Protein AF-0000000072265893 (afdb_homodimer)

Radius of gyration: 28.91 Å; Cα contacts (8 Å, |Δi|>4): 1311; chains: 2; bounding box: 73×95×65 Å

Nearest PDB structures (foldseek):
  3ctp-assembly1_B  TM=9.044E-01  e=1.534E-20  Alkaliphilus metalliredigens QYMF
  3egc-assembly3_E  TM=9.083E-01  e=1.518E-19  Burkholderia thailandensis E264
  3jvd-assembly1_A  TM=9.342E-01  e=2.243E-18  Corynebacterium glutamicum
  3jvd-assembly1_B  TM=9.015E-01  e=8.467E-19  Corynebacterium glutamicum
  4rk0-assembly1_B  TM=9.050E-01  e=8.378E-18  Enterococcus faecalis V583

Structure (mmCIF, N/CA/C/O backbone):
data_AF-0000000072265893-model_v1
#
loop_
_entity.id
_entity.type
_entity.pdbx_description
1 polymer 'Transcriptional regulator, LacI family'
#
loop_
_atom_site.group_PDB
_atom_site.id
_atom_site.type_symbol
_atom_site.label_atom_id
_atom_site.label_alt_id
_atom_site.label_comp_id
_atom_site.label_asym_id
_atom_site.label_entity_id
_atom_site.label_seq_id
_atom_site.pdbx_PDB_ins_code
_atom_site.Cartn_x
_atom_site.Cartn_y
_atom_site.Cartn_z
_atom_site.occupancy
_atom_site.B_iso_or_equiv
_atom_site.auth_seq_id
_atom_site.auth_comp_id
_atom_site.auth_asym_id
_atom_site.auth_atom_id
_atom_site.pdbx_PDB_model_num
ATOM 1 N N . MET A 1 1 ? -30.844 34.5 -8.203 1 44.72 1 MET A N 1
ATOM 2 C CA . MET A 1 1 ? -29.719 35.438 -8.062 1 44.72 1 MET A CA 1
ATOM 3 C C . MET A 1 1 ? -28.844 35.062 -6.879 1 44.72 1 MET A C 1
ATOM 5 O O . MET A 1 1 ? -29.344 34.812 -5.777 1 44.72 1 MET A O 1
ATOM 9 N N . THR A 1 2 ? -27.719 34.531 -7.102 1 56.56 2 THR A N 1
ATOM 10 C CA . THR A 1 2 ? -26.844 34.062 -6.031 1 56.56 2 THR A CA 1
ATOM 11 C C . THR A 1 2 ? -26.469 35.219 -5.105 1 56.56 2 THR A C 1
ATOM 13 O O . THR A 1 2 ? -26.078 36.281 -5.57 1 56.56 2 THR A O 1
ATOM 16 N N . VAL A 1 3 ? -26.891 35.156 -3.873 1 71.75 3 VAL A N 1
ATOM 17 C CA . VAL A 1 3 ? -26.641 36.188 -2.885 1 71.75 3 VAL A CA 1
ATOM 18 C C . VAL A 1 3 ? -25.141 36.344 -2.654 1 71.75 3 VAL A C 1
ATOM 20 O O . VAL A 1 3 ? -24.438 35.375 -2.426 1 71.75 3 VAL A O 1
ATOM 23 N N . SER A 1 4 ? -24.625 37.5 -3.029 1 74.94 4 SER A N 1
ATOM 24 C CA . SER A 1 4 ? -23.219 37.812 -2.877 1 74.94 4 SER A CA 1
ATOM 25 C C . SER A 1 4 ? -22.938 38.531 -1.547 1 74.94 4 SER A C 1
ATOM 27 O O . SER A 1 4 ? -23.875 38.906 -0.845 1 74.94 4 SER A O 1
ATOM 29 N N . ILE A 1 5 ? -21.641 38.594 -1.278 1 79.44 5 ILE A N 1
ATOM 30 C CA . ILE A 1 5 ? -21.234 39.25 -0.058 1 79.44 5 ILE A CA 1
ATOM 31 C C . ILE A 1 5 ? -21.703 40.719 -0.094 1 79.44 5 ILE A C 1
ATOM 33 O O . ILE A 1 5 ? -22 41.312 0.949 1 79.44 5 ILE A O 1
ATOM 37 N N . LYS A 1 6 ? -21.828 41.281 -1.252 1 83.56 6 LYS A N 1
ATOM 38 C CA . LYS A 1 6 ? -22.297 42.656 -1.401 1 83.56 6 LYS A CA 1
ATOM 39 C C . LYS A 1 6 ? -23.781 42.781 -1.025 1 83.56 6 LYS A C 1
ATOM 41 O O . LYS A 1 6 ? -24.188 43.781 -0.44 1 83.56 6 LYS A O 1
ATOM 46 N N . ASP A 1 7 ? -24.469 41.688 -1.31 1 83.69 7 ASP A N 1
ATOM 47 C CA . ASP A 1 7 ? -25.875 41.688 -0.956 1 83.69 7 ASP A CA 1
ATOM 48 C C . ASP A 1 7 ? -26.062 41.625 0.559 1 83.69 7 ASP A C 1
ATOM 50 O O . ASP A 1 7 ? -26.953 42.312 1.107 1 83.69 7 ASP A O 1
ATOM 54 N N . VAL A 1 8 ? -25.156 40.844 1.166 1 84.31 8 VAL A N 1
ATOM 55 C CA . VAL A 1 8 ? -25.188 40.719 2.621 1 84.31 8 VAL A CA 1
ATOM 56 C C . VAL A 1 8 ? -24.812 42.062 3.242 1 84.31 8 VAL A C 1
ATOM 58 O O . VAL A 1 8 ? -25.438 42.5 4.211 1 84.31 8 VAL A O 1
ATOM 61 N N . ALA A 1 9 ? -23.891 42.688 2.684 1 87.62 9 ALA A N 1
ATOM 62 C CA . ALA A 1 9 ? -23.453 44 3.148 1 87.62 9 ALA A CA 1
ATOM 63 C C . ALA A 1 9 ? -24.578 45.031 3.068 1 87.62 9 ALA A C 1
ATOM 65 O O . ALA A 1 9 ? -24.797 45.781 4.008 1 87.62 9 ALA A O 1
ATOM 66 N N . ARG A 1 10 ? -25.25 45 2.021 1 87.44 10 ARG A N 1
ATOM 67 C CA . ARG A 1 10 ? -26.375 45.906 1.816 1 87.44 10 ARG A CA 1
ATOM 68 C C . ARG A 1 10 ? -27.484 45.625 2.83 1 87.44 10 ARG A C 1
ATOM 70 O O . ARG A 1 10 ? -28.047 46.562 3.404 1 87.44 10 ARG A O 1
ATOM 77 N N . ALA A 1 11 ? -27.672 44.375 3.021 1 86.69 11 ALA A N 1
ATOM 78 C CA . ALA A 1 11 ? -28.734 44 3.945 1 86.69 11 ALA A CA 1
ATOM 79 C C . ALA A 1 11 ? -28.375 44.344 5.383 1 86.69 11 ALA A C 1
ATOM 81 O O . ALA A 1 11 ? -29.234 44.688 6.191 1 86.69 11 ALA A O 1
ATOM 82 N N . ALA A 1 12 ? -27.109 44.219 5.719 1 85.12 12 ALA A N 1
ATOM 83 C CA . ALA A 1 12 ? -26.609 44.438 7.07 1 85.12 12 ALA A CA 1
ATOM 84 C C . ALA A 1 12 ? -26.312 45.938 7.285 1 85.12 12 ALA A C 1
ATOM 86 O O . ALA A 1 12 ? -26.125 46.375 8.422 1 85.12 12 ALA A O 1
ATOM 87 N N . GLY A 1 13 ? -26.328 46.688 6.168 1 88.44 13 GLY A N 1
ATOM 88 C CA . GLY A 1 13 ? -26.031 48.125 6.234 1 88.44 13 GLY A CA 1
ATOM 89 C C . GLY A 1 13 ? -24.562 48.406 6.531 1 88.44 13 GLY A C 1
ATOM 90 O O . GLY A 1 13 ? -24.25 49.375 7.227 1 88.44 13 GLY A O 1
ATOM 91 N N . VAL A 1 14 ? -23.75 47.469 6.207 1 85.56 14 VAL A N 1
ATOM 92 C CA . VAL A 1 14 ? -22.312 47.625 6.438 1 85.56 14 VAL A CA 1
ATOM 93 C C . VAL A 1 14 ? -21.562 47.469 5.125 1 85.56 14 VAL A C 1
ATOM 95 O O . VAL A 1 14 ? -22.141 47.094 4.105 1 85.56 14 VAL A O 1
ATOM 98 N N . ALA A 1 15 ? -20.297 47.781 5.086 1 82.06 15 ALA A N 1
ATOM 99 C CA . ALA A 1 15 ? -19.453 47.594 3.91 1 82.06 15 ALA A CA 1
ATOM 100 C C . ALA A 1 15 ? -19.172 46.125 3.67 1 82.06 15 ALA A C 1
ATOM 102 O O . ALA A 1 15 ? -19.141 45.312 4.613 1 82.06 15 ALA A O 1
ATOM 103 N N . PRO A 1 16 ? -18.906 45.656 2.418 1 82.44 16 PRO A N 1
ATOM 104 C CA . PRO A 1 16 ? -18.578 44.25 2.137 1 82.44 16 PRO A CA 1
ATOM 105 C C . PRO A 1 16 ? -17.359 43.75 2.91 1 82.44 16 PRO A C 1
ATOM 107 O O . PRO A 1 16 ? -17.328 42.594 3.346 1 82.44 16 PRO A O 1
ATOM 110 N N . SER A 1 17 ? -16.453 44.688 3.205 1 81.31 17 SER A N 1
ATOM 111 C CA . SER A 1 17 ? -15.266 44.312 3.977 1 81.31 17 SER A CA 1
ATOM 112 C C . SER A 1 17 ? -15.625 44 5.426 1 81.31 17 SER A C 1
ATOM 114 O O . SER A 1 17 ? -15.008 43.156 6.051 1 81.31 17 SER A O 1
ATOM 116 N N . THR A 1 18 ? -16.562 44.688 5.906 1 80.81 18 THR A N 1
ATOM 117 C CA . THR A 1 18 ? -17.031 44.438 7.27 1 80.81 18 THR A CA 1
ATOM 118 C C . THR A 1 18 ? -17.75 43.094 7.387 1 80.81 18 THR A C 1
ATOM 120 O O . THR A 1 18 ? -17.594 42.406 8.383 1 80.81 18 THR A O 1
ATOM 123 N N . VAL A 1 19 ? -18.453 42.688 6.301 1 79.62 19 VAL A N 1
ATOM 124 C CA . VAL A 1 19 ? -19.109 41.375 6.266 1 79.62 19 VAL A CA 1
ATOM 125 C C . VAL A 1 19 ? -18.062 40.281 6.266 1 79.62 19 VAL A C 1
ATOM 127 O O . VAL A 1 19 ? -18.188 39.312 7.008 1 79.62 19 VAL A O 1
ATOM 130 N N . SER A 1 20 ? -17.094 40.531 5.512 1 74.94 20 SER A N 1
ATOM 131 C CA . SER A 1 20 ? -16.016 39.531 5.426 1 74.94 20 SER A CA 1
ATOM 132 C C . SER A 1 20 ? -15.32 39.375 6.773 1 74.94 20 SER A C 1
ATOM 134 O O . SER A 1 20 ? -15.07 38.219 7.199 1 74.94 20 SER A O 1
ATOM 136 N N . ARG A 1 21 ? -15.172 40.469 7.426 1 75.56 21 ARG A N 1
ATOM 137 C CA . ARG A 1 21 ? -14.531 40.406 8.734 1 75.56 21 ARG A CA 1
ATOM 138 C C . ARG A 1 21 ? -15.445 39.75 9.766 1 75.56 21 ARG A C 1
ATOM 140 O O . ARG A 1 21 ? -14.984 38.969 10.602 1 75.56 21 ARG A O 1
ATOM 147 N N . ALA A 1 22 ? -16.656 40.031 9.617 1 76.94 22 ALA A N 1
ATOM 148 C CA . ALA A 1 22 ? -17.641 39.5 10.57 1 76.94 22 ALA A CA 1
ATOM 149 C C . ALA A 1 22 ? -17.844 38 10.398 1 76.94 22 ALA A C 1
ATOM 151 O O . ALA A 1 22 ? -18.031 37.281 11.375 1 76.94 22 ALA A O 1
ATOM 152 N N . LEU A 1 23 ? -17.797 37.688 9.086 1 73.44 23 LEU A N 1
ATOM 153 C CA . LEU A 1 23 ? -18.031 36.25 8.789 1 73.44 23 LEU A CA 1
ATOM 154 C C . LEU A 1 23 ? -16.75 35.469 8.992 1 73.44 23 LEU A C 1
ATOM 156 O O . LEU A 1 23 ? -16.797 34.25 9.234 1 73.44 23 LEU A O 1
ATOM 160 N N . GLY A 1 24 ? -15.773 36.312 8.891 1 62.34 24 GLY A N 1
ATOM 161 C CA . GLY A 1 24 ? -14.484 35.781 9.312 1 62.34 24 GLY A CA 1
ATOM 162 C C . GLY A 1 24 ? -14.148 36.094 10.758 1 62.34 24 GLY A C 1
ATOM 163 O O . GLY A 1 24 ? -14.992 36.594 11.5 1 62.34 24 GLY A O 1
ATOM 164 N N . LYS A 1 25 ? -12.984 35.625 11.352 1 58.47 25 LYS A N 1
ATOM 165 C CA . LYS A 1 25 ? -12.57 35.906 12.727 1 58.47 25 LYS A CA 1
ATOM 166 C C . LYS A 1 25 ? -11.898 37.281 12.828 1 58.47 25 LYS A C 1
ATOM 168 O O . LYS A 1 25 ? -11.031 37.469 13.688 1 58.47 25 LYS A O 1
ATOM 173 N N . GLY A 1 26 ? -12.398 38.188 11.938 1 62.06 26 GLY A N 1
ATOM 174 C CA . GLY A 1 26 ? -11.797 39.5 12.039 1 62.06 26 GLY A CA 1
ATOM 175 C C . GLY A 1 26 ? -12.438 40.375 13.109 1 62.06 26 GLY A C 1
ATOM 176 O O . GLY A 1 26 ? -13.492 40.031 13.656 1 62.06 26 GLY A O 1
ATOM 177 N N . PRO A 1 27 ? -11.781 41.344 13.586 1 74.19 27 PRO A N 1
ATOM 178 C CA . PRO A 1 27 ? -12.305 42.219 14.633 1 74.19 27 PRO A CA 1
ATOM 179 C C . PRO A 1 27 ? -13.516 43.031 14.172 1 74.19 27 PRO A C 1
ATOM 181 O O . PRO A 1 27 ? -13.406 43.812 13.219 1 74.19 27 PRO A O 1
ATOM 184 N N . VAL A 1 28 ? -14.75 42.719 14.719 1 78.56 28 VAL A N 1
ATOM 185 C CA . VAL A 1 28 ? -15.961 43.531 14.562 1 78.56 28 VAL A CA 1
ATOM 186 C C . VAL A 1 28 ? -16.719 43.594 15.891 1 78.56 28 VAL A C 1
ATOM 188 O O . VAL A 1 28 ? -16.531 42.719 16.75 1 78.56 28 VAL A O 1
ATOM 191 N N . SER A 1 29 ? -17.406 44.719 16.172 1 79.56 29 SER A N 1
ATOM 192 C CA . SER A 1 29 ? -18.203 44.812 17.406 1 79.56 29 SER A CA 1
ATOM 193 C C . SER A 1 29 ? -19.266 43.719 17.453 1 79.56 29 SER A C 1
ATOM 195 O O . SER A 1 29 ? -19.672 43.188 16.422 1 79.56 29 SER A O 1
ATOM 197 N N . ALA A 1 30 ? -19.641 43.344 18.609 1 81.81 30 ALA A N 1
ATOM 198 C CA . ALA A 1 30 ? -20.672 42.344 18.812 1 81.81 30 ALA A CA 1
ATOM 199 C C . ALA A 1 30 ? -21.953 42.719 18.078 1 81.81 30 ALA A C 1
ATOM 201 O O . ALA A 1 30 ? -22.656 41.875 17.531 1 81.81 30 ALA A O 1
ATOM 202 N N . GLU A 1 31 ? -22.234 44 18.062 1 81.31 31 GLU A N 1
ATOM 203 C CA . GLU A 1 31 ? -23.438 44.5 17.422 1 81.31 31 GLU A CA 1
ATOM 204 C C . GLU A 1 31 ? -23.391 44.281 15.914 1 81.31 31 GLU A C 1
ATOM 206 O O . GLU A 1 31 ? -24.359 43.844 15.312 1 81.31 31 GLU A O 1
ATOM 211 N N . VAL A 1 32 ? -22.266 44.531 15.336 1 83.31 32 VAL A N 1
ATOM 212 C CA . VAL A 1 32 ? -22.094 44.406 13.898 1 83.31 32 VAL A CA 1
ATOM 213 C C . VAL A 1 32 ? -22.094 42.938 13.516 1 83.31 32 VAL A C 1
ATOM 215 O O . VAL A 1 32 ? -22.672 42.531 12.492 1 83.31 32 VAL A O 1
ATOM 218 N N . ARG A 1 33 ? -21.5 42.094 14.297 1 83.25 33 ARG A N 1
ATOM 219 C CA . ARG A 1 33 ? -21.5 40.656 14.055 1 83.25 33 ARG A CA 1
ATOM 220 C C . ARG A 1 33 ? -22.906 40.094 14.047 1 83.25 33 ARG A C 1
ATOM 222 O O . ARG A 1 33 ? -23.266 39.281 13.172 1 83.25 33 ARG A O 1
ATOM 229 N N . ALA A 1 34 ? -23.609 40.531 15.023 1 84 34 ALA A N 1
ATOM 230 C CA . ALA A 1 34 ? -25.016 40.125 15.109 1 84 34 ALA A CA 1
ATOM 231 C C . ALA A 1 34 ? -25.797 40.594 13.898 1 84 34 ALA A C 1
ATOM 233 O O . ALA A 1 34 ? -26.641 39.875 13.359 1 84 34 ALA A O 1
ATOM 234 N N . GLN A 1 35 ? -25.609 41.812 13.461 1 85.5 35 GLN A N 1
ATOM 235 C CA . GLN A 1 35 ? -26.281 42.375 12.305 1 85.5 35 GLN A CA 1
ATOM 236 C C . GLN A 1 35 ? -25.938 41.625 11.031 1 85.5 35 GLN A C 1
ATOM 238 O O . GLN A 1 35 ? -26.812 41.344 10.203 1 85.5 35 GLN A O 1
ATOM 243 N N . VAL A 1 36 ? -24.625 41.25 10.945 1 83.62 36 VAL A N 1
ATOM 244 C CA . VAL A 1 36 ? -24.156 40.5 9.773 1 83.62 36 VAL A CA 1
ATOM 245 C C . VAL A 1 36 ? -24.75 39.094 9.781 1 83.62 36 VAL A C 1
ATOM 247 O O . VAL A 1 36 ? -25.203 38.594 8.75 1 83.62 36 VAL A O 1
ATOM 250 N N . GLU A 1 37 ? -24.719 38.5 10.914 1 81.69 37 GLU A N 1
ATOM 251 C CA . GLU A 1 37 ? -25.297 37.156 11.031 1 81.69 37 GLU A CA 1
ATOM 252 C C . GLU A 1 37 ? -26.781 37.156 10.711 1 81.69 37 GLU A C 1
ATOM 254 O O . GLU A 1 37 ? -27.281 36.25 10.055 1 81.69 37 GLU A O 1
ATOM 259 N N . ALA A 1 38 ? -27.484 38.156 11.188 1 81.38 38 ALA A N 1
ATOM 260 C CA . ALA A 1 38 ? -28.906 38.312 10.875 1 81.38 38 ALA A CA 1
ATOM 261 C C . ALA A 1 38 ? -29.125 38.5 9.383 1 81.38 38 ALA A C 1
ATOM 263 O O . ALA A 1 38 ? -30.062 37.969 8.805 1 81.38 38 ALA A O 1
ATOM 264 N N . ALA A 1 39 ? -28.297 39.281 8.703 1 84.12 39 ALA A N 1
ATOM 265 C CA . ALA A 1 39 ? -28.375 39.531 7.262 1 84.12 39 ALA A CA 1
ATOM 266 C C . ALA A 1 39 ? -28.078 38.281 6.465 1 84.12 39 ALA A C 1
ATOM 268 O O . ALA A 1 39 ? -28.719 38 5.441 1 84.12 39 ALA A O 1
ATOM 269 N N . VAL A 1 40 ? -27.078 37.469 6.977 1 78.75 40 VAL A N 1
ATOM 270 C CA . VAL A 1 40 ? -26.75 36.188 6.348 1 78.75 40 VAL A CA 1
ATOM 271 C C . VAL A 1 40 ? -27.953 35.25 6.379 1 78.75 40 VAL A C 1
ATOM 273 O O . VAL A 1 40 ? -28.297 34.625 5.371 1 78.75 40 VAL A O 1
ATOM 276 N N . ARG A 1 41 ? -28.531 35.219 7.465 1 78.12 41 ARG A N 1
ATOM 277 C CA . ARG A 1 41 ? -29.719 34.375 7.617 1 78.12 41 ARG A CA 1
ATOM 278 C C . ARG A 1 41 ? -30.859 34.875 6.734 1 78.12 41 ARG A C 1
ATOM 280 O O . ARG A 1 41 ? -31.562 34.094 6.109 1 78.12 41 ARG A O 1
ATOM 287 N N . ALA A 1 42 ? -31.078 36.188 6.668 1 80.19 42 ALA A N 1
ATOM 288 C CA . ALA A 1 42 ? -32.188 36.812 5.934 1 80.19 42 ALA A CA 1
ATOM 289 C C . ALA A 1 42 ? -31.969 36.688 4.426 1 80.19 42 ALA A C 1
ATOM 291 O O . ALA A 1 42 ? -32.938 36.531 3.674 1 80.19 42 ALA A O 1
ATOM 292 N N . THR A 1 43 ? -30.688 36.75 3.977 1 78.69 43 THR A N 1
ATOM 293 C CA . THR A 1 43 ? -30.406 36.75 2.545 1 78.69 43 THR A CA 1
ATOM 294 C C . THR A 1 43 ? -30.156 35.312 2.062 1 78.69 43 THR A C 1
ATOM 296 O O . THR A 1 43 ? -30.219 35.031 0.862 1 78.69 43 THR A O 1
ATOM 299 N N . GLY A 1 44 ? -29.906 34.469 3.018 1 69.38 44 GLY A N 1
ATOM 300 C CA . GLY A 1 44 ? -29.547 33.094 2.689 1 69.38 44 GLY A CA 1
ATOM 301 C C . GLY A 1 44 ? -28.141 32.969 2.152 1 69.38 44 GLY A C 1
ATOM 302 O O . GLY A 1 44 ? -27.828 32 1.436 1 69.38 44 GLY A O 1
ATOM 303 N N . TYR A 1 45 ? -27.484 34 2.436 1 64.25 45 TYR A N 1
ATOM 304 C CA . TYR A 1 45 ? -26.109 34 1.973 1 64.25 45 TYR A CA 1
ATOM 305 C C . TYR A 1 45 ? -25.312 32.875 2.607 1 64.25 45 TYR A C 1
ATOM 307 O O . TYR A 1 45 ? -25.375 32.656 3.822 1 64.25 45 TYR A O 1
ATOM 315 N N . GLN A 1 46 ? -24.922 32.031 1.865 1 58.53 46 GLN A N 1
ATOM 316 C CA . GLN A 1 46 ? -23.969 31.031 2.32 1 58.53 46 GLN A CA 1
ATOM 317 C C . GLN A 1 46 ? -22.531 31.438 1.965 1 58.53 46 GLN A C 1
ATOM 319 O O . GLN A 1 46 ? -22.219 31.656 0.794 1 58.53 46 GLN A O 1
ATOM 324 N N . PRO A 1 47 ? -21.906 31.953 3 1 49.47 47 PRO A N 1
ATOM 325 C CA . PRO A 1 47 ? -20.531 32.25 2.643 1 49.47 47 PRO A CA 1
ATOM 326 C C . PRO A 1 47 ? -19.875 31.172 1.787 1 49.47 47 PRO A C 1
ATOM 328 O O . PRO A 1 47 ? -20.078 29.969 2.049 1 49.47 47 PRO A O 1
ATOM 331 N N . ASN A 1 48 ? -19.938 31.406 0.526 1 42.69 48 ASN A N 1
ATOM 332 C CA . ASN A 1 48 ? -19.25 30.406 -0.303 1 42.69 48 ASN A CA 1
ATOM 333 C C . ASN A 1 48 ? -17.875 30.062 0.259 1 42.69 48 ASN A C 1
ATOM 335 O O . ASN A 1 48 ? -17 30.906 0.329 1 42.69 48 ASN A O 1
ATOM 339 N N . LEU A 1 49 ? -17.875 29.234 1.117 1 41.41 49 LEU A N 1
ATOM 340 C CA . LEU A 1 49 ? -16.578 28.75 1.558 1 41.41 49 LEU A CA 1
ATOM 341 C C . LEU A 1 49 ? -15.586 28.703 0.395 1 41.41 49 LEU A C 1
ATOM 343 O O . LEU A 1 49 ? -14.383 28.891 0.592 1 41.41 49 LEU A O 1
ATOM 347 N N . SER A 1 50 ? -16.109 28.469 -0.776 1 40.59 50 SER A N 1
ATOM 348 C CA . SER A 1 50 ? -15.258 28.531 -1.954 1 40.59 50 SER A CA 1
ATOM 349 C C . SER A 1 50 ? -14.719 29.938 -2.178 1 40.59 50 SER A C 1
ATOM 351 O O . SER A 1 50 ? -13.555 30.109 -2.555 1 40.59 50 SER A O 1
ATOM 353 N N . ALA A 1 51 ? -15.539 30.969 -2.045 1 41.22 51 ALA A N 1
ATOM 354 C CA . ALA A 1 51 ? -15.156 32.375 -2.246 1 41.22 51 ALA A CA 1
ATOM 355 C C . ALA A 1 51 ? -14.188 32.812 -1.159 1 41.22 51 ALA A C 1
ATOM 357 O O . ALA A 1 51 ? -13.258 33.594 -1.433 1 41.22 51 ALA A O 1
ATOM 358 N N . ARG A 1 52 ? -14.492 32.531 0.068 1 41.28 52 ARG A N 1
ATOM 359 C CA . ARG A 1 52 ? -13.492 32.875 1.08 1 41.28 52 ARG A CA 1
ATOM 360 C C . ARG A 1 52 ? -12.195 32.094 0.843 1 41.28 52 ARG A C 1
ATOM 362 O O . ARG A 1 52 ? -11.109 32.625 1.039 1 41.28 52 ARG A O 1
ATOM 369 N N . ARG A 1 53 ? -12.344 30.828 0.513 1 40.53 53 ARG A N 1
ATOM 370 C CA . ARG A 1 53 ? -11.18 30.031 0.156 1 40.53 53 ARG A CA 1
ATOM 371 C C . ARG A 1 53 ? -10.539 30.531 -1.131 1 40.53 53 ARG A C 1
ATOM 373 O O . ARG A 1 53 ? -9.312 30.484 -1.284 1 40.53 53 ARG A O 1
ATOM 380 N N . LEU A 1 54 ? -11.328 30.969 -2.082 1 39.16 54 LEU A N 1
ATOM 381 C CA . LEU A 1 54 ? -10.812 31.625 -3.279 1 39.16 54 LEU A CA 1
ATOM 382 C C . LEU A 1 54 ? -10.109 32.938 -2.926 1 39.16 54 LEU A C 1
ATOM 384 O O . LEU A 1 54 ? -9.125 33.281 -3.566 1 39.16 54 LEU A O 1
ATOM 388 N N . ARG A 1 55 ? -10.664 33.656 -2.096 1 39.66 55 ARG A N 1
ATOM 389 C CA . ARG A 1 55 ? -9.938 34.875 -1.766 1 39.66 55 ARG A CA 1
ATOM 390 C C . ARG A 1 55 ? -8.727 34.594 -0.894 1 39.66 55 ARG A C 1
ATOM 392 O O . ARG A 1 55 ? -7.801 35.375 -0.809 1 39.66 55 ARG A O 1
ATOM 399 N N . SER A 1 56 ? -8.906 33.719 0.204 1 44.06 56 SER A N 1
ATOM 400 C CA . SER A 1 56 ? -7.68 33.438 0.938 1 44.06 56 SER A CA 1
ATOM 401 C C . SER A 1 56 ? -6.754 32.531 0.136 1 44.06 56 SER A C 1
ATOM 403 O O . SER A 1 56 ? -7.215 31.656 -0.586 1 44.06 56 SER A O 1
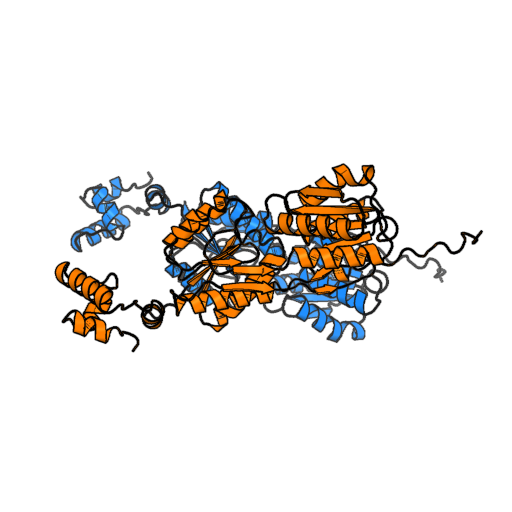ATOM 405 N N . GLN A 1 57 ? -5.766 32.969 -0.5 1 50.62 57 GLN A N 1
ATOM 406 C CA . GLN A 1 57 ? -4.641 32.469 -1.282 1 50.62 57 GLN A CA 1
ATOM 407 C C . GLN A 1 57 ? -4.223 31.078 -0.812 1 50.62 57 GLN A C 1
ATOM 409 O O . GLN A 1 57 ? -3.221 30.531 -1.283 1 50.62 57 GLN A O 1
ATOM 414 N N . VAL A 1 58 ? -4.848 30.578 0.246 1 55.81 58 VAL A N 1
ATOM 415 C CA . VAL A 1 58 ? -4.262 29.297 0.677 1 55.81 58 VAL A CA 1
ATOM 416 C C . VAL A 1 58 ? -5.086 28.141 0.127 1 55.81 58 VAL A C 1
ATOM 418 O O . VAL A 1 58 ? -6.309 28.109 0.273 1 55.81 58 VAL A O 1
ATOM 421 N N . PRO A 1 59 ? -4.566 27.25 -0.656 1 63.12 59 PRO A N 1
ATOM 422 C CA . PRO A 1 59 ? -5.285 26.094 -1.182 1 63.12 59 PRO A CA 1
ATOM 423 C C . PRO A 1 59 ? -6.055 25.344 -0.101 1 63.12 59 PRO A C 1
ATOM 425 O O . PRO A 1 59 ? -5.562 25.188 1.021 1 63.12 59 PRO A O 1
ATOM 428 N N . ALA A 1 60 ? -7.336 25.062 -0.344 1 81.5 60 ALA A N 1
ATOM 429 C CA . ALA A 1 60 ? -8.203 24.312 0.559 1 81.5 60 ALA A CA 1
ATOM 430 C C . ALA A 1 60 ? -7.688 22.891 0.756 1 81.5 60 ALA A C 1
ATOM 432 O O . ALA A 1 60 ? -6.98 22.344 -0.102 1 81.5 60 ALA A O 1
ATOM 433 N N . THR A 1 61 ? -7.848 22.344 1.974 1 88.25 61 THR A N 1
ATOM 434 C CA . THR A 1 61 ? -7.402 21 2.326 1 88.25 61 THR A CA 1
ATOM 435 C C . THR A 1 61 ? -8.594 20.078 2.52 1 88.25 61 THR A C 1
ATOM 437 O O . THR A 1 61 ? -9.586 20.453 3.158 1 88.25 61 THR A O 1
ATOM 440 N N . VAL A 1 62 ? -8.5 18.984 1.84 1 93.12 62 VAL A N 1
ATOM 441 C CA . VAL A 1 62 ? -9.5 17.938 2.014 1 93.12 62 VAL A CA 1
ATOM 442 C C . VAL A 1 62 ? -8.93 16.828 2.9 1 93.12 62 VAL A C 1
ATOM 444 O O . VAL A 1 62 ? -7.758 16.469 2.787 1 93.12 62 VAL A O 1
ATOM 447 N N . GLY A 1 63 ? -9.789 16.328 3.842 1 94.38 63 GLY A N 1
ATOM 448 C CA . GLY A 1 63 ? -9.406 15.188 4.648 1 94.38 63 GLY A CA 1
ATOM 449 C C . GLY A 1 63 ? -9.766 13.859 4.004 1 94.38 63 GLY A C 1
ATOM 450 O O . GLY A 1 63 ? -10.828 13.727 3.393 1 94.38 63 GLY A O 1
ATOM 451 N N . LEU A 1 64 ? -8.852 12.977 4.062 1 96.38 64 LEU A N 1
ATOM 452 C CA . LEU A 1 64 ? -9.047 11.602 3.625 1 96.38 64 LEU A CA 1
ATOM 453 C C . LEU A 1 64 ? -8.727 10.617 4.75 1 96.38 64 LEU A C 1
ATOM 455 O O . LEU A 1 64 ? -7.578 10.516 5.184 1 96.38 64 LEU A O 1
ATOM 459 N N . VAL A 1 65 ? -9.766 9.891 5.246 1 95.56 65 VAL A N 1
ATOM 460 C CA . VAL A 1 65 ? -9.586 8.914 6.316 1 95.56 65 VAL A CA 1
ATOM 461 C C . VAL A 1 65 ? -9.891 7.516 5.797 1 95.56 65 VAL A C 1
ATOM 463 O O . VAL A 1 65 ? -11.031 7.215 5.434 1 95.56 65 VAL A O 1
ATOM 466 N N . LEU A 1 66 ? -8.867 6.73 5.805 1 94.19 66 LEU A N 1
ATOM 467 C CA . LEU A 1 66 ? -8.984 5.402 5.211 1 94.19 66 LEU A CA 1
ATOM 468 C C . LEU A 1 66 ? -8.836 4.316 6.273 1 94.19 66 LEU A C 1
ATOM 470 O O . LEU A 1 66 ? -8.273 4.562 7.344 1 94.19 66 LEU A O 1
ATOM 474 N N . ALA A 1 67 ? -9.266 3.168 5.902 1 89.12 67 ALA A N 1
ATOM 475 C CA . ALA A 1 67 ? -9.375 2.051 6.84 1 89.12 67 ALA A CA 1
ATOM 476 C C . ALA A 1 67 ? -8.023 1.373 7.039 1 89.12 67 ALA A C 1
ATOM 478 O O . ALA A 1 67 ? -7.645 1.049 8.172 1 89.12 67 ALA A O 1
ATOM 479 N N . ASP A 1 68 ? -7.301 1.062 5.938 1 90.06 68 ASP A N 1
ATOM 480 C CA . ASP A 1 68 ? -6.023 0.363 6.035 1 90.06 68 ASP A CA 1
ATOM 481 C C . ASP A 1 68 ? -5.195 0.547 4.766 1 90.06 68 ASP A C 1
ATOM 483 O O . ASP A 1 68 ? -5.391 -0.173 3.781 1 90.06 68 ASP A O 1
ATOM 487 N N . ILE A 1 69 ? -4.141 1.304 4.883 1 91.12 69 ILE A N 1
ATOM 488 C CA . ILE A 1 69 ? -3.387 1.632 3.676 1 91.12 69 ILE A CA 1
ATOM 489 C C . ILE A 1 69 ? -2.416 0.5 3.35 1 91.12 69 ILE A C 1
ATOM 491 O O . ILE A 1 69 ? -1.735 0.534 2.32 1 91.12 69 ILE A O 1
ATOM 495 N N . ARG A 1 70 ? -2.336 -0.558 4.188 1 91.25 70 ARG A N 1
ATOM 496 C CA . ARG A 1 70 ? -1.567 -1.746 3.832 1 91.25 70 ARG A CA 1
ATOM 497 C C . ARG A 1 70 ? -2.334 -2.621 2.846 1 91.25 70 ARG A C 1
ATOM 499 O O . ARG A 1 70 ? -1.765 -3.533 2.244 1 91.25 70 ARG A O 1
ATOM 506 N N . ASN A 1 71 ? -3.566 -2.393 2.787 1 92.88 71 ASN A N 1
ATOM 507 C CA . ASN A 1 71 ? -4.387 -2.949 1.716 1 92.88 71 ASN A CA 1
ATOM 508 C C . ASN A 1 71 ? -4.289 -2.111 0.444 1 92.88 71 ASN A C 1
ATOM 510 O O . ASN A 1 71 ? -4.75 -0.97 0.412 1 92.88 71 ASN A O 1
ATOM 514 N N . PRO A 1 72 ? -3.803 -2.725 -0.649 1 95.06 72 PRO A N 1
ATOM 515 C CA . PRO A 1 72 ? -3.578 -1.954 -1.875 1 95.06 72 PRO A CA 1
ATOM 516 C C . PRO A 1 72 ? -4.859 -1.337 -2.428 1 95.06 72 PRO A C 1
ATOM 518 O O . PRO A 1 72 ? -4.809 -0.332 -3.141 1 95.06 72 PRO A O 1
ATOM 521 N N . PHE A 1 73 ? -5.961 -1.867 -2.072 1 94.81 73 PHE A N 1
ATOM 522 C CA . PHE A 1 73 ? -7.223 -1.265 -2.486 1 94.81 73 PHE A CA 1
ATOM 523 C C . PHE A 1 73 ? -7.297 0.192 -2.043 1 94.81 73 PHE A C 1
ATOM 525 O O . PHE A 1 73 ? -7.637 1.07 -2.838 1 94.81 73 PHE A O 1
ATOM 532 N N . PHE A 1 74 ? -6.875 0.466 -0.851 1 95.56 74 PHE A N 1
ATOM 533 C CA . PHE A 1 74 ? -7.031 1.801 -0.284 1 95.56 74 PHE A CA 1
ATOM 534 C C . PHE A 1 74 ? -5.949 2.74 -0.808 1 95.56 74 PHE A C 1
ATOM 536 O O . PHE A 1 74 ? -6.184 3.941 -0.955 1 95.56 74 PHE A O 1
ATOM 543 N N . THR A 1 75 ? -4.785 2.242 -1.101 1 95.25 75 THR A N 1
ATOM 544 C CA . THR A 1 75 ? -3.758 3.119 -1.649 1 95.25 75 THR A CA 1
ATOM 545 C C . THR A 1 75 ? -4.098 3.518 -3.084 1 95.25 75 THR A C 1
ATOM 547 O O . THR A 1 75 ? -3.793 4.633 -3.512 1 95.25 75 THR A O 1
ATOM 550 N N . ARG A 1 76 ? -4.707 2.586 -3.811 1 95.19 76 ARG A N 1
ATOM 551 C CA . ARG A 1 76 ? -5.188 2.932 -5.145 1 95.19 76 ARG A CA 1
ATOM 552 C C . ARG A 1 76 ? -6.332 3.934 -5.07 1 95.19 76 ARG A C 1
ATOM 554 O O . ARG A 1 76 ? -6.402 4.863 -5.875 1 95.19 76 ARG A O 1
ATOM 561 N N . LEU A 1 77 ? -7.219 3.705 -4.133 1 96.5 77 LEU A N 1
ATOM 562 C CA . LEU A 1 77 ? -8.305 4.648 -3.883 1 96.5 77 LEU A CA 1
ATOM 563 C C . LEU A 1 77 ? -7.754 6.027 -3.529 1 96.5 77 LEU A C 1
ATOM 565 O O . LEU A 1 77 ? -8.203 7.039 -4.078 1 96.5 77 LEU A O 1
ATOM 569 N N . SER A 1 78 ? -6.797 6.055 -2.639 1 96.06 78 SER A N 1
ATOM 570 C CA . SER A 1 78 ? -6.156 7.301 -2.227 1 96.06 78 SER A CA 1
ATOM 571 C C . SER A 1 78 ? -5.531 8.016 -3.414 1 96.06 78 SER A C 1
ATOM 573 O O . SER A 1 78 ? -5.609 9.242 -3.516 1 96.06 78 SER A O 1
ATOM 575 N N . PHE A 1 79 ? -4.957 7.238 -4.246 1 93.69 79 PHE A N 1
ATOM 576 C CA . PHE A 1 79 ? -4.355 7.82 -5.441 1 93.69 79 PHE A CA 1
ATOM 577 C C . PHE A 1 79 ? -5.406 8.539 -6.277 1 93.69 79 PHE A C 1
ATOM 579 O O . PHE A 1 79 ? -5.164 9.648 -6.766 1 93.69 79 PHE A O 1
ATOM 586 N N . GLY A 1 80 ? -6.496 7.93 -6.469 1 95.94 80 GLY A N 1
ATOM 587 C CA . GLY A 1 80 ? -7.586 8.555 -7.199 1 95.94 80 GLY A CA 1
ATOM 588 C C . GLY A 1 80 ? -8.023 9.883 -6.602 1 95.94 80 GLY A C 1
ATOM 589 O O . GLY A 1 80 ? -8.242 10.852 -7.324 1 95.94 80 GLY A O 1
ATOM 590 N N . VAL A 1 81 ? -8.094 9.922 -5.262 1 96.94 81 VAL A N 1
ATOM 591 C CA . VAL A 1 81 ? -8.477 11.141 -4.559 1 96.94 81 VAL A CA 1
ATOM 592 C C . VAL A 1 81 ? -7.402 12.203 -4.746 1 96.94 81 VAL A C 1
ATOM 594 O O . VAL A 1 81 ? -7.703 13.344 -5.109 1 96.94 81 VAL A O 1
ATOM 597 N N . GLU A 1 82 ? -6.18 11.836 -4.488 1 93.94 82 GLU A N 1
ATOM 598 C CA . GLU A 1 82 ? -5.055 12.766 -4.477 1 93.94 82 GLU A CA 1
ATOM 599 C C . GLU A 1 82 ? -4.809 13.344 -5.867 1 93.94 82 GLU A C 1
ATOM 601 O O . GLU A 1 82 ? -4.559 14.547 -6.016 1 93.94 82 GLU A O 1
ATOM 606 N N . ASP A 1 83 ? -4.875 12.438 -6.824 1 92.25 83 ASP A N 1
ATOM 607 C CA . ASP A 1 83 ? -4.672 12.891 -8.195 1 92.25 83 ASP A CA 1
ATOM 608 C C . ASP A 1 83 ? -5.73 13.914 -8.602 1 92.25 83 ASP A C 1
ATOM 610 O O . ASP A 1 83 ? -5.406 14.961 -9.164 1 92.25 83 ASP A O 1
ATOM 614 N N . ALA A 1 84 ? -6.949 13.641 -8.312 1 93.94 84 ALA A N 1
ATOM 615 C CA . ALA A 1 84 ? -8.047 14.555 -8.602 1 93.94 84 ALA A CA 1
ATOM 616 C C . ALA A 1 84 ? -7.918 15.844 -7.797 1 93.94 84 ALA A C 1
ATOM 618 O O . ALA A 1 84 ? -8.156 16.938 -8.32 1 93.94 84 ALA A O 1
ATOM 619 N N . ALA A 1 85 ? -7.543 15.734 -6.547 1 93.75 85 ALA A N 1
ATOM 620 C CA . ALA A 1 85 ? -7.379 16.891 -5.676 1 93.75 85 ALA A CA 1
ATOM 621 C C . ALA A 1 85 ? -6.27 17.812 -6.188 1 93.75 85 ALA A C 1
ATOM 623 O O . ALA A 1 85 ? -6.438 19.031 -6.234 1 93.75 85 ALA A O 1
ATOM 624 N N . TYR A 1 86 ? -5.219 17.219 -6.543 1 89.25 86 TYR A N 1
ATOM 625 C CA . TYR A 1 86 ? -4.086 17.984 -7.051 1 89.25 86 TYR A CA 1
ATOM 626 C C . TYR A 1 86 ? -4.477 18.75 -8.305 1 89.25 86 TYR A C 1
ATOM 628 O O . TYR A 1 86 ? -4.133 19.938 -8.445 1 89.25 86 TYR A O 1
ATOM 636 N N . ARG A 1 87 ? -5.172 18.125 -9.172 1 89.19 87 ARG A N 1
ATOM 637 C CA . ARG A 1 87 ? -5.621 18.766 -10.406 1 89.19 87 ARG A CA 1
ATOM 638 C C . ARG A 1 87 ? -6.57 19.922 -10.102 1 89.19 87 ARG A C 1
ATOM 640 O O . ARG A 1 87 ? -6.641 20.891 -10.859 1 89.19 87 ARG A O 1
ATOM 647 N N . ALA A 1 88 ? -7.23 19.875 -9.016 1 89.56 88 ALA A N 1
ATOM 648 C CA . ALA A 1 88 ? -8.18 20.906 -8.602 1 89.56 88 ALA A CA 1
ATOM 649 C C . ALA A 1 88 ? -7.5 21.953 -7.727 1 89.56 88 ALA A C 1
ATOM 651 O O . ALA A 1 88 ? -8.156 22.875 -7.223 1 89.56 88 ALA A O 1
ATOM 652 N N . GLY A 1 89 ? -6.164 21.75 -7.512 1 87.31 89 GLY A N 1
ATOM 653 C CA . GLY A 1 89 ? -5.418 22.703 -6.707 1 87.31 89 GLY A CA 1
ATOM 654 C C . GLY A 1 89 ? -5.66 22.531 -5.215 1 87.31 89 GLY A C 1
ATOM 655 O O . GLY A 1 89 ? -5.504 23.484 -4.449 1 87.31 89 GLY A O 1
ATOM 656 N N . LEU A 1 90 ? -6.148 21.375 -4.797 1 90.25 90 LEU A N 1
ATOM 657 C CA . LEU A 1 90 ? -6.434 21.094 -3.398 1 90.25 90 LEU A CA 1
ATOM 658 C C . LEU A 1 90 ? -5.32 20.266 -2.771 1 90.25 90 LEU A C 1
ATOM 660 O O . LEU A 1 90 ? -4.559 19.594 -3.482 1 90.25 90 LEU A O 1
ATOM 664 N N . ARG A 1 91 ? -5.289 20.328 -1.456 1 87.75 91 ARG A N 1
ATOM 665 C CA . ARG A 1 91 ? -4.398 19.484 -0.674 1 87.75 91 ARG A CA 1
ATOM 666 C C . ARG A 1 91 ? -5.168 18.359 0.012 1 87.75 91 ARG A C 1
ATOM 668 O O . ARG A 1 91 ? -6.375 18.484 0.236 1 87.75 91 ARG A O 1
ATOM 675 N N . VAL A 1 92 ? -4.391 17.312 0.266 1 91.56 92 VAL A N 1
ATOM 676 C CA . VAL A 1 92 ? -5.055 16.188 0.914 1 91.56 92 VAL A CA 1
ATOM 677 C C . VAL A 1 92 ? -4.309 15.812 2.191 1 91.56 92 VAL A C 1
ATOM 679 O O . VAL A 1 92 ? -3.09 15.625 2.172 1 91.56 92 VAL A O 1
ATOM 682 N N . PHE A 1 93 ? -5.07 15.758 3.283 1 90.06 93 PHE A N 1
ATOM 683 C CA . PHE A 1 93 ? -4.602 15.172 4.535 1 90.06 93 PHE A CA 1
ATOM 684 C C . PHE A 1 93 ? -5.113 13.742 4.695 1 90.06 93 PHE A C 1
ATOM 686 O O . PHE A 1 93 ? -6.32 13.523 4.812 1 90.06 93 PHE A O 1
ATOM 693 N N . LEU A 1 94 ? -4.137 12.914 4.688 1 92.94 94 LEU A N 1
ATOM 694 C CA . LEU A 1 94 ? -4.527 11.508 4.762 1 92.94 94 LEU A CA 1
ATOM 695 C C . LEU A 1 94 ? -4.285 10.953 6.156 1 92.94 94 LEU A C 1
ATOM 697 O O . LEU A 1 94 ? -3.238 11.203 6.762 1 92.94 94 LEU A O 1
ATOM 701 N N . CYS A 1 95 ? -5.297 10.234 6.656 1 92.62 95 CYS A N 1
ATOM 702 C CA . CYS A 1 95 ? -5.168 9.492 7.91 1 92.62 95 CYS A CA 1
ATOM 703 C C . CYS A 1 95 ? -5.551 8.031 7.723 1 92.62 95 CYS A C 1
ATOM 705 O O . CYS A 1 95 ? -6.461 7.719 6.953 1 92.62 95 CYS A O 1
ATOM 707 N N . ASN A 1 96 ? -4.82 7.242 8.375 1 93.31 96 ASN A N 1
ATOM 708 C CA . ASN A 1 96 ? -5.07 5.805 8.359 1 93.31 96 ASN A CA 1
ATOM 709 C C . ASN A 1 96 ? -5.547 5.309 9.719 1 93.31 96 ASN A C 1
ATOM 711 O O . ASN A 1 96 ? -4.875 5.516 10.734 1 93.31 96 ASN A O 1
ATOM 715 N N . THR A 1 97 ? -6.68 4.582 9.734 1 90.88 97 THR A N 1
ATOM 716 C CA . THR A 1 97 ? -7.27 4.203 11.016 1 90.88 97 THR A CA 1
ATOM 717 C C . THR A 1 97 ? -6.832 2.797 11.414 1 90.88 97 THR A C 1
ATOM 719 O O . THR A 1 97 ? -7.008 2.389 12.562 1 90.88 97 THR A O 1
ATOM 722 N N . ASP A 1 98 ? -6.328 2.035 10.406 1 87.62 98 ASP A N 1
ATOM 723 C CA . ASP A 1 98 ? -5.977 0.636 10.641 1 87.62 98 ASP A CA 1
ATOM 724 C C . ASP A 1 98 ? -7.172 -0.148 11.18 1 87.62 98 ASP A C 1
ATOM 726 O O . ASP A 1 98 ? -7.02 -0.984 12.07 1 87.62 98 ASP A O 1
ATOM 730 N N . GLU A 1 99 ? -8.336 0.149 10.734 1 87.69 99 GLU A N 1
ATOM 731 C CA . GLU A 1 99 ? -9.602 -0.5 11.07 1 87.69 99 GLU A CA 1
ATOM 732 C C . GLU A 1 99 ? -9.922 -0.345 12.555 1 87.69 99 GLU A C 1
ATOM 734 O O . GLU A 1 99 ? -10.703 -1.119 13.109 1 87.69 99 GLU A O 1
ATOM 739 N N . ASP A 1 100 ? -9.367 0.593 13.18 1 89.44 100 ASP A N 1
ATOM 740 C CA . ASP A 1 100 ? -9.547 0.815 14.609 1 89.44 100 ASP A CA 1
ATOM 741 C C . ASP A 1 100 ? -10.516 1.962 14.875 1 89.44 100 ASP A C 1
ATOM 743 O O . ASP A 1 100 ? -10.219 3.119 14.57 1 89.44 100 ASP A O 1
ATOM 747 N N . PRO A 1 101 ? -11.609 1.643 15.57 1 89.69 101 PRO A N 1
ATOM 748 C CA . PRO A 1 101 ? -12.602 2.686 15.828 1 89.69 101 PRO A CA 1
ATOM 749 C C . PRO A 1 101 ? -12.062 3.822 16.688 1 89.69 101 PRO A C 1
ATOM 751 O O . PRO A 1 101 ? -12.484 4.973 16.531 1 89.69 101 PRO A O 1
ATOM 754 N N . ALA A 1 102 ? -11.203 3.498 17.594 1 89.69 102 ALA A N 1
ATOM 755 C CA . ALA A 1 102 ? -10.625 4.531 18.453 1 89.69 102 ALA A CA 1
ATOM 756 C C . ALA A 1 102 ? -9.75 5.488 17.641 1 89.69 102 ALA A C 1
ATOM 758 O O . ALA A 1 102 ? -9.789 6.703 17.844 1 89.69 102 ALA A O 1
ATOM 759 N N . ARG A 1 103 ? -9.016 4.953 16.75 1 89.12 103 ARG A N 1
ATOM 760 C CA . ARG A 1 103 ? -8.203 5.785 15.867 1 89.12 103 ARG A CA 1
ATOM 761 C C . ARG A 1 103 ? -9.086 6.633 14.953 1 89.12 103 ARG A C 1
ATOM 763 O O . ARG A 1 103 ? -8.781 7.801 14.695 1 89.12 103 ARG A O 1
ATOM 770 N N . GLU A 1 104 ? -10.133 5.988 14.492 1 91.88 104 GLU A N 1
ATOM 771 C CA . GLU A 1 104 ? -11.07 6.719 13.648 1 91.88 104 GLU A CA 1
ATOM 772 C C . GLU A 1 104 ? -11.633 7.941 14.375 1 91.88 104 GLU A C 1
ATOM 774 O O . GLU A 1 104 ? -11.648 9.047 13.82 1 91.88 104 GLU A O 1
ATOM 779 N N . ALA A 1 105 ? -12.078 7.723 15.547 1 89.75 105 ALA A N 1
ATOM 780 C CA . ALA A 1 105 ? -12.633 8.812 16.344 1 89.75 105 ALA A CA 1
ATOM 781 C C . ALA A 1 105 ? -11.609 9.93 16.547 1 89.75 105 ALA A C 1
ATOM 783 O O . ALA A 1 105 ? -11.938 11.109 16.438 1 89.75 105 ALA A O 1
ATOM 784 N N . MET A 1 106 ? -10.445 9.516 16.828 1 87.12 106 MET A N 1
ATOM 785 C CA . MET A 1 106 ? -9.352 10.469 17.016 1 87.12 106 MET A CA 1
ATOM 786 C C . MET A 1 106 ? -9.109 11.281 15.758 1 87.12 106 MET A C 1
ATOM 788 O O . MET A 1 106 ? -8.961 12.508 15.82 1 87.12 106 MET A O 1
ATOM 792 N N . HIS A 1 107 ? -9.086 10.641 14.672 1 88.94 107 HIS A N 1
ATOM 793 C CA . HIS A 1 107 ? -8.812 11.32 13.414 1 88.94 107 HIS A CA 1
ATOM 794 C C . HIS A 1 107 ? -9.961 12.242 13.023 1 88.94 107 HIS A C 1
ATOM 796 O O . HIS A 1 107 ? -9.734 13.32 12.469 1 88.94 107 HIS A O 1
ATOM 802 N N . LEU A 1 108 ? -11.141 11.797 13.258 1 89.5 108 LEU A N 1
ATOM 803 C CA . LEU A 1 108 ? -12.297 12.641 12.953 1 89.5 108 LEU A CA 1
ATOM 804 C C . LEU A 1 108 ? -12.273 13.914 13.789 1 89.5 108 LEU A C 1
ATOM 806 O O . LEU A 1 108 ? -12.57 15 13.281 1 89.5 108 LEU A O 1
ATOM 810 N N . GLU A 1 109 ? -11.93 13.773 14.969 1 84.44 109 GLU A N 1
ATOM 811 C CA . GLU A 1 109 ? -11.781 14.938 15.836 1 84.44 109 GLU A CA 1
ATOM 812 C C . GLU A 1 109 ? -10.688 15.867 15.328 1 84.44 109 GLU A C 1
ATOM 814 O O . GLU A 1 109 ? -10.844 17.094 15.344 1 84.44 109 GLU A O 1
ATOM 819 N N . MET A 1 110 ? -9.656 15.273 14.953 1 82.25 110 MET A N 1
ATOM 820 C CA . MET A 1 110 ? -8.539 16.047 14.422 1 82.25 110 MET A CA 1
ATOM 821 C C . MET A 1 110 ? -8.953 16.812 13.172 1 82.25 110 MET A C 1
ATOM 823 O O . MET A 1 110 ? -8.594 17.984 13.016 1 82.25 110 MET A O 1
ATOM 827 N N . MET A 1 111 ? -9.641 16.156 12.32 1 83.69 111 MET A N 1
ATOM 828 C CA . MET A 1 111 ? -10.086 16.781 11.078 1 83.69 111 MET A CA 1
ATOM 829 C C . MET A 1 111 ? -11.016 17.953 11.375 1 83.69 111 MET A C 1
ATOM 831 O O . MET A 1 111 ? -10.969 18.984 10.68 1 83.69 111 MET A O 1
ATOM 835 N N . ALA A 1 112 ? -11.773 17.781 12.352 1 80.19 112 ALA A N 1
ATOM 836 C CA . ALA A 1 112 ? -12.688 18.844 12.758 1 80.19 112 ALA A CA 1
ATOM 837 C C . ALA A 1 112 ? -11.922 20.047 13.273 1 80.19 112 ALA A C 1
ATOM 839 O O . ALA A 1 112 ? -12.297 21.188 13 1 80.19 112 ALA A O 1
ATOM 840 N N . GLY A 1 113 ? -10.859 19.797 13.977 1 73.88 113 GLY A N 1
ATOM 841 C CA . GLY A 1 113 ? -10.047 20.859 14.547 1 73.88 113 GLY A CA 1
ATOM 842 C C . GLY A 1 113 ? -9.195 21.562 13.516 1 73.88 113 GLY A C 1
ATOM 843 O O . GLY A 1 113 ? -8.922 22.766 13.648 1 73.88 113 GLY A O 1
ATOM 844 N N . GLU A 1 114 ? -8.727 20.859 12.531 1 70.94 114 GLU A N 1
ATOM 845 C CA . GLU A 1 114 ? -7.832 21.406 11.523 1 70.94 114 GLU A CA 1
ATOM 846 C C . GLU A 1 114 ? -8.609 22.125 10.43 1 70.94 114 GLU A C 1
ATOM 848 O O . GLU A 1 114 ? -8.016 22.75 9.547 1 70.94 114 GLU A O 1
ATOM 853 N N . ARG A 1 115 ? -9.828 22.125 10.516 1 70.06 115 ARG A N 1
ATOM 854 C CA . ARG A 1 115 ? -10.766 22.828 9.648 1 70.06 115 ARG A CA 1
ATOM 855 C C . ARG A 1 115 ? -10.562 22.438 8.188 1 70.06 115 ARG A C 1
ATOM 857 O O . ARG A 1 115 ? -10.398 23.281 7.32 1 70.06 115 ARG A O 1
ATOM 864 N N . VAL A 1 116 ? -10.5 21.172 7.898 1 83.81 116 VAL A N 1
ATOM 865 C CA . VAL A 1 116 ? -10.5 20.734 6.508 1 83.81 116 VAL A CA 1
ATOM 866 C C . VAL A 1 116 ? -11.82 21.109 5.844 1 83.81 116 VAL A C 1
ATOM 868 O O . VAL A 1 116 ? -12.844 21.25 6.516 1 83.81 116 VAL A O 1
ATOM 871 N N . SER A 1 117 ? -11.758 21.359 4.551 1 87.81 117 SER A N 1
ATOM 872 C CA . SER A 1 117 ? -12.93 21.828 3.818 1 87.81 117 SER A CA 1
ATOM 873 C C . SER A 1 117 ? -13.977 20.719 3.682 1 87.81 117 SER A C 1
ATOM 875 O O . SER A 1 117 ? -15.164 21 3.529 1 87.81 117 SER A O 1
ATOM 877 N N . GLY A 1 118 ? -13.594 19.594 3.668 1 93.81 118 GLY A N 1
ATOM 878 C CA . GLY A 1 118 ? -14.438 18.422 3.537 1 93.81 118 GLY A CA 1
ATOM 879 C C . GLY A 1 118 ? -13.695 17.125 3.805 1 93.81 118 GLY A C 1
ATOM 880 O O . GLY A 1 118 ? -12.469 17.109 3.9 1 93.81 118 GLY A O 1
ATOM 881 N N . LEU A 1 119 ? -14.539 16.047 3.945 1 95.31 119 LEU A N 1
ATOM 882 C CA . LEU A 1 119 ? -13.953 14.789 4.379 1 95.31 119 LEU A CA 1
ATOM 883 C C . LEU A 1 119 ? -14.43 13.633 3.498 1 95.31 119 LEU A C 1
ATOM 885 O O . LEU A 1 119 ? -15.617 13.547 3.176 1 95.31 119 LEU A O 1
ATOM 889 N N . ILE A 1 120 ? -13.492 12.914 3.023 1 96.88 120 ILE A N 1
ATOM 890 C CA . ILE A 1 120 ? -13.781 11.609 2.453 1 96.88 120 ILE A CA 1
ATOM 891 C C . ILE A 1 120 ? -13.414 10.516 3.457 1 96.88 120 ILE A C 1
ATOM 893 O O . ILE A 1 120 ? -12.281 10.461 3.945 1 96.88 120 ILE A O 1
ATOM 897 N N . LEU A 1 121 ? -14.391 9.57 3.717 1 96 121 LEU A N 1
ATOM 898 C CA . LEU A 1 121 ? -14.219 8.664 4.844 1 96 121 LEU A CA 1
ATOM 899 C C . LEU A 1 121 ? -14.602 7.238 4.453 1 96 121 LEU A C 1
ATOM 901 O O . LEU A 1 121 ? -15.672 7.012 3.885 1 96 121 LEU A O 1
ATOM 905 N N . ALA A 1 122 ? -13.68 6.336 4.637 1 94 122 ALA A N 1
ATOM 906 C CA . ALA A 1 122 ? -14 4.91 4.688 1 94 122 ALA A CA 1
ATOM 907 C C . ALA A 1 122 ? -14.18 4.441 6.129 1 94 122 ALA A C 1
ATOM 909 O O . ALA A 1 122 ? -13.211 4.047 6.785 1 94 122 ALA A O 1
ATOM 910 N N . PRO A 1 123 ? -15.359 4.359 6.57 1 91.06 123 PRO A N 1
ATOM 911 C CA . PRO A 1 123 ? -15.594 4.227 8.008 1 91.06 123 PRO A CA 1
ATOM 912 C C . PRO A 1 123 ? -15.398 2.795 8.508 1 91.06 123 PRO A C 1
ATOM 914 O O . PRO A 1 123 ? -15.531 1.844 7.73 1 91.06 123 PRO A O 1
ATOM 917 N N . THR A 1 124 ? -15.062 2.723 9.742 1 87.12 124 THR A N 1
ATOM 918 C CA . THR A 1 124 ? -15.125 1.44 10.438 1 87.12 124 THR A CA 1
ATOM 919 C C . THR A 1 124 ? -16.578 1.034 10.695 1 87.12 124 THR A C 1
ATOM 921 O O . THR A 1 124 ? -17.484 1.854 10.562 1 87.12 124 THR A O 1
ATOM 924 N N . ARG A 1 125 ? -16.734 -0.169 11.039 1 83 125 ARG A N 1
ATOM 925 C CA . ARG A 1 125 ? -18.078 -0.694 11.25 1 83 125 ARG A CA 1
ATOM 926 C C . ARG A 1 125 ? -18.719 -0.063 12.477 1 83 125 ARG A C 1
ATOM 928 O O . ARG A 1 125 ? -19.953 0.028 12.555 1 83 125 ARG A O 1
ATOM 935 N N . GLU A 1 126 ? -17.969 0.486 13.336 1 81.62 126 GLU A N 1
ATOM 936 C CA . GLU A 1 126 ? -18.484 0.986 14.602 1 81.62 126 GLU A CA 1
ATOM 937 C C . GLU A 1 126 ? -18.875 2.459 14.5 1 81.62 126 GLU A C 1
ATOM 939 O O . GLU A 1 126 ? -19.422 3.027 15.445 1 81.62 126 GLU A O 1
ATOM 944 N N . LEU A 1 127 ? -18.594 2.953 13.32 1 85.5 127 LEU A N 1
ATOM 945 C CA . LEU A 1 127 ? -18.938 4.367 13.18 1 85.5 127 LEU A CA 1
ATOM 946 C C . LEU A 1 127 ? -20.438 4.59 13.305 1 85.5 127 LEU A C 1
ATOM 948 O O . LEU A 1 127 ? -21.234 3.9 12.664 1 85.5 127 LEU A O 1
ATOM 952 N N . ARG A 1 128 ? -20.766 5.516 14.18 1 80.56 128 ARG A N 1
ATOM 953 C CA . ARG A 1 128 ? -22.156 5.91 14.352 1 80.56 128 ARG A CA 1
ATOM 954 C C . ARG A 1 128 ? -22.469 7.18 13.562 1 80.56 128 ARG A C 1
ATOM 956 O O . ARG A 1 128 ? -21.672 8.117 13.547 1 80.56 128 ARG A O 1
ATOM 963 N N . PRO A 1 129 ? -23.578 7.176 12.945 1 82.69 129 PRO A N 1
ATOM 964 C CA . PRO A 1 129 ? -23.969 8.336 12.141 1 82.69 129 PRO A CA 1
ATOM 965 C C . PRO A 1 129 ? -23.891 9.648 12.922 1 82.69 129 PRO A C 1
ATOM 967 O O . PRO A 1 129 ? -23.641 10.703 12.336 1 82.69 129 PRO A O 1
ATOM 970 N N . GLU A 1 130 ? -24.094 9.578 14.172 1 81.81 130 GLU A N 1
ATOM 971 C CA . GLU A 1 130 ? -24.078 10.773 15.008 1 81.81 130 GLU A CA 1
ATOM 972 C C . GLU A 1 130 ? -22.703 11.438 14.992 1 81.81 130 GLU A C 1
ATOM 974 O O . GLU A 1 130 ? -22.609 12.664 15.094 1 81.81 130 GLU A O 1
ATOM 979 N N . ALA A 1 131 ? -21.719 10.625 14.898 1 84.19 131 ALA A N 1
ATOM 980 C CA . ALA A 1 131 ? -20.359 11.164 14.859 1 84.19 131 ALA A CA 1
ATOM 981 C C . ALA A 1 131 ? -20.156 12.023 13.617 1 84.19 131 ALA A C 1
ATOM 983 O O . ALA A 1 131 ? -19.422 13.023 13.664 1 84.19 131 ALA A O 1
ATOM 984 N N . LEU A 1 132 ? -20.828 11.656 12.562 1 86.19 132 LEU A N 1
ATOM 985 C CA . LEU A 1 132 ? -20.688 12.383 11.312 1 86.19 132 LEU A CA 1
ATOM 986 C C . LEU A 1 132 ? -21.453 13.703 11.367 1 86.19 132 LEU A C 1
ATOM 988 O O . LEU A 1 132 ? -21.016 14.703 10.789 1 86.19 132 LEU A O 1
ATOM 992 N N . ARG A 1 133 ? -22.531 13.711 12.055 1 80.94 133 ARG A N 1
ATOM 993 C CA . ARG A 1 133 ? -23.375 14.898 12.172 1 80.94 133 ARG A CA 1
ATOM 994 C C . ARG A 1 133 ? -22.672 15.992 12.961 1 80.94 133 ARG A C 1
ATOM 996 O O . ARG A 1 133 ? -22.922 17.188 12.75 1 80.94 133 ARG A O 1
ATOM 1003 N N . ARG A 1 134 ? -21.781 15.539 13.719 1 80.06 134 ARG A N 1
ATOM 1004 C CA . ARG A 1 134 ? -21.078 16.5 14.57 1 80.06 134 ARG A CA 1
ATOM 1005 C C . ARG A 1 134 ? -19.984 17.219 13.781 1 80.06 134 ARG A C 1
ATOM 1007 O O . ARG A 1 134 ? -19.5 18.266 14.211 1 80.06 134 ARG A O 1
ATOM 1014 N N . LEU A 1 135 ? -19.75 16.594 12.656 1 83.81 135 LEU A N 1
ATOM 1015 C CA . LEU A 1 135 ? -18.719 17.219 11.844 1 83.81 135 LEU A CA 1
ATOM 1016 C C . LEU A 1 135 ? -19.266 18.422 11.094 1 83.81 135 LEU A C 1
ATOM 1018 O O . LEU A 1 135 ? -20.359 18.375 10.555 1 83.81 135 LEU A O 1
ATOM 1022 N N . GLN A 1 136 ? -18.922 19.594 11.266 1 80.56 136 GLN A N 1
ATOM 1023 C CA . GLN A 1 136 ? -19.375 20.812 10.617 1 80.56 136 GLN A CA 1
ATOM 1024 C C . GLN A 1 136 ? -18.75 20.969 9.242 1 80.56 136 GLN A C 1
ATOM 1026 O O . GLN A 1 136 ? -18.25 22.047 8.891 1 80.56 136 GLN A O 1
ATOM 1031 N N . MET A 1 137 ? -18.656 19.859 8.547 1 87 137 MET A N 1
ATOM 1032 C CA . MET A 1 137 ? -18.125 19.844 7.184 1 87 137 MET A CA 1
ATOM 1033 C C . MET A 1 137 ? -18.781 18.734 6.363 1 87 137 MET A C 1
ATOM 1035 O O . MET A 1 137 ? -19.266 17.75 6.918 1 87 137 MET A O 1
ATOM 1039 N N . PRO A 1 138 ? -18.812 18.922 5.035 1 92.62 138 PRO A N 1
ATOM 1040 C CA . PRO A 1 138 ? -19.344 17.844 4.199 1 92.62 138 PRO A CA 1
ATOM 1041 C C . PRO A 1 138 ? -18.516 16.562 4.281 1 92.62 138 PRO A C 1
ATOM 1043 O O . PRO A 1 138 ? -17.281 16.641 4.348 1 92.62 138 PRO A O 1
ATOM 1046 N N . VAL A 1 139 ? -19.234 15.453 4.336 1 94.25 139 VAL A N 1
ATOM 1047 C CA . VAL A 1 139 ? -18.594 14.141 4.375 1 94.25 139 VAL A CA 1
ATOM 1048 C C . VAL A 1 139 ? -19.094 13.281 3.219 1 94.25 139 VAL A C 1
ATOM 1050 O O . VAL A 1 139 ? -20.297 13.25 2.941 1 94.25 139 VAL A O 1
ATOM 1053 N N . VAL A 1 140 ? -18.219 12.719 2.506 1 96.38 140 VAL A N 1
ATOM 1054 C CA . VAL A 1 140 ? -18.531 11.703 1.514 1 96.38 140 VAL A CA 1
ATOM 1055 C C . VAL A 1 140 ? -17.984 10.352 1.963 1 96.38 140 VAL A C 1
ATOM 1057 O O . VAL A 1 140 ? -16.797 10.227 2.264 1 96.38 140 VAL A O 1
ATOM 1060 N N . LEU A 1 141 ? -18.875 9.375 2.061 1 94.94 141 LEU A N 1
ATOM 1061 C CA . LEU A 1 141 ? -18.453 8.031 2.422 1 94.94 141 LEU A CA 1
ATOM 1062 C C . LEU A 1 141 ? -17.969 7.258 1.194 1 94.94 141 LEU A C 1
ATOM 1064 O O . LEU A 1 141 ? -18.547 7.391 0.113 1 94.94 141 LEU A O 1
ATOM 1068 N N . VAL A 1 142 ? -16.922 6.473 1.421 1 93.56 142 VAL A N 1
ATOM 1069 C CA . VAL A 1 142 ? -16.406 5.68 0.312 1 93.56 142 VAL A CA 1
ATOM 1070 C C . VAL A 1 142 ? -16.234 4.227 0.752 1 93.56 142 VAL A C 1
ATOM 1072 O O . VAL A 1 142 ? -15.898 3.957 1.907 1 93.56 142 VAL A O 1
ATOM 1075 N N . ASP A 1 143 ? -16.516 3.25 -0.174 1 84.75 143 ASP A N 1
ATOM 1076 C CA . ASP A 1 143 ? -16.375 1.81 0.016 1 84.75 143 ASP A CA 1
ATOM 1077 C C . ASP A 1 143 ? -17.469 1.267 0.941 1 84.75 143 ASP A C 1
ATOM 1079 O O . ASP A 1 143 ? -18.109 0.257 0.632 1 84.75 143 ASP A O 1
ATOM 1083 N N . ARG A 1 144 ? -17.75 2.043 2.008 1 80.56 144 ARG A N 1
ATOM 1084 C CA . ARG A 1 144 ? -18.656 1.616 3.07 1 80.56 144 ARG A CA 1
ATOM 1085 C C . ARG A 1 144 ? -19.734 2.672 3.338 1 80.56 144 ARG A C 1
ATOM 1087 O O . ARG A 1 144 ? -19.422 3.865 3.398 1 80.56 144 ARG A O 1
ATOM 1094 N N . ASP A 1 145 ? -20.906 2.188 3.418 1 76.19 145 ASP A N 1
ATOM 1095 C CA . ASP A 1 145 ? -22.016 3.107 3.631 1 76.19 145 ASP A CA 1
ATOM 1096 C C . ASP A 1 145 ? -22.969 2.582 4.703 1 76.19 145 ASP A C 1
ATOM 1098 O O . ASP A 1 145 ? -23.922 1.859 4.398 1 76.19 145 ASP A O 1
ATOM 1102 N N . PRO A 1 146 ? -22.594 2.959 5.918 1 74.62 146 PRO A N 1
ATOM 1103 C CA . PRO A 1 146 ? -23.547 2.547 6.941 1 74.62 146 PRO A CA 1
ATOM 1104 C C . PRO A 1 146 ? -24.953 3.107 6.695 1 74.62 146 PRO A C 1
ATOM 1106 O O . PRO A 1 146 ? -25.094 4.227 6.199 1 74.62 146 PRO A O 1
ATOM 1109 N N . GLU A 1 147 ? -25.859 2.359 6.938 1 73.56 147 GLU A N 1
ATOM 1110 C CA . GLU A 1 147 ? -27.25 2.768 6.766 1 73.56 147 GLU A CA 1
ATOM 1111 C C . GLU A 1 147 ? -27.562 4.012 7.594 1 73.56 147 GLU A C 1
ATOM 1113 O O . GLU A 1 147 ? -27.172 4.109 8.758 1 73.56 147 GLU A O 1
ATOM 1118 N N . GLY A 1 148 ? -28.141 5.008 6.934 1 73 148 GLY A N 1
ATOM 1119 C CA . GLY A 1 148 ? -28.641 6.16 7.664 1 73 148 GLY A CA 1
ATOM 1120 C C . GLY A 1 148 ? -27.594 7.242 7.867 1 73 148 GLY A C 1
ATOM 1121 O O . GLY A 1 148 ? -27.828 8.211 8.594 1 73 148 GLY A O 1
ATOM 1122 N N . ALA A 1 149 ? -26.453 7.148 7.309 1 77.12 149 ALA A N 1
ATOM 1123 C CA . ALA A 1 149 ? -25.406 8.133 7.547 1 77.12 149 ALA A CA 1
ATOM 1124 C C . ALA A 1 149 ? -25.812 9.508 7.023 1 77.12 149 ALA A C 1
ATOM 1126 O O . ALA A 1 149 ? -25.359 10.531 7.539 1 77.12 149 ALA A O 1
ATOM 1127 N N . GLY A 1 150 ? -26.641 9.586 6.059 1 82.62 150 GLY A N 1
ATOM 1128 C CA . GLY A 1 150 ? -27.109 10.859 5.523 1 82.62 150 GLY A CA 1
ATOM 1129 C C . GLY A 1 150 ? -26.047 11.602 4.738 1 82.62 150 GLY A C 1
ATOM 1130 O O . GLY A 1 150 ? -26.031 12.828 4.699 1 82.62 150 GLY A O 1
ATOM 1131 N N . CYS A 1 151 ? -25.062 10.906 4.23 1 91.88 151 CYS A N 1
ATOM 1132 C CA . CYS A 1 151 ? -23.969 11.477 3.457 1 91.88 151 CYS A CA 1
ATOM 1133 C C . CYS A 1 151 ? -23.969 10.938 2.033 1 91.88 151 CYS A C 1
ATOM 1135 O O . CYS A 1 151 ? -24.594 9.914 1.752 1 91.88 151 CYS A O 1
ATOM 1137 N N . ASP A 1 152 ? -23.375 11.742 1.097 1 94.69 152 ASP A N 1
ATOM 1138 C CA . ASP A 1 152 ? -23.031 11.156 -0.198 1 94.69 152 ASP A CA 1
ATOM 1139 C C . ASP A 1 152 ? -22.125 9.938 -0.03 1 94.69 152 ASP A C 1
ATOM 1141 O O . ASP A 1 152 ? -21.422 9.82 0.97 1 94.69 152 ASP A O 1
ATOM 1145 N N . ALA A 1 153 ? -22.266 9.047 -0.979 1 95.56 153 ALA A N 1
ATOM 1146 C CA . ALA A 1 153 ? -21.469 7.832 -0.838 1 95.56 153 ALA A CA 1
ATOM 1147 C C . ALA A 1 153 ? -21.094 7.258 -2.203 1 95.56 153 ALA A C 1
ATOM 1149 O O . ALA A 1 153 ? -21.844 7.406 -3.17 1 95.56 153 ALA A O 1
ATOM 1150 N N . VAL A 1 154 ? -19.891 6.75 -2.297 1 96.5 154 VAL A N 1
ATOM 1151 C CA . VAL A 1 154 ? -19.422 5.934 -3.412 1 96.5 154 VAL A CA 1
ATOM 1152 C C . VAL A 1 154 ? -19.156 4.512 -2.93 1 96.5 154 VAL A C 1
ATOM 1154 O O . VAL A 1 154 ? -18.297 4.293 -2.07 1 96.5 154 VAL A O 1
ATOM 1157 N N . THR A 1 155 ? -19.891 3.539 -3.398 1 94.5 155 THR A N 1
ATOM 1158 C CA . THR A 1 155 ? -19.75 2.154 -2.961 1 94.5 155 THR A CA 1
ATOM 1159 C C . THR A 1 155 ? -19.688 1.214 -4.16 1 94.5 155 THR A C 1
ATOM 1161 O O . THR A 1 155 ? -19.703 1.661 -5.309 1 94.5 155 THR A O 1
ATOM 1164 N N . LEU A 1 156 ? -19.484 -0.041 -3.875 1 95.25 156 LEU A N 1
ATOM 1165 C CA . LEU A 1 156 ? -19.484 -1.095 -4.883 1 95.25 156 LEU A CA 1
ATOM 1166 C C . LEU A 1 156 ? -20.703 -1.99 -4.73 1 95.25 156 LEU A C 1
ATOM 1168 O O . LEU A 1 156 ? -21.266 -2.094 -3.639 1 95.25 156 LEU A O 1
ATOM 1172 N N . ASP A 1 157 ? -21.125 -2.52 -5.836 1 95.56 157 ASP A N 1
ATOM 1173 C CA . ASP A 1 157 ? -22.141 -3.568 -5.77 1 95.56 157 ASP A CA 1
ATOM 1174 C C . ASP A 1 157 ? -21.547 -4.883 -5.277 1 95.56 157 ASP A C 1
ATOM 1176 O O . ASP A 1 157 ? -21.297 -5.797 -6.07 1 95.56 157 ASP A O 1
ATOM 1180 N N . ASN A 1 158 ? -21.438 -4.988 -3.988 1 95.5 158 ASN A N 1
ATOM 1181 C CA . ASN A 1 158 ? -20.766 -6.129 -3.369 1 95.5 158 ASN A CA 1
ATOM 1182 C C . ASN A 1 158 ? -21.562 -7.418 -3.568 1 95.5 158 ASN A C 1
ATOM 1184 O O . ASN A 1 158 ? -20.984 -8.477 -3.83 1 95.5 158 ASN A O 1
ATOM 1188 N N . GLU A 1 159 ? -22.812 -7.332 -3.465 1 95.12 159 GLU A N 1
ATOM 1189 C CA . GLU A 1 159 ? -23.656 -8.523 -3.645 1 95.12 159 GLU A CA 1
ATOM 1190 C C . GLU A 1 159 ? -23.594 -9.016 -5.086 1 95.12 159 GLU A C 1
ATOM 1192 O O . GLU A 1 159 ? -23.453 -10.219 -5.328 1 95.12 159 GLU A O 1
ATOM 1197 N N . GLY A 1 160 ? -23.703 -8.047 -5.969 1 96.25 160 GLY A N 1
ATOM 1198 C CA . GLY A 1 160 ? -23.562 -8.414 -7.371 1 96.25 160 GLY A CA 1
ATOM 1199 C C . GLY A 1 160 ? -22.203 -8.992 -7.711 1 96.25 160 GLY A C 1
ATOM 1200 O O . GLY A 1 160 ? -22.109 -9.914 -8.523 1 96.25 160 GLY A O 1
ATOM 1201 N N . ALA A 1 161 ? -21.266 -8.461 -7.121 1 96.94 161 ALA A N 1
ATOM 1202 C CA . ALA A 1 161 ? -19.906 -8.953 -7.32 1 96.94 161 ALA A CA 1
ATOM 1203 C C . ALA A 1 161 ? -19.766 -10.406 -6.887 1 96.94 161 ALA A C 1
ATOM 1205 O O . ALA A 1 161 ? -19.203 -11.227 -7.605 1 96.94 161 ALA A O 1
ATOM 1206 N N . MET A 1 162 ? -20.312 -10.711 -5.738 1 97.94 162 MET A N 1
ATOM 1207 C CA . MET A 1 162 ? -20.25 -12.078 -5.23 1 97.94 162 MET A CA 1
ATOM 1208 C C . MET A 1 162 ? -21.062 -13.023 -6.105 1 97.94 162 MET A C 1
ATOM 1210 O O . MET A 1 162 ? -20.656 -14.156 -6.344 1 97.94 162 MET A O 1
ATOM 1214 N N . ARG A 1 163 ? -22.188 -12.508 -6.555 1 98.12 163 ARG A N 1
ATOM 1215 C CA . ARG A 1 163 ? -22.984 -13.312 -7.473 1 98.12 163 ARG A CA 1
ATOM 1216 C C . ARG A 1 163 ? -22.188 -13.703 -8.703 1 98.12 163 ARG A C 1
ATOM 1218 O O . ARG A 1 163 ? -22.172 -14.875 -9.102 1 98.12 163 ARG A O 1
ATOM 1225 N N . THR A 1 164 ? -21.516 -12.773 -9.219 1 98.25 164 THR A N 1
ATOM 1226 C CA . THR A 1 164 ? -20.703 -12.992 -10.414 1 98.25 164 THR A CA 1
ATOM 1227 C C . THR A 1 164 ? -19.625 -14.023 -10.148 1 98.25 164 THR A C 1
ATOM 1229 O O . THR A 1 164 ? -19.422 -14.945 -10.938 1 98.25 164 THR A O 1
ATOM 1232 N N . LEU A 1 165 ? -18.953 -13.914 -9.016 1 98.06 165 LEU A N 1
ATOM 1233 C CA . LEU A 1 165 ? -17.859 -14.812 -8.664 1 98.06 165 LEU A CA 1
ATOM 1234 C C . LEU A 1 165 ? -18.375 -16.234 -8.414 1 98.06 165 LEU A C 1
ATOM 1236 O O . LEU A 1 165 ? -17.781 -17.203 -8.898 1 98.06 165 LEU A O 1
ATOM 1240 N N . VAL A 1 166 ? -19.406 -16.328 -7.691 1 98.56 166 VAL A N 1
ATOM 1241 C CA . VAL A 1 166 ? -19.984 -17.625 -7.363 1 98.56 166 VAL A CA 1
ATOM 1242 C C . VAL A 1 166 ? -20.469 -18.312 -8.633 1 98.56 166 VAL A C 1
ATOM 1244 O O . VAL A 1 166 ? -20.188 -19.5 -8.859 1 98.56 166 VAL A O 1
ATOM 1247 N N . ASP A 1 167 ? -21.188 -17.562 -9.484 1 98.56 167 ASP A N 1
ATOM 1248 C CA . ASP A 1 167 ? -21.672 -18.109 -10.75 1 98.56 167 ASP A CA 1
ATOM 1249 C C . ASP A 1 167 ? -20.516 -18.672 -11.578 1 98.56 167 ASP A C 1
ATOM 1251 O O . ASP A 1 167 ? -20.625 -19.75 -12.156 1 98.56 167 ASP A O 1
ATOM 1255 N N . HIS A 1 168 ? -19.469 -17.953 -11.602 1 98.44 168 HIS A N 1
ATOM 1256 C CA . HIS A 1 168 ? -18.281 -18.359 -12.352 1 98.44 168 HIS A CA 1
ATOM 1257 C C . HIS A 1 168 ? -17.703 -19.656 -11.805 1 98.44 168 HIS A C 1
ATOM 1259 O O . HIS A 1 168 ? -17.391 -20.578 -12.562 1 98.44 168 HIS A O 1
ATOM 1265 N N . VAL A 1 169 ? -17.562 -19.719 -10.492 1 98.12 169 VAL A N 1
ATOM 1266 C CA . VAL A 1 169 ? -16.953 -20.875 -9.844 1 98.12 169 VAL A CA 1
ATOM 1267 C C . VAL A 1 169 ? -17.859 -22.094 -10 1 98.12 169 VAL A C 1
ATOM 1269 O O . VAL A 1 169 ? -17.375 -23.203 -10.273 1 98.12 169 VAL A O 1
ATOM 1272 N N . VAL A 1 170 ? -19.125 -21.938 -9.914 1 97.62 170 VAL A N 1
ATOM 1273 C CA . VAL A 1 170 ? -20.094 -23.016 -10.094 1 97.62 170 VAL A CA 1
ATOM 1274 C C . VAL A 1 170 ? -20.031 -23.531 -11.531 1 97.62 170 VAL A C 1
ATOM 1276 O O . VAL A 1 170 ? -20.062 -24.734 -11.781 1 97.62 170 VAL A O 1
ATOM 1279 N N . ALA A 1 171 ? -19.906 -22.594 -12.438 1 97 171 ALA A N 1
ATOM 1280 C CA . ALA A 1 171 ? -19.828 -22.938 -13.859 1 97 171 ALA A CA 1
ATOM 1281 C C . ALA A 1 171 ? -18.594 -23.781 -14.156 1 97 171 ALA A C 1
ATOM 1283 O O . ALA A 1 171 ? -18.562 -24.531 -15.133 1 97 171 ALA A O 1
ATOM 1284 N N . SER A 1 172 ? -17.594 -23.656 -13.305 1 95.69 172 SER A N 1
ATOM 1285 C CA . SER A 1 172 ? -16.359 -24.422 -13.477 1 95.69 172 SER A CA 1
ATOM 1286 C C . SER A 1 172 ? -16.516 -25.859 -12.969 1 95.69 172 SER A C 1
ATOM 1288 O O . SER A 1 172 ? -15.609 -26.672 -13.102 1 95.69 172 SER A O 1
ATOM 1290 N N . GLY A 1 173 ? -17.641 -26.141 -12.32 1 94.94 173 GLY A N 1
ATOM 1291 C CA . GLY A 1 173 ? -17.969 -27.5 -11.938 1 94.94 173 GLY A CA 1
ATOM 1292 C C . GLY A 1 173 ? -17.828 -27.75 -10.445 1 94.94 173 GLY A C 1
ATOM 1293 O O . GLY A 1 173 ? -18 -28.891 -9.984 1 94.94 173 GLY A O 1
ATOM 1294 N N . ARG A 1 174 ? -17.578 -26.719 -9.719 1 95.88 174 ARG A N 1
ATOM 1295 C CA . ARG A 1 174 ? -17.406 -26.891 -8.281 1 95.88 174 ARG A CA 1
ATOM 1296 C C . ARG A 1 174 ? -18.734 -26.703 -7.555 1 95.88 174 ARG A C 1
ATOM 1298 O O . ARG A 1 174 ? -19.531 -25.844 -7.914 1 95.88 174 ARG A O 1
ATOM 1305 N N . GLN A 1 175 ? -18.891 -27.516 -6.523 1 95.38 175 GLN A N 1
ATOM 1306 C CA . GLN A 1 175 ? -20.172 -27.484 -5.82 1 95.38 175 GLN A CA 1
ATOM 1307 C C . GLN A 1 175 ? -19.969 -27.172 -4.34 1 95.38 175 GLN A C 1
ATOM 1309 O O . GLN A 1 175 ? -20.844 -26.562 -3.707 1 95.38 175 GLN A O 1
ATOM 1314 N N . ARG A 1 176 ? -18.906 -27.656 -3.746 1 97.56 176 ARG A N 1
ATOM 1315 C CA . ARG A 1 176 ? -18.609 -27.344 -2.35 1 97.56 176 ARG A CA 1
ATOM 1316 C C . ARG A 1 176 ? -17.703 -26.141 -2.236 1 97.56 176 ARG A C 1
ATOM 1318 O O . ARG A 1 176 ? -16.469 -26.266 -2.234 1 97.56 176 ARG A O 1
ATOM 1325 N N . ILE A 1 177 ? -18.344 -25 -2.066 1 98.25 177 ILE A N 1
ATOM 1326 C CA . ILE A 1 177 ? -17.609 -23.734 -2.141 1 98.25 177 ILE A CA 1
ATOM 1327 C C . ILE A 1 177 ? -17.625 -23.047 -0.774 1 98.25 177 ILE A C 1
ATOM 1329 O O . ILE A 1 177 ? -18.688 -22.859 -0.175 1 98.25 177 ILE A O 1
ATOM 1333 N N . ALA A 1 178 ? -16.469 -22.766 -0.248 1 98.69 178 ALA A N 1
ATOM 1334 C CA . ALA A 1 178 ? -16.328 -22.016 0.997 1 98.69 178 ALA A CA 1
ATOM 1335 C C . ALA A 1 178 ? -15.984 -20.562 0.72 1 98.69 178 ALA A C 1
ATOM 1337 O O . ALA A 1 178 ? -15.461 -20.234 -0.347 1 98.69 178 ALA A O 1
ATOM 1338 N N . GLY A 1 179 ? -16.328 -19.75 1.653 1 98.62 179 GLY A N 1
ATOM 1339 C CA . GLY A 1 179 ? -16 -18.328 1.585 1 98.62 179 GLY A CA 1
ATOM 1340 C C . GLY A 1 179 ? -15.328 -17.812 2.842 1 98.62 179 GLY A C 1
ATOM 1341 O O . GLY A 1 179 ? -15.641 -18.25 3.949 1 98.62 179 GLY A O 1
ATOM 1342 N N . LEU A 1 180 ? -14.398 -16.969 2.691 1 98.56 180 LEU A N 1
ATOM 1343 C CA . LEU A 1 180 ? -13.758 -16.234 3.785 1 98.56 180 LEU A CA 1
ATOM 1344 C C . LEU A 1 180 ? -13.969 -14.734 3.639 1 98.56 180 LEU A C 1
ATOM 1346 O O . LEU A 1 180 ? -13.547 -14.141 2.643 1 98.56 180 LEU A O 1
ATOM 1350 N N . PHE A 1 181 ? -14.555 -14.125 4.629 1 97.69 181 PHE A N 1
ATOM 1351 C CA . PHE A 1 181 ? -15.008 -12.742 4.527 1 97.69 181 PHE A CA 1
ATOM 1352 C C . PHE A 1 181 ? -14.492 -11.922 5.707 1 97.69 181 PHE A C 1
ATOM 1354 O O . PHE A 1 181 ? -14.375 -12.438 6.82 1 97.69 181 PHE A O 1
ATOM 1361 N N . GLY A 1 182 ? -14.094 -10.664 5.395 1 93.75 182 GLY A N 1
ATOM 1362 C CA . GLY A 1 182 ? -13.648 -9.766 6.449 1 93.75 182 GLY A CA 1
ATOM 1363 C C . GLY A 1 182 ? -14.688 -9.57 7.543 1 93.75 182 GLY A C 1
ATOM 1364 O O . GLY A 1 182 ? -15.82 -9.188 7.266 1 93.75 182 GLY A O 1
ATOM 1365 N N . ALA A 1 183 ? -14.078 -9.719 8.711 1 88.5 183 ALA A N 1
ATOM 1366 C CA . ALA A 1 183 ? -14.953 -9.531 9.867 1 88.5 183 ALA A CA 1
ATOM 1367 C C . ALA A 1 183 ? -15.109 -8.047 10.195 1 88.5 183 ALA A C 1
ATOM 1369 O O . ALA A 1 183 ? -14.258 -7.234 9.836 1 88.5 183 ALA A O 1
ATOM 1370 N N . ASN A 1 184 ? -16.109 -7.508 10.695 1 75.12 184 ASN A N 1
ATOM 1371 C CA . ASN A 1 184 ? -16.344 -6.152 11.172 1 75.12 184 ASN A CA 1
ATOM 1372 C C . ASN A 1 184 ? -16.25 -5.133 10.039 1 75.12 184 ASN A C 1
ATOM 1374 O O . ASN A 1 184 ? -15.797 -4.004 10.25 1 75.12 184 ASN A O 1
ATOM 1378 N N . SER A 1 185 ? -16.344 -5.531 8.922 1 77.81 185 SER A N 1
ATOM 1379 C CA . SER A 1 185 ? -16.359 -4.637 7.766 1 77.81 185 SER A CA 1
ATOM 1380 C C . SER A 1 185 ? -17.719 -4.652 7.078 1 77.81 185 SER A C 1
ATOM 1382 O O . SER A 1 185 ? -18.344 -5.707 6.941 1 77.81 185 SER A O 1
ATOM 1384 N N . PHE A 1 186 ? -18.203 -3.537 6.754 1 82.94 186 PHE A N 1
ATOM 1385 C CA . PHE A 1 186 ? -19.438 -3.451 5.988 1 82.94 186 PHE A CA 1
ATOM 1386 C C . PHE A 1 186 ? -19.312 -4.207 4.668 1 82.94 186 PHE A C 1
ATOM 1388 O O . PHE A 1 186 ? -20.219 -4.953 4.289 1 82.94 186 PHE A O 1
ATOM 1395 N N . THR A 1 187 ? -18.203 -4.039 4.055 1 89.25 187 THR A N 1
ATOM 1396 C CA . THR A 1 187 ? -17.938 -4.68 2.771 1 89.25 187 THR A CA 1
ATOM 1397 C C . THR A 1 187 ? -17.906 -6.195 2.92 1 89.25 187 THR A C 1
ATOM 1399 O O . THR A 1 187 ? -18.516 -6.918 2.119 1 89.25 187 THR A O 1
ATOM 1402 N N . GLY A 1 188 ? -17.203 -6.676 3.947 1 91.25 188 GLY A N 1
ATOM 1403 C CA . GLY A 1 188 ? -17.156 -8.109 4.203 1 91.25 188 GLY A CA 1
ATOM 1404 C C . GLY A 1 188 ? -18.516 -8.727 4.426 1 91.25 188 GLY A C 1
ATOM 1405 O O . GLY A 1 188 ? -18.812 -9.812 3.92 1 91.25 188 GLY A O 1
ATOM 1406 N N . GLU A 1 189 ? -19.328 -8.047 5.117 1 90.62 189 GLU A N 1
ATOM 1407 C CA . GLU A 1 189 ? -20.688 -8.531 5.402 1 90.62 189 GLU A CA 1
ATOM 1408 C C . GLU A 1 189 ? -21.531 -8.57 4.137 1 90.62 189 GLU A C 1
ATOM 1410 O O . GLU A 1 189 ? -22.25 -9.539 3.898 1 90.62 189 GLU A O 1
ATOM 1415 N N . ALA A 1 190 ? -21.5 -7.512 3.414 1 92.62 190 ALA A N 1
ATOM 1416 C CA . ALA A 1 190 ? -22.266 -7.453 2.168 1 92.62 190 ALA A CA 1
ATOM 1417 C C . ALA A 1 190 ? -21.828 -8.562 1.208 1 92.62 190 ALA A C 1
ATOM 1419 O O . ALA A 1 190 ? -22.656 -9.188 0.558 1 92.62 190 ALA A O 1
ATOM 1420 N N . ARG A 1 191 ? -20.562 -8.773 1.126 1 96.56 191 ARG A N 1
ATOM 1421 C CA . ARG A 1 191 ? -20.047 -9.812 0.242 1 96.56 191 ARG A CA 1
ATOM 1422 C C . ARG A 1 191 ? -20.422 -11.203 0.742 1 96.56 191 ARG A C 1
ATOM 1424 O O . ARG A 1 191 ? -20.766 -12.078 -0.053 1 96.56 191 ARG A O 1
ATOM 1431 N N . ALA A 1 192 ? -20.406 -11.367 2.068 1 97.56 192 ALA A N 1
ATOM 1432 C CA . ALA A 1 192 ? -20.844 -12.641 2.635 1 97.56 192 ALA A CA 1
ATOM 1433 C C . ALA A 1 192 ? -22.312 -12.906 2.309 1 97.56 192 ALA A C 1
ATOM 1435 O O . ALA A 1 192 ? -22.672 -14.023 1.937 1 97.56 192 ALA A O 1
ATOM 1436 N N . ARG A 1 193 ? -23.125 -11.875 2.455 1 96.31 193 ARG A N 1
ATOM 1437 C CA . ARG A 1 193 ? -24.531 -12 2.127 1 96.31 193 ARG A CA 1
ATOM 1438 C C . ARG A 1 193 ? -24.734 -12.344 0.654 1 96.31 193 ARG A C 1
ATOM 1440 O O . ARG A 1 193 ? -25.547 -13.211 0.315 1 96.31 193 ARG A O 1
ATOM 1447 N N . GLY A 1 194 ? -24 -11.656 -0.168 1 97.81 194 GLY A N 1
ATOM 1448 C CA . GLY A 1 194 ? -24.062 -11.945 -1.592 1 97.81 194 GLY A CA 1
ATOM 1449 C C . GLY A 1 194 ? -23.625 -13.359 -1.932 1 97.81 194 GLY A C 1
ATOM 1450 O O . GLY A 1 194 ? -24.219 -14.008 -2.793 1 97.81 194 GLY A O 1
ATOM 1451 N N . PHE A 1 195 ? -22.656 -13.852 -1.225 1 98.62 195 PHE A N 1
ATOM 1452 C CA . PHE A 1 195 ? -22.125 -15.195 -1.396 1 98.62 195 PHE A CA 1
ATOM 1453 C C . PHE A 1 195 ? -23.188 -16.234 -1.044 1 98.62 195 PHE A C 1
ATOM 1455 O O . PHE A 1 195 ? -23.453 -17.156 -1.829 1 98.62 195 PHE A O 1
ATOM 1462 N N . VAL A 1 196 ? -23.766 -16.047 0.072 1 98.69 196 VAL A N 1
ATOM 1463 C CA . VAL A 1 196 ? -24.781 -16.969 0.554 1 98.69 196 VAL A CA 1
ATOM 1464 C C . VAL A 1 196 ? -25.969 -16.984 -0.408 1 98.69 196 VAL A C 1
ATOM 1466 O O . VAL A 1 196 ? -26.453 -18.047 -0.806 1 98.69 196 VAL A O 1
ATOM 1469 N N . ALA A 1 197 ? -26.406 -15.82 -0.794 1 98.5 197 ALA A N 1
ATOM 1470 C CA . ALA A 1 197 ? -27.562 -15.695 -1.685 1 98.5 197 ALA A CA 1
ATOM 1471 C C . ALA A 1 197 ? -27.281 -16.344 -3.039 1 98.5 197 ALA A C 1
ATOM 1473 O O . ALA A 1 197 ? -28.156 -17 -3.613 1 98.5 197 ALA A O 1
ATOM 1474 N N . ALA A 1 198 ? -26.109 -16.141 -3.547 1 98.56 198 ALA A N 1
ATOM 1475 C CA . ALA A 1 198 ? -25.734 -16.672 -4.848 1 98.56 198 ALA A CA 1
ATOM 1476 C C . ALA A 1 198 ? -25.703 -18.203 -4.816 1 98.56 198 ALA A C 1
ATOM 1478 O O . ALA A 1 198 ? -26.188 -18.859 -5.742 1 98.56 198 ALA A O 1
ATOM 1479 N N . LEU A 1 199 ? -25.141 -18.766 -3.787 1 98.62 199 LEU A N 1
ATOM 1480 C CA . LEU A 1 199 ? -25.078 -20.219 -3.666 1 98.62 199 LEU A CA 1
ATOM 1481 C C . LEU A 1 199 ? -26.484 -20.812 -3.529 1 98.62 199 LEU A C 1
ATOM 1483 O O . LEU A 1 199 ? -26.781 -21.859 -4.117 1 98.62 199 LEU A O 1
ATOM 1487 N N . ALA A 1 200 ? -27.297 -20.125 -2.762 1 98.38 200 ALA A N 1
ATOM 1488 C CA . ALA A 1 200 ? -28.672 -20.578 -2.596 1 98.38 200 ALA A CA 1
ATOM 1489 C C . ALA A 1 200 ? -29.391 -20.656 -3.941 1 98.38 200 ALA A C 1
ATOM 1491 O O . ALA A 1 200 ? -30.172 -21.578 -4.184 1 98.38 200 ALA A O 1
ATOM 1492 N N . ARG A 1 201 ? -29.156 -19.75 -4.789 1 97.88 201 ARG A N 1
ATOM 1493 C CA . ARG A 1 201 ? -29.75 -19.719 -6.117 1 97.88 201 ARG A CA 1
ATOM 1494 C C . ARG A 1 201 ? -29.359 -20.953 -6.926 1 97.88 201 ARG A C 1
ATOM 1496 O O . ARG A 1 201 ? -30.109 -21.406 -7.785 1 97.88 201 ARG A O 1
ATOM 1503 N N . HIS A 1 202 ? -28.219 -21.5 -6.652 1 98.06 202 HIS A N 1
ATOM 1504 C CA . HIS A 1 202 ? -27.734 -22.688 -7.34 1 98.06 202 HIS A CA 1
ATOM 1505 C C . HIS A 1 202 ? -28.109 -23.953 -6.582 1 98.06 202 HIS A C 1
ATOM 1507 O O . HIS A 1 202 ? -27.719 -25.062 -6.977 1 98.06 202 HIS A O 1
ATOM 1513 N N . GLY A 1 203 ? -28.766 -23.797 -5.461 1 98 203 GLY A N 1
ATOM 1514 C CA . GLY A 1 203 ? -29.141 -24.938 -4.645 1 98 203 GLY A CA 1
ATOM 1515 C C . GLY A 1 203 ? -27.984 -25.531 -3.861 1 98 203 GLY A C 1
ATOM 1516 O O . GLY A 1 203 ? -28 -26.719 -3.541 1 98 203 GLY A O 1
ATOM 1517 N N . LEU A 1 204 ? -27 -24.766 -3.609 1 98 204 LEU A N 1
ATOM 1518 C CA . LEU A 1 204 ? -25.812 -25.234 -2.904 1 98 204 LEU A CA 1
ATOM 1519 C C . LEU A 1 204 ? -25.766 -24.656 -1.494 1 98 204 LEU A C 1
ATOM 1521 O O . LEU A 1 204 ? -26.219 -23.531 -1.257 1 98 204 LEU A O 1
ATOM 1525 N N . ALA A 1 205 ? -25.172 -25.344 -0.56 1 96.94 205 ALA A N 1
ATOM 1526 C CA . ALA A 1 205 ? -24.969 -24.891 0.809 1 96.94 205 ALA A CA 1
ATOM 1527 C C . ALA A 1 205 ? -23.766 -23.938 0.894 1 96.94 205 ALA A C 1
ATOM 1529 O O . ALA A 1 205 ? -22.766 -24.156 0.217 1 96.94 205 ALA A O 1
ATOM 1530 N N . ALA A 1 206 ? -23.922 -23.016 1.774 1 96.44 206 ALA A N 1
ATOM 1531 C CA . ALA A 1 206 ? -22.844 -22.031 1.929 1 96.44 206 ALA A CA 1
ATOM 1532 C C . ALA A 1 206 ? -21.984 -22.359 3.152 1 96.44 206 ALA A C 1
ATOM 1534 O O . ALA A 1 206 ? -22.516 -22.578 4.246 1 96.44 206 ALA A O 1
ATOM 1535 N N . LEU A 1 207 ? -20.703 -22.422 2.986 1 97.56 207 LEU A N 1
ATOM 1536 C CA . LEU A 1 207 ? -19.719 -22.453 4.062 1 97.56 207 LEU A CA 1
ATOM 1537 C C . LEU A 1 207 ? -19.062 -21.094 4.254 1 97.56 207 LEU A C 1
ATOM 1539 O O . LEU A 1 207 ? -18.156 -20.734 3.504 1 97.56 207 LEU A O 1
ATOM 1543 N N . VAL A 1 208 ? -19.5 -20.406 5.301 1 98.12 208 VAL A N 1
ATOM 1544 C CA . VAL A 1 208 ? -19.078 -19.016 5.473 1 98.12 208 VAL A CA 1
ATOM 1545 C C . VAL A 1 208 ? -18.156 -18.906 6.688 1 98.12 208 VAL A C 1
ATOM 1547 O O . VAL A 1 208 ? -18.531 -19.312 7.793 1 98.12 208 VAL A O 1
ATOM 1550 N N . HIS A 1 209 ? -17.016 -18.359 6.473 1 98 209 HIS A N 1
ATOM 1551 C CA . HIS A 1 209 ? -16.062 -18.062 7.539 1 98 209 HIS A CA 1
ATOM 1552 C C . HIS A 1 209 ? -15.711 -16.578 7.566 1 98 209 HIS A C 1
ATOM 1554 O O . HIS A 1 209 ? -15.883 -15.883 6.566 1 98 209 HIS A O 1
ATOM 1560 N N . ARG A 1 210 ? -15.242 -16.156 8.727 1 97 210 ARG A N 1
ATOM 1561 C CA . ARG A 1 210 ? -14.914 -14.75 8.898 1 97 210 ARG A CA 1
ATOM 1562 C C . ARG A 1 210 ? -13.586 -14.586 9.641 1 97 210 ARG A C 1
ATOM 1564 O O . ARG A 1 210 ? -13.188 -15.461 10.414 1 97 210 ARG A O 1
ATOM 1571 N N . ALA A 1 211 ? -12.883 -13.539 9.328 1 96.5 211 ALA A N 1
ATOM 1572 C CA . ALA A 1 211 ? -11.648 -13.156 10.008 1 96.5 211 ALA A CA 1
ATOM 1573 C C . ALA A 1 211 ? -11.375 -11.664 9.836 1 96.5 211 ALA A C 1
ATOM 1575 O O . ALA A 1 211 ? -11.93 -11.016 8.945 1 96.5 211 ALA A O 1
ATOM 1576 N N . PRO A 1 212 ? -10.562 -11.039 10.773 1 93.62 212 PRO A N 1
ATOM 1577 C CA . PRO A 1 212 ? -10.094 -9.688 10.461 1 93.62 212 PRO A CA 1
ATOM 1578 C C . PRO A 1 212 ? -9.484 -9.586 9.062 1 93.62 212 PRO A C 1
ATOM 1580 O O . PRO A 1 212 ? -8.789 -10.5 8.617 1 93.62 212 PRO A O 1
ATOM 1583 N N . PRO A 1 213 ? -9.75 -8.547 8.336 1 92.75 213 PRO A N 1
ATOM 1584 C CA . PRO A 1 213 ? -9.477 -8.484 6.898 1 92.75 213 PRO A CA 1
ATOM 1585 C C . PRO A 1 213 ? -8 -8.227 6.59 1 92.75 213 PRO A C 1
ATOM 1587 O O . PRO A 1 213 ? -7.68 -7.328 5.805 1 92.75 213 PRO A O 1
ATOM 1590 N N . ASN A 1 214 ? -7.148 -8.969 7.133 1 93 214 ASN A N 1
ATOM 1591 C CA . ASN A 1 214 ? -5.719 -8.906 6.836 1 93 214 ASN A CA 1
ATOM 1592 C C . ASN A 1 214 ? -5.148 -10.297 6.559 1 93 214 ASN A C 1
ATOM 1594 O O . ASN A 1 214 ? -5.805 -11.305 6.82 1 93 214 ASN A O 1
ATOM 1598 N N . ALA A 1 215 ? -3.99 -10.32 6.039 1 95.06 215 ALA A N 1
ATOM 1599 C CA . ALA A 1 215 ? -3.414 -11.562 5.535 1 95.06 215 ALA A CA 1
ATOM 1600 C C . ALA A 1 215 ? -3.109 -12.523 6.676 1 95.06 215 ALA A C 1
ATOM 1602 O O . ALA A 1 215 ? -3.32 -13.734 6.547 1 95.06 215 ALA A O 1
ATOM 1603 N N . VAL A 1 216 ? -2.637 -11.992 7.793 1 94.94 216 VAL A N 1
ATOM 1604 C CA . VAL A 1 216 ? -2.252 -12.828 8.93 1 94.94 216 VAL A CA 1
ATOM 1605 C C . VAL A 1 216 ? -3.48 -13.547 9.477 1 94.94 216 VAL A C 1
ATOM 1607 O O . VAL A 1 216 ? -3.461 -14.766 9.672 1 94.94 216 VAL A O 1
ATOM 1610 N N . ALA A 1 217 ? -4.5 -12.836 9.664 1 96.12 217 ALA A N 1
ATOM 1611 C CA . ALA A 1 217 ? -5.742 -13.406 10.18 1 96.12 217 ALA A CA 1
ATOM 1612 C C . ALA A 1 217 ? -6.379 -14.344 9.156 1 96.12 217 ALA A C 1
ATOM 1614 O O . ALA A 1 217 ? -6.973 -15.359 9.523 1 96.12 217 ALA A O 1
ATOM 1615 N N . GLY A 1 218 ? -6.293 -14.008 7.906 1 97.56 218 GLY A N 1
ATOM 1616 C CA . GLY A 1 218 ? -6.801 -14.883 6.859 1 97.56 218 GLY A CA 1
ATOM 1617 C C . GLY A 1 218 ? -6.121 -16.234 6.832 1 97.56 218 GLY A C 1
ATOM 1618 O O . GLY A 1 218 ? -6.789 -17.266 6.734 1 97.56 218 GLY A O 1
ATOM 1619 N N . TYR A 1 219 ? -4.844 -16.203 6.945 1 98 219 TYR A N 1
ATOM 1620 C CA . TYR A 1 219 ? -4.082 -17.438 6.961 1 98 219 TYR A CA 1
ATOM 1621 C C . TYR A 1 219 ? -4.473 -18.297 8.156 1 98 219 TYR A C 1
ATOM 1623 O O . TYR A 1 219 ? -4.691 -19.516 8.008 1 98 219 TYR A O 1
ATOM 1631 N N . ALA A 1 220 ? -4.527 -17.641 9.297 1 98.06 220 ALA A N 1
ATOM 1632 C CA . ALA A 1 220 ? -4.891 -18.359 10.516 1 98.06 220 ALA A CA 1
ATOM 1633 C C . ALA A 1 220 ? -6.285 -18.969 10.398 1 98.06 220 ALA A C 1
ATOM 1635 O O . ALA A 1 220 ? -6.512 -20.094 10.844 1 98.06 220 ALA A O 1
ATOM 1636 N N . ALA A 1 221 ? -7.172 -18.25 9.867 1 97.81 221 ALA A N 1
ATOM 1637 C CA . ALA A 1 221 ? -8.539 -18.734 9.688 1 97.81 221 ALA A CA 1
ATOM 1638 C C . ALA A 1 221 ? -8.57 -19.969 8.781 1 97.81 221 ALA A C 1
ATOM 1640 O O . ALA A 1 221 ? -9.242 -20.953 9.094 1 97.81 221 ALA A O 1
ATOM 1641 N N . LEU A 1 222 ? -7.879 -19.938 7.684 1 98 222 LEU A N 1
ATOM 1642 C CA . LEU A 1 222 ? -7.832 -21.062 6.762 1 98 222 LEU A CA 1
ATOM 1643 C C . LEU A 1 222 ? -7.25 -22.297 7.441 1 98 222 LEU A C 1
ATOM 1645 O O . LEU A 1 222 ? -7.734 -23.406 7.234 1 98 222 LEU A O 1
ATOM 1649 N N . ALA A 1 223 ? -6.242 -22.078 8.211 1 97.38 223 ALA A N 1
ATOM 1650 C CA . ALA A 1 223 ? -5.59 -23.172 8.914 1 97.38 223 ALA A CA 1
ATOM 1651 C C . ALA A 1 223 ? -6.551 -23.844 9.891 1 97.38 223 ALA A C 1
ATOM 1653 O O . ALA A 1 223 ? -6.434 -25.047 10.172 1 97.38 223 ALA A O 1
ATOM 1654 N N . ASP A 1 224 ? -7.465 -23.094 10.359 1 96.81 224 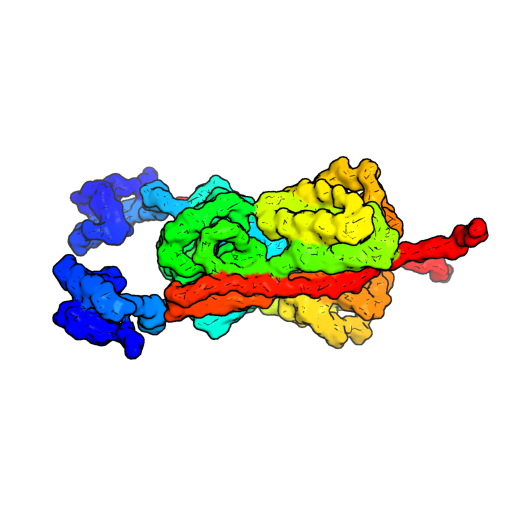ASP A N 1
ATOM 1655 C CA . ASP A 1 224 ? -8.391 -23.562 11.383 1 96.81 224 ASP A CA 1
ATOM 1656 C C . ASP A 1 224 ? -9.438 -24.5 10.797 1 96.81 224 ASP A C 1
ATOM 1658 O O . ASP A 1 224 ? -9.844 -25.484 11.438 1 96.81 224 ASP A O 1
ATOM 1662 N N . TRP A 1 225 ? -9.852 -24.234 9.539 1 95.19 225 TRP A N 1
ATOM 1663 C CA . TRP A 1 225 ? -11.07 -24.953 9.148 1 95.19 225 TRP A CA 1
ATOM 1664 C C . TRP A 1 225 ? -10.898 -25.609 7.785 1 95.19 225 TRP A C 1
ATOM 1666 O O . TRP A 1 225 ? -11.656 -26.516 7.43 1 95.19 225 TRP A O 1
ATOM 1676 N N . LEU A 1 226 ? -9.984 -25.297 6.961 1 95.19 226 LEU A N 1
ATOM 1677 C CA . LEU A 1 226 ? -9.977 -25.703 5.559 1 95.19 226 LEU A CA 1
ATOM 1678 C C . LEU A 1 226 ? -9.742 -27.203 5.418 1 95.19 226 LEU A C 1
ATOM 1680 O O . LEU A 1 226 ? -10.383 -27.859 4.598 1 95.19 226 LEU A O 1
ATOM 1684 N N . GLU A 1 227 ? -8.859 -27.703 6.23 1 90.81 227 GLU A N 1
ATOM 1685 C CA . GLU A 1 227 ? -8.516 -29.125 6.148 1 90.81 227 GLU A CA 1
ATOM 1686 C C . GLU A 1 227 ? -9.695 -29.984 6.57 1 90.81 227 GLU A C 1
ATOM 1688 O O . GLU A 1 227 ? -9.906 -31.078 6.016 1 90.81 227 GLU A O 1
ATOM 1693 N N . ALA A 1 228 ? -10.43 -29.516 7.504 1 92.81 228 ALA A N 1
ATOM 1694 C CA . ALA A 1 228 ? -11.578 -30.281 7.992 1 92.81 228 ALA A CA 1
ATOM 1695 C C . ALA A 1 228 ? -12.742 -30.203 7.008 1 92.81 228 ALA A C 1
ATOM 1697 O O . ALA A 1 228 ? -13.43 -31.203 6.773 1 92.81 228 ALA A O 1
ATOM 1698 N N . GLU A 1 229 ? -12.914 -29.125 6.363 1 94.25 229 GLU A N 1
ATOM 1699 C CA . GLU A 1 229 ? -14.086 -28.891 5.516 1 94.25 229 GLU A CA 1
ATOM 1700 C C . GLU A 1 229 ? -13.812 -29.328 4.078 1 94.25 229 GLU A C 1
ATOM 1702 O O . GLU A 1 229 ? -14.742 -29.703 3.357 1 94.25 229 GLU A O 1
ATOM 1707 N N . ARG A 1 230 ? -12.633 -29.219 3.613 1 93.62 230 ARG A N 1
ATOM 1708 C CA . ARG A 1 230 ? -12.125 -29.672 2.32 1 93.62 230 ARG A CA 1
ATOM 1709 C C . ARG A 1 230 ? -13.016 -29.188 1.184 1 93.62 230 ARG A C 1
ATOM 1711 O O . ARG A 1 230 ? -13.523 -29.984 0.396 1 93.62 230 ARG A O 1
ATOM 1718 N N . PRO A 1 231 ? -13.219 -27.906 1.078 1 97.56 231 PRO A N 1
ATOM 1719 C CA . PRO A 1 231 ? -13.977 -27.391 -0.063 1 97.56 231 PRO A CA 1
ATOM 1720 C C . PRO A 1 231 ? -13.266 -27.625 -1.395 1 97.56 231 PRO A C 1
ATOM 1722 O O . PRO A 1 231 ? -12.062 -27.891 -1.418 1 97.56 231 PRO A O 1
ATOM 1725 N N . GLU A 1 232 ? -14.039 -27.594 -2.422 1 97.31 232 GLU A N 1
ATOM 1726 C CA . GLU A 1 232 ? -13.492 -27.703 -3.771 1 97.31 232 GLU A CA 1
ATOM 1727 C C . GLU A 1 232 ? -13.008 -26.344 -4.27 1 97.31 232 GLU A C 1
ATOM 1729 O O . GLU A 1 232 ? -12.18 -26.266 -5.18 1 97.31 232 GLU A O 1
ATOM 1734 N N . ALA A 1 233 ? -13.633 -25.312 -3.713 1 98.31 233 ALA A N 1
ATOM 1735 C CA . ALA A 1 233 ? -13.281 -23.953 -4.105 1 98.31 233 ALA A CA 1
ATOM 1736 C C . ALA A 1 233 ? -13.367 -23 -2.916 1 98.31 233 ALA A C 1
ATOM 1738 O O . ALA A 1 233 ? -14.125 -23.25 -1.971 1 98.31 233 ALA A O 1
ATOM 1739 N N . LEU A 1 234 ? -12.57 -22 -2.977 1 98.75 234 LEU A N 1
ATOM 1740 C CA . LEU A 1 234 ? -12.523 -20.953 -1.973 1 98.75 234 LEU A CA 1
ATOM 1741 C C . LEU A 1 234 ? -12.719 -19.578 -2.615 1 98.75 234 LEU A C 1
ATOM 1743 O O . LEU A 1 234 ? -12.031 -19.234 -3.584 1 98.75 234 LEU A O 1
ATOM 1747 N N . ILE A 1 235 ? -13.664 -18.859 -2.15 1 98.75 235 ILE A N 1
ATOM 1748 C CA . ILE A 1 235 ? -13.875 -17.469 -2.543 1 98.75 235 ILE A CA 1
ATOM 1749 C C . ILE A 1 235 ? -13.555 -16.547 -1.371 1 98.75 235 ILE A C 1
ATOM 1751 O O . ILE A 1 235 ? -14.07 -16.734 -0.267 1 98.75 235 ILE A O 1
ATOM 1755 N N . VAL A 1 236 ? -12.672 -15.617 -1.621 1 98.62 236 VAL A N 1
ATOM 1756 C CA . VAL A 1 236 ? -12.258 -14.742 -0.53 1 98.62 236 VAL A CA 1
ATOM 1757 C C . VAL A 1 236 ? -12.648 -13.297 -0.847 1 98.62 236 VAL A C 1
ATOM 1759 O O . VAL A 1 236 ? -12.703 -12.906 -2.014 1 98.62 236 VAL A O 1
ATOM 1762 N N . SER A 1 237 ? -12.797 -12.453 0.159 1 97.25 237 SER A N 1
ATOM 1763 C CA . SER A 1 237 ? -13.508 -11.18 0.017 1 97.25 237 SER A CA 1
ATOM 1764 C C . SER A 1 237 ? -12.547 -10.047 -0.309 1 97.25 237 SER A C 1
ATOM 1766 O O . SER A 1 237 ? -12.977 -8.93 -0.606 1 97.25 237 SER A O 1
ATOM 1768 N N . ASN A 1 238 ? -11.242 -10.211 -0.205 1 96 238 ASN A N 1
ATOM 1769 C CA . ASN A 1 238 ? -10.305 -9.125 -0.49 1 96 238 ASN A CA 1
ATOM 1770 C C . ASN A 1 238 ? -8.93 -9.664 -0.885 1 96 238 ASN A C 1
ATOM 1772 O O . ASN A 1 238 ? -8.688 -10.875 -0.813 1 96 238 ASN A O 1
ATOM 1776 N N . GLY A 1 239 ? -8.133 -8.789 -1.281 1 96.94 239 GLY A N 1
ATOM 1777 C CA . GLY A 1 239 ? -6.844 -9.172 -1.825 1 96.94 239 GLY A CA 1
ATOM 1778 C C . GLY A 1 239 ? -5.902 -9.742 -0.779 1 96.94 239 GLY A C 1
ATOM 1779 O O . GLY A 1 239 ? -5.059 -10.586 -1.088 1 96.94 239 GLY A O 1
ATOM 1780 N N . LEU A 1 240 ? -5.973 -9.312 0.424 1 96.31 240 LEU A N 1
ATOM 1781 C CA . LEU A 1 240 ? -5.121 -9.82 1.492 1 96.31 240 LEU A CA 1
ATOM 1782 C C . LEU A 1 240 ? -5.473 -11.266 1.826 1 96.31 240 LEU A C 1
ATOM 1784 O O . LEU A 1 240 ? -4.582 -12.078 2.096 1 96.31 240 LEU A O 1
ATOM 1788 N N . PHE A 1 241 ? -6.73 -11.547 1.805 1 97.62 241 PHE A N 1
ATOM 1789 C CA . PHE A 1 241 ? -7.152 -12.93 1.975 1 97.62 241 PHE A CA 1
ATOM 1790 C C . PHE A 1 241 ? -6.711 -13.781 0.79 1 97.62 241 PHE A C 1
ATOM 1792 O O . PHE A 1 241 ? -6.395 -14.961 0.95 1 97.62 241 PHE A O 1
ATOM 1799 N N . LEU A 1 242 ? -6.754 -13.188 -0.405 1 97.75 242 LEU A N 1
ATOM 1800 C CA . LEU A 1 242 ? -6.262 -13.906 -1.572 1 97.75 242 LEU A CA 1
ATOM 1801 C C . LEU A 1 242 ? -4.801 -14.305 -1.392 1 97.75 242 LEU A C 1
ATOM 1803 O O . LEU A 1 242 ? -4.418 -15.445 -1.675 1 97.75 242 LEU A O 1
ATOM 1807 N N . GLU A 1 243 ? -4.043 -13.367 -0.954 1 97 243 GLU A N 1
ATOM 1808 C CA . GLU A 1 243 ? -2.639 -13.625 -0.651 1 97 243 GLU A CA 1
ATOM 1809 C C . GLU A 1 243 ? -2.494 -14.734 0.39 1 97 243 GLU A C 1
ATOM 1811 O O . GLU A 1 243 ? -1.67 -15.633 0.235 1 97 243 GLU A O 1
ATOM 1816 N N . ALA A 1 244 ? -3.27 -14.688 1.428 1 97.69 244 ALA A N 1
ATOM 1817 C CA . ALA A 1 244 ? -3.264 -15.703 2.48 1 97.69 244 ALA A CA 1
ATOM 1818 C C . ALA A 1 244 ? -3.621 -17.078 1.922 1 97.69 244 ALA A C 1
ATOM 1820 O O . ALA A 1 244 ? -3.008 -18.078 2.287 1 97.69 244 ALA A O 1
ATOM 1821 N N . ALA A 1 245 ? -4.578 -17.094 1.071 1 98.31 245 ALA A N 1
ATOM 1822 C CA . ALA A 1 245 ? -5.043 -18.359 0.488 1 98.31 245 ALA A CA 1
ATOM 1823 C C . ALA A 1 245 ? -3.951 -19.016 -0.349 1 98.31 245 ALA A C 1
ATOM 1825 O O . ALA A 1 245 ? -3.707 -20.219 -0.23 1 98.31 245 ALA A O 1
ATOM 1826 N N . VAL A 1 246 ? -3.33 -18.219 -1.19 1 97.75 246 VAL A N 1
ATOM 1827 C CA . VAL A 1 246 ? -2.275 -18.75 -2.047 1 97.75 246 VAL A CA 1
ATOM 1828 C C . VAL A 1 246 ? -1.103 -19.219 -1.188 1 97.75 246 VAL A C 1
ATOM 1830 O O . VAL A 1 246 ? -0.533 -20.281 -1.437 1 97.75 246 VAL A O 1
ATOM 1833 N N . ARG A 1 247 ? -0.781 -18.422 -0.196 1 97.12 247 ARG A N 1
ATOM 1834 C CA . ARG A 1 247 ? 0.293 -18.812 0.712 1 97.12 247 ARG A CA 1
ATOM 1835 C C . ARG A 1 247 ? -0.039 -20.109 1.43 1 97.12 247 ARG A C 1
ATOM 1837 O O . ARG A 1 247 ? 0.821 -20.984 1.577 1 97.12 247 ARG A O 1
ATOM 1844 N N . PHE A 1 248 ? -1.246 -20.172 1.898 1 97.75 248 PHE A N 1
ATOM 1845 C CA . PHE A 1 248 ? -1.709 -21.375 2.588 1 97.75 248 PHE A CA 1
ATOM 1846 C C . PHE A 1 248 ? -1.548 -22.609 1.704 1 97.75 248 PHE A C 1
ATOM 1848 O O . PHE A 1 248 ? -0.998 -23.625 2.137 1 97.75 248 PHE A O 1
ATOM 1855 N N . CYS A 1 249 ? -1.983 -22.531 0.432 1 97.06 249 CYS A N 1
ATOM 1856 C CA . CYS A 1 249 ? -1.861 -23.641 -0.513 1 97.06 249 CYS A CA 1
ATOM 1857 C C . CYS A 1 249 ? -0.398 -23.969 -0.775 1 97.06 249 CYS A C 1
ATOM 1859 O O . CYS A 1 249 ? -0.02 -25.141 -0.805 1 97.06 249 CYS A O 1
ATOM 1861 N N . HIS A 1 250 ? 0.329 -22.891 -0.923 1 95.38 250 HIS A N 1
ATOM 1862 C CA . HIS A 1 250 ? 1.761 -23.062 -1.151 1 95.38 250 HIS A CA 1
ATOM 1863 C C . HIS A 1 250 ? 2.418 -23.812 -0.006 1 95.38 250 HIS A C 1
ATOM 1865 O O . HIS A 1 250 ? 3.133 -24.797 -0.234 1 95.38 250 HIS A O 1
ATOM 1871 N N . ASP A 1 251 ? 2.131 -23.422 1.201 1 95.12 251 ASP A N 1
ATOM 1872 C CA . ASP A 1 251 ? 2.75 -23.984 2.395 1 95.12 251 ASP A CA 1
ATOM 1873 C C . ASP A 1 251 ? 2.322 -25.438 2.602 1 95.12 251 ASP A C 1
ATOM 1875 O O . ASP A 1 251 ? 3.084 -26.25 3.139 1 95.12 251 ASP A O 1
ATOM 1879 N N . ARG A 1 252 ? 1.179 -25.766 2.119 1 95.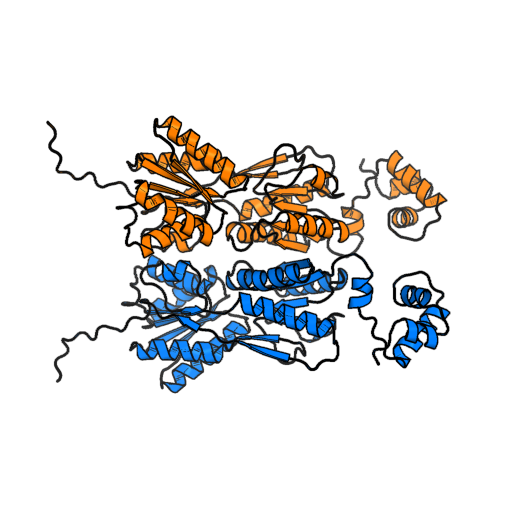56 252 ARG A N 1
ATOM 1880 C CA . ARG A 1 252 ? 0.622 -27.094 2.377 1 95.56 252 ARG A CA 1
ATOM 1881 C C . ARG A 1 252 ? 0.766 -28 1.156 1 95.56 252 ARG A C 1
ATOM 1883 O O . ARG A 1 252 ? 0.35 -29.156 1.183 1 95.56 252 ARG A O 1
ATOM 1890 N N . GLY A 1 253 ? 1.254 -27.453 0.089 1 94.44 253 GLY A N 1
ATOM 1891 C CA . GLY A 1 253 ? 1.45 -28.219 -1.133 1 94.44 253 GLY A CA 1
ATOM 1892 C C . GLY A 1 253 ? 0.158 -28.5 -1.881 1 94.44 253 GLY A C 1
ATOM 1893 O O . GLY A 1 253 ? 0.045 -29.5 -2.592 1 94.44 253 GLY A O 1
ATOM 1894 N N . LEU A 1 254 ? -0.85 -27.719 -1.628 1 95.81 254 LEU A N 1
ATOM 1895 C CA . LEU A 1 254 ? -2.102 -27.828 -2.367 1 95.81 254 LEU A CA 1
ATOM 1896 C C . LEU A 1 254 ? -1.981 -27.203 -3.748 1 95.81 254 LEU A C 1
ATOM 1898 O O . LEU A 1 254 ? -1.482 -26.078 -3.877 1 95.81 254 LEU A O 1
ATOM 1902 N N . VAL A 1 255 ? -2.453 -27.922 -4.738 1 96.06 255 VAL A N 1
ATOM 1903 C CA . VAL A 1 255 ? -2.35 -27.438 -6.109 1 96.06 255 VAL A CA 1
ATOM 1904 C C . VAL A 1 255 ? -3.629 -26.703 -6.496 1 96.06 255 VAL A C 1
ATOM 1906 O O . VAL A 1 255 ? -4.727 -27.25 -6.391 1 96.06 255 VAL A O 1
ATOM 1909 N N . ILE A 1 256 ? -3.5 -25.484 -6.883 1 97.25 256 ILE A N 1
ATOM 1910 C CA . ILE A 1 256 ? -4.598 -24.688 -7.418 1 97.25 256 ILE A CA 1
ATOM 1911 C C . ILE A 1 256 ? -4.668 -24.875 -8.938 1 97.25 256 ILE A C 1
ATOM 1913 O O . ILE A 1 256 ? -3.67 -24.688 -9.633 1 97.25 256 ILE A O 1
ATOM 1917 N N . PRO A 1 257 ? -5.719 -25.234 -9.477 1 97 257 PRO A N 1
ATOM 1918 C CA . PRO A 1 257 ? -7.055 -25.406 -8.898 1 97 257 PRO A CA 1
ATOM 1919 C C . PRO A 1 257 ? -7.383 -26.859 -8.609 1 97 257 PRO A C 1
ATOM 1921 O O . PRO A 1 257 ? -8.508 -27.172 -8.203 1 97 257 PRO A O 1
ATOM 1924 N N . ARG A 1 258 ? -6.5 -27.719 -8.852 1 95.5 258 ARG A N 1
ATOM 1925 C CA . ARG A 1 258 ? -6.773 -29.156 -8.781 1 95.5 258 ARG A CA 1
ATOM 1926 C C . ARG A 1 258 ? -7.305 -29.547 -7.406 1 95.5 258 ARG A C 1
ATOM 1928 O O . ARG A 1 258 ? -8.336 -30.203 -7.297 1 95.5 258 ARG A O 1
ATOM 1935 N N . ASP A 1 259 ? -6.602 -29.125 -6.375 1 96 259 ASP A N 1
ATOM 1936 C CA . ASP A 1 259 ? -6.992 -29.469 -5.016 1 96 259 ASP A CA 1
ATOM 1937 C C . ASP A 1 259 ? -7.973 -28.453 -4.441 1 96 259 ASP A C 1
ATOM 1939 O O . ASP A 1 259 ? -8.828 -28.797 -3.627 1 96 259 ASP A O 1
ATOM 1943 N N . LEU A 1 260 ? -7.785 -27.219 -4.828 1 97.56 260 LEU A N 1
ATOM 1944 C CA . LEU A 1 260 ? -8.609 -26.109 -4.352 1 97.56 260 LEU A CA 1
ATOM 1945 C C . LEU A 1 260 ? -8.633 -24.969 -5.367 1 97.56 260 LEU A C 1
ATOM 1947 O O . LEU A 1 260 ? -7.613 -24.312 -5.586 1 97.56 260 LEU A O 1
ATOM 1951 N N . ALA A 1 261 ? -9.766 -24.797 -5.98 1 98.44 261 ALA A N 1
ATOM 1952 C CA . ALA A 1 261 ? -9.906 -23.594 -6.809 1 98.44 261 ALA A CA 1
ATOM 1953 C C . ALA A 1 261 ? -10 -22.344 -5.949 1 98.44 261 ALA A C 1
ATOM 1955 O O . ALA A 1 261 ? -10.617 -22.359 -4.879 1 98.44 261 ALA A O 1
ATOM 1956 N N . VAL A 1 262 ? -9.367 -21.266 -6.391 1 98.62 262 VAL A N 1
ATOM 1957 C CA . VAL A 1 262 ? -9.32 -20.047 -5.594 1 98.62 262 VAL A CA 1
ATOM 1958 C C . VAL A 1 262 ? -9.758 -18.859 -6.441 1 98.62 262 VAL A C 1
ATOM 1960 O O . VAL A 1 262 ? -9.312 -18.703 -7.578 1 98.62 262 VAL A O 1
ATOM 1963 N N . ALA A 1 263 ? -10.641 -18.094 -5.934 1 98.75 263 ALA A N 1
ATOM 1964 C CA . ALA A 1 263 ? -11.086 -16.844 -6.523 1 98.75 263 ALA A CA 1
ATOM 1965 C C . ALA A 1 263 ? -11.32 -15.781 -5.449 1 98.75 263 ALA A C 1
ATOM 1967 O O . ALA A 1 263 ? -11.523 -16.109 -4.277 1 98.75 263 ALA A O 1
ATOM 1968 N N . GLY A 1 264 ? -11.227 -14.586 -5.859 1 98.38 264 GLY A N 1
ATOM 1969 C CA . GLY A 1 264 ? -11.453 -13.562 -4.848 1 98.38 264 GLY A CA 1
ATOM 1970 C C . GLY A 1 264 ? -11.555 -12.164 -5.426 1 98.38 264 GLY A C 1
ATOM 1971 O O . GLY A 1 264 ? -11.906 -11.992 -6.594 1 98.38 264 GLY A O 1
ATOM 1972 N N . VAL A 1 265 ? -11.391 -11.18 -4.531 1 97.62 265 VAL A N 1
ATOM 1973 C CA . VAL A 1 265 ? -11.562 -9.773 -4.895 1 97.62 265 VAL A CA 1
ATOM 1974 C C . VAL A 1 265 ? -10.211 -9.062 -4.852 1 97.62 265 VAL A C 1
ATOM 1976 O O . VAL A 1 265 ? -9.344 -9.406 -4.043 1 97.62 265 VAL A O 1
ATOM 1979 N N . ASP A 1 266 ? -10.07 -8.031 -5.793 1 97.38 266 ASP A N 1
ATOM 1980 C CA . ASP A 1 266 ? -8.891 -7.184 -5.953 1 97.38 266 ASP A CA 1
ATOM 1981 C C . ASP A 1 266 ? -7.898 -7.797 -6.934 1 97.38 266 ASP A C 1
ATOM 1983 O O . ASP A 1 266 ? -7.371 -8.883 -6.688 1 97.38 266 ASP A O 1
ATOM 1987 N N . ASP A 1 267 ? -7.641 -7.109 -7.902 1 97.44 267 ASP A N 1
ATOM 1988 C CA . ASP A 1 267 ? -6.711 -7.531 -8.945 1 97.44 267 ASP A CA 1
ATOM 1989 C C . ASP A 1 267 ? -5.348 -6.871 -8.766 1 97.44 267 ASP A C 1
ATOM 1991 O O . ASP A 1 267 ? -4.887 -6.137 -9.641 1 97.44 267 ASP A O 1
ATOM 1995 N N . ASP A 1 268 ? -4.691 -7.258 -7.691 1 95.25 268 ASP A N 1
ATOM 1996 C CA . ASP A 1 268 ? -3.318 -6.793 -7.516 1 95.25 268 ASP A CA 1
ATOM 1997 C C . ASP A 1 268 ? -2.398 -7.387 -8.578 1 95.25 268 ASP A C 1
ATOM 1999 O O . ASP A 1 268 ? -2.615 -8.516 -9.039 1 95.25 268 ASP A O 1
ATOM 2003 N N . PRO A 1 269 ? -1.294 -6.695 -8.883 1 92.5 269 PRO A N 1
ATOM 2004 C CA . PRO A 1 269 ? -0.45 -7.121 -10.008 1 92.5 269 PRO A CA 1
ATOM 2005 C C . PRO A 1 269 ? 0.062 -8.547 -9.844 1 92.5 269 PRO A C 1
ATOM 2007 O O . PRO A 1 269 ? 0.147 -9.289 -10.828 1 92.5 269 PRO A O 1
ATOM 2010 N N . TRP A 1 270 ? 0.294 -8.977 -8.656 1 94.06 270 TRP A N 1
ATOM 2011 C CA . TRP A 1 270 ? 0.875 -10.297 -8.422 1 94.06 270 TRP A CA 1
ATOM 2012 C C . TRP A 1 270 ? -0.127 -11.398 -8.742 1 94.06 270 TRP A C 1
ATOM 2014 O O . TRP A 1 270 ? 0.259 -12.539 -9 1 94.06 270 TRP A O 1
ATOM 2024 N N . THR A 1 271 ? -1.403 -11.125 -8.781 1 97.06 271 THR A N 1
ATOM 2025 C CA . THR A 1 271 ? -2.428 -12.141 -8.992 1 97.06 271 THR A CA 1
ATOM 2026 C C . THR A 1 271 ? -2.326 -12.727 -10.398 1 97.06 271 THR A C 1
ATOM 2028 O O . THR A 1 271 ? -2.781 -13.844 -10.641 1 97.06 271 THR A O 1
ATOM 2031 N N . GLY A 1 272 ? -1.725 -11.984 -11.281 1 95.31 272 GLY A N 1
ATOM 2032 C CA . GLY A 1 272 ? -1.592 -12.438 -12.648 1 95.31 272 GLY A CA 1
ATOM 2033 C C . GLY A 1 272 ? -0.27 -13.133 -12.922 1 95.31 272 GLY A C 1
ATOM 2034 O O . GLY A 1 272 ? -0.092 -13.75 -13.977 1 95.31 272 GLY A O 1
ATOM 2035 N N . ILE A 1 273 ? 0.611 -13.094 -11.961 1 92.81 273 ILE A N 1
ATOM 2036 C CA . ILE A 1 273 ? 1.941 -13.602 -12.273 1 92.81 273 ILE A CA 1
ATOM 2037 C C . ILE A 1 273 ? 2.244 -14.82 -11.398 1 92.81 273 ILE A C 1
ATOM 2039 O O . ILE A 1 273 ? 3.279 -15.469 -11.57 1 92.81 273 ILE A O 1
ATOM 2043 N N . VAL A 1 274 ? 1.383 -15.102 -10.516 1 93.56 274 VAL A N 1
ATOM 2044 C CA . VAL A 1 274 ? 1.473 -16.375 -9.812 1 93.56 274 VAL A CA 1
ATOM 2045 C C . VAL A 1 274 ? 0.991 -17.5 -10.727 1 93.56 274 VAL A C 1
ATOM 2047 O O . VAL A 1 274 ? 0.333 -17.25 -11.742 1 93.56 274 VAL A O 1
ATOM 2050 N N . ASN A 1 275 ? 1.44 -18.719 -10.383 1 90.31 275 ASN A N 1
ATOM 2051 C CA . ASN A 1 275 ? 1.039 -19.891 -11.172 1 90.31 275 ASN A CA 1
ATOM 2052 C C . ASN A 1 275 ? 0.24 -20.875 -10.328 1 90.31 275 ASN A C 1
ATOM 2054 O O . ASN A 1 275 ? 0.787 -21.516 -9.43 1 90.31 275 ASN A O 1
ATOM 2058 N N . PRO A 1 276 ? -1.049 -21.016 -10.703 1 94.25 276 PRO A N 1
ATOM 2059 C CA . PRO A 1 276 ? -1.789 -20.375 -11.789 1 94.25 276 PRO A CA 1
ATOM 2060 C C . PRO A 1 276 ? -2.184 -18.938 -11.461 1 94.25 276 PRO A C 1
ATOM 2062 O O . PRO A 1 276 ? -2.209 -18.547 -10.289 1 94.25 276 PRO A O 1
ATOM 2065 N N . GLY A 1 277 ? -2.398 -18.141 -12.562 1 96.69 277 GLY A N 1
ATOM 2066 C CA . GLY A 1 277 ? -3.053 -16.875 -12.32 1 96.69 277 GLY A CA 1
ATOM 2067 C C . GLY A 1 277 ? -4.371 -17 -11.586 1 96.69 277 GLY A C 1
ATOM 2068 O O . GLY A 1 277 ? -5.082 -18 -11.742 1 96.69 277 GLY A O 1
ATOM 2069 N N . LEU A 1 278 ? -4.746 -15.984 -10.844 1 98.31 278 LEU A N 1
ATOM 2070 C CA . LEU A 1 278 ? -5.906 -16.078 -9.969 1 98.31 278 LEU A CA 1
ATOM 2071 C C . LEU A 1 278 ? -7.113 -15.383 -10.586 1 98.31 278 LEU A C 1
ATOM 2073 O O . LEU A 1 278 ? -6.992 -14.273 -11.109 1 98.31 278 LEU A O 1
ATOM 2077 N N . THR A 1 279 ? -8.258 -16.047 -10.562 1 98.75 279 THR A N 1
ATOM 2078 C CA . THR A 1 279 ? -9.531 -15.422 -10.914 1 98.75 279 THR A CA 1
ATOM 2079 C C . THR A 1 279 ? -9.922 -14.375 -9.875 1 98.75 279 THR A C 1
ATOM 2081 O O . THR A 1 279 ? -9.992 -14.672 -8.68 1 98.75 279 THR A O 1
ATOM 2084 N N . VAL A 1 280 ? -10.141 -13.164 -10.367 1 98.75 280 VAL A N 1
ATOM 2085 C CA . VAL A 1 280 ? -10.398 -12.094 -9.414 1 98.75 280 VAL A CA 1
ATOM 2086 C C . VAL A 1 280 ? -11.516 -11.195 -9.938 1 98.75 280 VAL A C 1
ATOM 2088 O O . VAL A 1 280 ? -11.844 -11.227 -11.125 1 98.75 280 VAL A O 1
ATOM 2091 N N . LEU A 1 281 ? -12.148 -10.508 -9.008 1 98.5 281 LEU A N 1
ATOM 2092 C CA . LEU A 1 281 ? -12.93 -9.328 -9.336 1 98.5 281 LEU A CA 1
ATOM 2093 C C . LEU A 1 281 ? -12.078 -8.062 -9.219 1 98.5 281 LEU A C 1
ATOM 2095 O O . LEU A 1 281 ? -11.508 -7.785 -8.164 1 98.5 281 LEU A O 1
ATOM 2099 N N . ARG A 1 282 ? -11.945 -7.367 -10.297 1 98.12 282 ARG A N 1
ATOM 2100 C CA . ARG A 1 282 ? -11.211 -6.105 -10.305 1 98.12 282 ARG A CA 1
ATOM 2101 C C . ARG A 1 282 ? -12.117 -4.941 -9.914 1 98.12 282 ARG A C 1
ATOM 2103 O O . ARG A 1 282 ? -13.141 -4.699 -10.562 1 98.12 282 ARG A O 1
ATOM 2110 N N . GLN A 1 283 ? -11.75 -4.289 -8.852 1 97.06 283 GLN A N 1
ATOM 2111 C CA . GLN A 1 283 ? -12.516 -3.135 -8.375 1 97.06 283 GLN A CA 1
ATOM 2112 C C . GLN A 1 283 ? -11.961 -1.837 -8.961 1 97.06 283 GLN A C 1
ATOM 2114 O O . GLN A 1 283 ? -10.75 -1.684 -9.117 1 97.06 283 GLN A O 1
ATOM 2119 N N . PRO A 1 284 ? -12.781 -0.941 -9.289 1 97.25 284 PRO A N 1
ATOM 2120 C CA . PRO A 1 284 ? -12.336 0.359 -9.797 1 97.25 284 PRO A CA 1
ATOM 2121 C C . PRO A 1 284 ? -11.961 1.326 -8.672 1 97.25 284 PRO A C 1
ATOM 2123 O O . PRO A 1 284 ? -12.531 2.412 -8.57 1 97.25 284 PRO A O 1
ATOM 2126 N N . ALA A 1 285 ? -10.969 0.984 -7.906 1 96.62 285 ALA A N 1
ATOM 2127 C CA . ALA A 1 285 ? -10.602 1.704 -6.688 1 96.62 285 ALA A CA 1
ATOM 2128 C C . ALA A 1 285 ? -10.219 3.148 -7 1 96.62 285 ALA A C 1
ATOM 2130 O O . ALA A 1 285 ? -10.664 4.074 -6.32 1 96.62 285 ALA A O 1
ATOM 2131 N N . GLU A 1 286 ? -9.406 3.379 -8.039 1 96.5 286 GLU A N 1
ATOM 2132 C CA . GLU A 1 286 ? -8.992 4.727 -8.422 1 96.5 286 GLU A CA 1
ATOM 2133 C C . GLU A 1 286 ? -10.195 5.578 -8.828 1 96.5 286 GLU A C 1
ATOM 2135 O O . GLU A 1 286 ? -10.297 6.742 -8.438 1 96.5 286 GLU A O 1
ATOM 2140 N N . THR A 1 287 ? -11.062 4.941 -9.555 1 97.56 287 THR A N 1
ATOM 2141 C CA . THR A 1 287 ? -12.273 5.629 -9.984 1 97.56 287 THR A CA 1
ATOM 2142 C C . THR A 1 287 ? -13.141 5.992 -8.781 1 97.56 287 THR A C 1
ATOM 2144 O O . THR A 1 287 ? -13.727 7.074 -8.734 1 97.56 287 THR A O 1
ATOM 2147 N N . MET A 1 288 ? -13.242 5.098 -7.875 1 97.44 288 MET A N 1
ATOM 2148 C CA . MET A 1 288 ? -13.992 5.367 -6.656 1 97.44 288 MET A CA 1
ATOM 2149 C C . MET A 1 288 ? -13.461 6.609 -5.949 1 97.44 288 MET A C 1
ATOM 2151 O O . MET A 1 288 ? -14.242 7.449 -5.492 1 97.44 288 MET A O 1
ATOM 2155 N N . GLY A 1 289 ? -12.117 6.699 -5.84 1 97.69 289 GLY A N 1
ATOM 2156 C CA . GLY A 1 289 ? -11.508 7.863 -5.223 1 97.69 289 GLY A CA 1
ATOM 2157 C C . GLY A 1 289 ? -11.82 9.164 -5.945 1 97.69 289 GLY A C 1
ATOM 2158 O O . GLY A 1 289 ? -12.203 10.156 -5.316 1 97.69 289 GLY A O 1
ATOM 2159 N N . ARG A 1 290 ? -11.719 9.125 -7.254 1 97.62 290 ARG A N 1
ATOM 2160 C CA . ARG A 1 290 ? -11.992 10.305 -8.07 1 97.62 290 ARG A CA 1
ATOM 2161 C C . ARG A 1 290 ? -13.453 10.734 -7.926 1 97.62 290 ARG A C 1
ATOM 2163 O O . ARG A 1 290 ? -13.742 11.922 -7.797 1 97.62 290 ARG A O 1
ATOM 2170 N N . GLU A 1 291 ? -14.312 9.734 -7.93 1 97.69 291 GLU A N 1
ATOM 2171 C CA . GLU A 1 291 ? -15.742 10.023 -7.809 1 97.69 291 GLU A CA 1
ATOM 2172 C C . GLU A 1 291 ? -16.078 10.586 -6.43 1 97.69 291 GLU A C 1
ATOM 2174 O O . GLU A 1 291 ? -16.938 11.453 -6.305 1 97.69 291 GLU A O 1
ATOM 2179 N N . ALA A 1 292 ? -15.445 10.055 -5.41 1 97.62 292 ALA A N 1
ATOM 2180 C CA . ALA A 1 292 ? -15.672 10.555 -4.055 1 97.62 292 ALA A CA 1
ATOM 2181 C C . ALA A 1 292 ? -15.305 12.031 -3.943 1 97.62 292 ALA A C 1
ATOM 2183 O O . ALA A 1 292 ? -16.047 12.82 -3.357 1 97.62 292 ALA A O 1
ATOM 2184 N N . LEU A 1 293 ? -14.156 12.383 -4.523 1 97.19 293 LEU A N 1
ATOM 2185 C CA . LEU A 1 293 ? -13.742 13.781 -4.5 1 97.19 293 LEU A CA 1
ATOM 2186 C C . LEU A 1 293 ? -14.711 14.648 -5.305 1 97.19 293 LEU A C 1
ATOM 2188 O O . LEU A 1 293 ? -15.039 15.758 -4.895 1 97.19 293 LEU A O 1
ATOM 2192 N N . THR A 1 294 ? -15.133 14.125 -6.449 1 96.62 294 THR A N 1
ATOM 2193 C CA . THR A 1 294 ? -16.078 14.852 -7.293 1 96.62 294 THR A CA 1
ATOM 2194 C C . THR A 1 294 ? -17.359 15.164 -6.523 1 96.62 294 THR A C 1
ATOM 2196 O O . THR A 1 294 ? -17.859 16.297 -6.57 1 96.62 294 THR A O 1
ATOM 2199 N N . LEU A 1 295 ? -17.875 14.203 -5.82 1 96.75 295 LEU A N 1
ATOM 2200 C CA . LEU A 1 295 ? -19.062 14.398 -5.012 1 96.75 295 LEU A CA 1
ATOM 2201 C C . LEU A 1 295 ? -18.812 15.414 -3.902 1 96.75 295 LEU A C 1
ATOM 2203 O O . LEU A 1 295 ? -19.672 16.25 -3.613 1 96.75 295 LEU A O 1
ATOM 2207 N N . LEU A 1 296 ? -17.641 15.312 -3.281 1 96.38 296 LEU A N 1
ATOM 2208 C CA . LEU A 1 296 ? -17.297 16.219 -2.201 1 96.38 296 LEU A CA 1
ATOM 2209 C C . LEU A 1 296 ? -17.266 17.672 -2.701 1 96.38 296 LEU A C 1
ATOM 2211 O O . LEU A 1 296 ? -17.828 18.562 -2.07 1 96.38 296 LEU A O 1
ATOM 2215 N N . LEU A 1 297 ? -16.656 17.891 -3.83 1 94.38 297 LEU A N 1
ATOM 2216 C CA . LEU A 1 297 ? -16.531 19.219 -4.41 1 94.38 297 LEU A CA 1
ATOM 2217 C C . LEU A 1 297 ? -17.906 19.766 -4.793 1 94.38 297 LEU A C 1
ATOM 2219 O O . LEU A 1 297 ? -18.188 20.953 -4.59 1 94.38 297 LEU A O 1
ATOM 2223 N N . ALA A 1 298 ? -18.766 18.891 -5.344 1 94.5 298 ALA A N 1
ATOM 2224 C CA . ALA A 1 298 ? -20.125 19.297 -5.684 1 94.5 298 ALA A CA 1
ATOM 2225 C C . ALA A 1 298 ? -20.875 19.75 -4.441 1 94.5 298 ALA A C 1
ATOM 2227 O O . ALA A 1 298 ? -21.625 20.734 -4.488 1 94.5 298 ALA A O 1
ATOM 2228 N N . ARG A 1 299 ? -20.672 19.016 -3.385 1 93.44 299 ARG A N 1
ATOM 2229 C CA . ARG A 1 299 ? -21.344 19.344 -2.133 1 93.44 299 ARG A CA 1
ATOM 2230 C C . ARG A 1 299 ? -20.828 20.656 -1.564 1 93.44 299 ARG A C 1
ATOM 2232 O O . ARG A 1 299 ? -21.578 21.438 -0.978 1 93.44 299 ARG A O 1
ATOM 2239 N N . LEU A 1 300 ? -19.547 20.891 -1.67 1 89.5 300 LEU A N 1
ATOM 2240 C CA . LEU A 1 300 ? -18.953 22.141 -1.217 1 89.5 300 LEU A CA 1
ATOM 2241 C C . LEU A 1 300 ? -19.5 23.328 -2.002 1 89.5 300 LEU A C 1
ATOM 2243 O O . LEU A 1 300 ? -19.703 24.406 -1.444 1 89.5 300 LEU A O 1
ATOM 2247 N N . GLU A 1 301 ? -19.797 23.094 -3.223 1 89.69 301 GLU A N 1
ATOM 2248 C CA . GLU A 1 301 ? -20.344 24.125 -4.09 1 89.69 301 GLU A CA 1
ATOM 2249 C C . GLU A 1 301 ? -21.828 24.312 -3.838 1 89.69 301 GLU A C 1
ATOM 2251 O O . GLU A 1 301 ? -22.344 25.438 -3.869 1 89.69 301 GLU A O 1
ATOM 2256 N N . MET A 1 302 ? -22.484 23.203 -3.641 1 93.12 302 MET A N 1
ATOM 2257 C CA . MET A 1 302 ? -23.922 23.219 -3.391 1 93.12 302 MET A CA 1
ATOM 2258 C C . MET A 1 302 ? -24.266 22.406 -2.139 1 93.12 302 MET A C 1
ATOM 2260 O O . MET A 1 302 ? -24.75 21.281 -2.23 1 93.12 302 MET A O 1
ATOM 2264 N N . PRO A 1 303 ? -24.188 22.984 -0.993 1 88.31 303 PRO A N 1
ATOM 2265 C CA . PRO A 1 303 ? -24.328 22.266 0.278 1 88.31 303 PRO A CA 1
ATOM 2266 C C . PRO A 1 303 ? -25.688 21.609 0.446 1 88.31 303 PRO A C 1
ATOM 2268 O O . PRO A 1 303 ? -25.797 20.578 1.117 1 88.31 303 PRO A O 1
ATOM 2271 N N . ASP A 1 304 ? -26.703 22.156 -0.219 1 89.75 304 ASP A N 1
ATOM 2272 C CA . ASP A 1 304 ? -28.062 21.672 0.02 1 89.75 304 ASP A CA 1
ATOM 2273 C C . ASP A 1 304 ? -28.5 20.719 -1.08 1 89.75 304 ASP A C 1
ATOM 2275 O O . ASP A 1 304 ? -29.672 20.328 -1.141 1 89.75 304 ASP A O 1
ATOM 2279 N N . ARG A 1 305 ? -27.609 20.328 -1.889 1 91.62 305 ARG A N 1
ATOM 2280 C CA . ARG A 1 305 ? -27.969 19.391 -2.947 1 91.62 305 ARG A CA 1
ATOM 2281 C C . ARG A 1 305 ? -28.438 18.062 -2.367 1 91.62 305 ARG A C 1
ATOM 2283 O O . ARG A 1 305 ? -28.016 17.672 -1.279 1 91.62 305 ARG A O 1
ATOM 2290 N N . PRO A 1 306 ? -29.312 17.422 -3.037 1 92.75 306 PRO A N 1
ATOM 2291 C CA . PRO A 1 306 ? -29.75 16.109 -2.549 1 92.75 306 PRO A CA 1
ATOM 2292 C C . PRO A 1 306 ? -28.594 15.125 -2.414 1 92.75 306 PRO A C 1
ATOM 2294 O O . PRO A 1 306 ? -27.625 15.18 -3.193 1 92.75 306 PRO A O 1
ATOM 2297 N N . ARG A 1 307 ? -28.781 14.297 -1.522 1 91.56 307 ARG A N 1
ATOM 2298 C CA . ARG A 1 307 ? -27.781 13.258 -1.308 1 91.56 307 ARG A CA 1
ATOM 2299 C C . ARG A 1 307 ? -27.688 12.328 -2.518 1 91.56 307 ARG A C 1
ATOM 2301 O O . ARG A 1 307 ? -28.703 12 -3.137 1 91.56 307 ARG A O 1
ATOM 2308 N N . ARG A 1 308 ? -26.422 11.914 -2.787 1 93.38 308 ARG A N 1
ATOM 2309 C CA . ARG A 1 308 ? -26.156 11.023 -3.92 1 93.38 308 ARG A CA 1
ATOM 2310 C C . ARG A 1 308 ? -25.375 9.789 -3.484 1 93.38 308 ARG A C 1
ATOM 2312 O O . ARG A 1 308 ? -24.469 9.891 -2.666 1 93.38 308 ARG A O 1
ATOM 2319 N N . LYS A 1 309 ? -25.812 8.703 -3.93 1 93.94 309 LYS A N 1
ATOM 2320 C CA . LYS A 1 309 ? -25.094 7.449 -3.76 1 93.94 309 LYS A CA 1
ATOM 2321 C C . LYS A 1 309 ? -24.703 6.852 -5.109 1 93.94 309 LYS A C 1
ATOM 2323 O O . LYS A 1 309 ? -25.562 6.52 -5.918 1 93.94 309 LYS A O 1
ATOM 2328 N N . LEU A 1 310 ? -23.453 6.805 -5.398 1 95.12 310 LEU A N 1
ATOM 2329 C CA . LEU A 1 310 ? -22.938 6.168 -6.605 1 95.12 310 LEU A CA 1
ATOM 2330 C C . LEU A 1 310 ? -22.5 4.734 -6.316 1 95.12 310 LEU A C 1
ATOM 2332 O O . LEU A 1 310 ? -21.688 4.496 -5.422 1 95.12 310 LEU A O 1
ATOM 2336 N N . VAL A 1 311 ? -23.062 3.785 -6.953 1 95.44 311 VAL A N 1
ATOM 2337 C CA . VAL A 1 311 ? -22.703 2.379 -6.824 1 95.44 311 VAL A CA 1
ATOM 2338 C C . VAL A 1 311 ? -21.984 1.914 -8.086 1 95.44 311 VAL A C 1
ATOM 2340 O O . VAL A 1 311 ? -22.562 1.902 -9.172 1 95.44 311 VAL A O 1
ATOM 2343 N N . LEU A 1 312 ? -20.703 1.528 -7.984 1 96.25 312 LEU A N 1
ATOM 2344 C CA . LEU A 1 312 ? -19.922 1.075 -9.117 1 96.25 312 LEU A CA 1
ATOM 2345 C C . LEU A 1 312 ? -19.844 -0.448 -9.164 1 96.25 31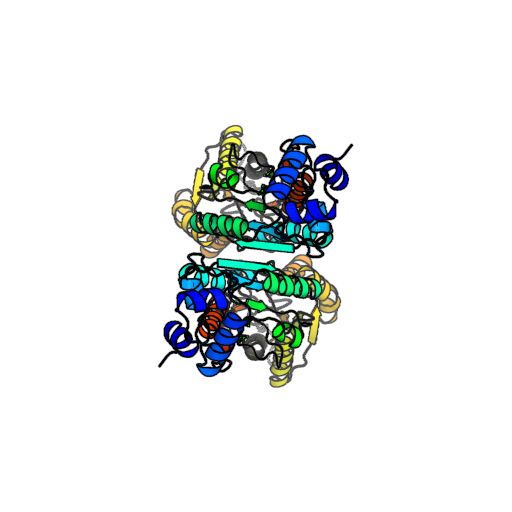2 LEU A C 1
ATOM 2347 O O . LEU A 1 312 ? -20.266 -1.119 -8.219 1 96.25 312 LEU A O 1
ATOM 2351 N N . GLU A 1 313 ? -19.391 -0.911 -10.305 1 95.88 313 GLU A N 1
ATOM 2352 C CA . GLU A 1 313 ? -19.328 -2.357 -10.508 1 95.88 313 GLU A CA 1
ATOM 2353 C C . GLU A 1 313 ? -17.891 -2.834 -10.641 1 95.88 313 GLU A C 1
ATOM 2355 O O . GLU A 1 313 ? -17.016 -2.078 -11.078 1 95.88 313 GLU A O 1
ATOM 2360 N N . SER A 1 314 ? -17.719 -4.051 -10.203 1 96.31 314 SER A N 1
ATOM 2361 C CA . SER A 1 314 ? -16.438 -4.719 -10.398 1 96.31 314 SER A CA 1
ATOM 2362 C C . SER A 1 314 ? -16.438 -5.547 -11.68 1 96.31 314 SER A C 1
ATOM 2364 O O . SER A 1 314 ? -17.5 -5.855 -12.219 1 96.31 314 SER A O 1
ATOM 2366 N N . GLU A 1 315 ? -15.266 -5.832 -12.117 1 97.88 315 GLU A N 1
ATOM 2367 C CA . GLU A 1 315 ? -15.094 -6.609 -13.344 1 97.88 315 GLU A CA 1
ATOM 2368 C C . GLU A 1 315 ? -14.484 -7.977 -13.047 1 97.88 315 GLU A C 1
ATOM 2370 O O . GLU A 1 315 ? -13.445 -8.062 -12.391 1 97.88 315 GLU A O 1
ATOM 2375 N N . LEU A 1 316 ? -15.117 -9.023 -13.57 1 98.56 316 LEU A N 1
ATOM 2376 C CA . LEU A 1 316 ? -14.562 -10.359 -13.414 1 98.56 316 LEU A CA 1
ATOM 2377 C C . LEU A 1 316 ? -13.383 -10.578 -14.359 1 98.56 316 LEU A C 1
ATOM 2379 O O . LEU A 1 316 ? -13.477 -10.289 -15.555 1 98.56 316 LEU A O 1
ATOM 2383 N N . VAL A 1 317 ? -12.266 -11.008 -13.875 1 98.56 317 VAL A N 1
ATOM 2384 C CA . VAL A 1 317 ? -11.078 -11.383 -14.633 1 98.56 317 VAL A CA 1
ATOM 2385 C C . VAL A 1 317 ? -10.773 -12.859 -14.414 1 98.56 317 VAL A C 1
ATOM 2387 O O . VAL A 1 317 ? -10.023 -13.211 -13.5 1 98.56 317 VAL A O 1
ATOM 2390 N N . PRO A 1 318 ? -11.297 -13.688 -15.211 1 98.25 318 PRO A N 1
ATOM 2391 C CA . PRO A 1 318 ? -11.055 -15.125 -15.055 1 98.25 318 PRO A CA 1
ATOM 2392 C C . PRO A 1 318 ? -9.617 -15.516 -15.398 1 98.25 318 PRO A C 1
ATOM 2394 O O . PRO A 1 318 ? -9.039 -14.984 -16.344 1 98.25 318 PRO A O 1
ATOM 2397 N N . ARG A 1 319 ? -9.039 -16.344 -14.602 1 97.81 319 ARG A N 1
ATOM 2398 C CA . ARG A 1 319 ? -7.734 -16.938 -14.867 1 97.81 319 ARG A CA 1
ATOM 2399 C C . ARG A 1 319 ? -7.734 -18.422 -14.523 1 97.81 319 ARG A C 1
ATOM 2401 O O . ARG A 1 319 ? -8.797 -19.016 -14.328 1 97.81 319 ARG A O 1
ATOM 2408 N N . ASP A 1 320 ? -6.613 -19.047 -14.406 1 97.25 320 ASP A N 1
ATOM 2409 C CA . ASP A 1 320 ? -6.512 -20.5 -14.406 1 97.25 320 ASP A CA 1
ATOM 2410 C C . ASP A 1 320 ? -6.754 -21.062 -13.008 1 97.25 320 ASP A C 1
ATOM 2412 O O . ASP A 1 320 ? -6.93 -22.266 -12.836 1 97.25 320 ASP A O 1
ATOM 2416 N N . SER A 1 321 ? -6.863 -20.188 -11.992 1 98.31 321 SER A N 1
ATOM 2417 C CA . SER A 1 321 ? -7.078 -20.656 -10.633 1 98.31 321 SER A CA 1
ATOM 2418 C C . SER A 1 321 ? -8.477 -21.25 -10.461 1 98.31 321 SER A C 1
ATOM 2420 O O . SER A 1 321 ? -8.766 -21.875 -9.445 1 98.31 321 SER A O 1
ATOM 2422 N N . THR A 1 322 ? -9.336 -21.031 -11.43 1 98 322 THR A N 1
ATOM 2423 C CA . THR A 1 322 ? -10.672 -21.609 -11.43 1 98 322 THR A CA 1
ATOM 2424 C C . THR A 1 322 ? -10.922 -22.391 -12.711 1 98 322 THR A C 1
ATOM 2426 O O . THR A 1 322 ? -12.055 -22.484 -13.18 1 98 322 THR A O 1
ATOM 2429 N N . ALA A 1 323 ? -9.898 -22.906 -13.352 1 95.12 323 ALA A N 1
ATOM 2430 C CA . ALA A 1 323 ? -10.047 -23.734 -14.547 1 95.12 323 ALA A CA 1
ATOM 2431 C C . ALA A 1 323 ? -10.953 -24.922 -14.289 1 95.12 323 ALA A C 1
ATOM 2433 O O . ALA A 1 323 ? -10.961 -25.484 -13.188 1 95.12 323 ALA A O 1
ATOM 2434 N N . PRO A 1 324 ? -11.656 -25.328 -15.336 1 91.31 324 PRO A N 1
ATOM 2435 C CA . PRO A 1 324 ? -12.602 -26.422 -15.164 1 91.31 324 PRO A CA 1
ATOM 2436 C C . PRO A 1 324 ? -11.922 -27.734 -14.781 1 91.31 324 PRO A C 1
ATOM 2438 O O . PRO A 1 324 ? -10.773 -27.969 -15.164 1 91.31 324 PRO A O 1
ATOM 2441 N N . ARG A 1 325 ? -12.555 -28.484 -13.961 1 80.75 325 ARG A N 1
ATOM 2442 C CA . ARG A 1 325 ? -12.07 -29.812 -13.594 1 80.75 325 ARG A CA 1
ATOM 2443 C C . ARG A 1 325 ? -12.07 -30.75 -14.797 1 80.75 325 ARG A C 1
ATOM 2445 O O . ARG A 1 325 ? -12.992 -30.703 -15.625 1 80.75 325 ARG A O 1
ATOM 2452 N N . LEU A 1 326 ? -10.938 -31.047 -15.461 1 61 326 LEU A N 1
ATOM 2453 C CA . LEU A 1 326 ? -10.945 -32 -16.547 1 61 326 LEU A CA 1
ATOM 2454 C C . LEU A 1 326 ? -11.734 -33.25 -16.156 1 61 326 LEU A C 1
ATOM 2456 O O . LEU A 1 326 ? -11.562 -33.781 -15.062 1 61 326 LEU A O 1
ATOM 2460 N N . LEU A 1 327 ? -12.969 -33.312 -16.5 1 49.75 327 LEU A N 1
ATOM 2461 C CA . LEU A 1 327 ? -13.711 -34.562 -16.359 1 49.75 327 LEU A CA 1
ATOM 2462 C C . LEU A 1 327 ? -12.82 -35.75 -16.656 1 49.75 327 LEU A C 1
ATOM 2464 O O . LEU A 1 327 ? -12.047 -35.75 -17.609 1 49.75 327 LEU A O 1
ATOM 2468 N N . SER A 1 328 ? -12.266 -36.344 -15.656 1 45.28 328 SER A N 1
ATOM 2469 C CA . SER A 1 328 ? -11.672 -37.656 -15.969 1 45.28 328 SER A CA 1
ATOM 2470 C C . SER A 1 328 ? -12.469 -38.375 -17.047 1 45.28 328 SER A C 1
ATOM 2472 O O . SER A 1 328 ? -13.688 -38.531 -16.922 1 45.28 328 SER A O 1
ATOM 2474 N N . ARG A 1 329 ? -12.203 -38.312 -18.297 1 42.19 329 ARG A N 1
ATOM 2475 C CA . ARG A 1 329 ? -12.781 -39.094 -19.375 1 42.19 329 ARG A CA 1
ATOM 2476 C C . ARG A 1 329 ? -13.172 -40.5 -18.906 1 42.19 329 ARG A C 1
ATOM 2478 O O . ARG A 1 329 ? -13.828 -41.25 -19.625 1 42.19 329 ARG A O 1
ATOM 2485 N N . ASP A 1 330 ? -12.438 -41.188 -18.047 1 39.5 330 ASP A N 1
ATOM 2486 C CA . ASP A 1 330 ? -12.617 -42.625 -18 1 39.5 330 ASP A CA 1
ATOM 2487 C C . ASP A 1 330 ? -13.922 -43 -17.312 1 39.5 330 ASP A C 1
ATOM 2489 O O . ASP A 1 330 ? -14.125 -44.156 -16.922 1 39.5 330 ASP A O 1
ATOM 2493 N N . GLU A 1 331 ? -14.68 -42.188 -16.688 1 39.97 331 GLU A N 1
ATOM 2494 C CA . GLU A 1 331 ? -15.781 -43 -16.141 1 39.97 331 GLU A CA 1
ATOM 2495 C C . GLU A 1 331 ? -16.734 -43.438 -17.25 1 39.97 331 GLU A C 1
ATOM 2497 O O . GLU A 1 331 ? -17.297 -42.594 -17.969 1 39.97 331 GLU A O 1
ATOM 2502 N N . PRO A 1 332 ? -16.609 -44.688 -17.781 1 40.16 332 PRO A N 1
ATOM 2503 C CA . PRO A 1 332 ? -17.516 -45.344 -18.703 1 40.16 332 PRO A CA 1
ATOM 2504 C C . PRO A 1 332 ? -18.984 -45.156 -18.328 1 40.16 332 PRO A C 1
ATOM 2506 O O . PRO A 1 332 ? -19.312 -44.938 -17.156 1 40.16 332 PRO A O 1
ATOM 2509 N N . ALA A 1 333 ? -19.703 -44.344 -19.188 1 41.69 333 ALA A N 1
ATOM 2510 C CA . ALA A 1 333 ? -21.156 -44.438 -19 1 41.69 333 ALA A CA 1
ATOM 2511 C C . ALA A 1 333 ? -21.547 -45.844 -18.484 1 41.69 333 ALA A C 1
ATOM 2513 O O . ALA A 1 333 ? -21.25 -46.844 -19.125 1 41.69 333 ALA A O 1
ATOM 2514 N N . ALA A 1 334 ? -21.906 -46 -17.234 1 35.41 334 ALA A N 1
ATOM 2515 C CA . ALA A 1 334 ? -22.75 -47.156 -16.984 1 35.41 334 ALA A CA 1
ATOM 2516 C C . ALA A 1 334 ? -24.047 -47.094 -17.781 1 35.41 334 ALA A C 1
ATOM 2518 O O . ALA A 1 334 ? -24.656 -46.031 -17.891 1 35.41 334 ALA A O 1
ATOM 2519 N N . MET B 1 1 ? 19.359 22.969 36.094 1 44.41 1 MET B N 1
ATOM 2520 C CA . MET B 1 1 ? 18 23.188 36.562 1 44.41 1 MET B CA 1
ATOM 2521 C C . MET B 1 1 ? 17.094 23.625 35.406 1 44.41 1 MET B C 1
ATOM 2523 O O . MET B 1 1 ? 17.453 24.516 34.656 1 44.41 1 MET B O 1
ATOM 2527 N N . THR B 1 2 ? 16.281 22.781 34.938 1 56.31 2 THR B N 1
ATOM 2528 C CA . THR B 1 2 ? 15.422 23.078 33.781 1 56.31 2 THR B CA 1
ATOM 2529 C C . THR B 1 2 ? 14.547 24.297 34.062 1 56.31 2 THR B C 1
ATOM 2531 O O . THR B 1 2 ? 13.914 24.375 35.125 1 56.31 2 THR B O 1
ATOM 2534 N N . VAL B 1 3 ? 14.75 25.359 33.344 1 71.75 3 VAL B N 1
ATOM 2535 C CA . VAL B 1 3 ? 14.016 26.609 33.531 1 71.75 3 VAL B CA 1
ATOM 2536 C C . VAL B 1 3 ? 12.531 26.375 33.281 1 71.75 3 VAL B C 1
ATOM 2538 O O . VAL B 1 3 ? 12.148 25.812 32.25 1 71.75 3 VAL B O 1
ATOM 2541 N N . SER B 1 4 ? 11.75 26.531 34.312 1 74.56 4 SER B N 1
ATOM 2542 C CA . SER B 1 4 ? 10.305 26.359 34.25 1 74.56 4 SER B CA 1
ATOM 2543 C C . SER B 1 4 ? 9.602 27.672 33.969 1 74.56 4 SER B C 1
ATOM 2545 O O . SER B 1 4 ? 10.227 28.734 34 1 74.56 4 SER B O 1
ATOM 2547 N N . ILE B 1 5 ? 8.328 27.484 33.625 1 79.44 5 ILE B N 1
ATOM 2548 C CA . ILE B 1 5 ? 7.512 28.656 33.375 1 79.44 5 ILE B CA 1
ATOM 2549 C C . ILE B 1 5 ? 7.492 29.562 34.594 1 79.44 5 ILE B C 1
ATOM 2551 O O . ILE B 1 5 ? 7.387 30.797 34.469 1 79.44 5 ILE B O 1
ATOM 2555 N N . LYS B 1 6 ? 7.625 29.016 35.75 1 83.38 6 LYS B N 1
ATOM 2556 C CA . LYS B 1 6 ? 7.648 29.797 37 1 83.38 6 LYS B CA 1
ATOM 2557 C C . LYS B 1 6 ? 8.914 30.625 37.094 1 83.38 6 LYS B C 1
ATOM 2559 O O . LYS B 1 6 ? 8.883 31.766 37.562 1 83.38 6 LYS B O 1
ATOM 2564 N N . ASP B 1 7 ? 9.938 30.062 36.531 1 83.38 7 ASP B N 1
ATOM 2565 C CA . ASP B 1 7 ? 11.203 30.797 36.531 1 83.38 7 ASP B CA 1
ATOM 2566 C C . ASP B 1 7 ? 11.125 32 35.594 1 83.38 7 ASP B C 1
ATOM 2568 O O . ASP B 1 7 ? 11.641 33.094 35.906 1 83.38 7 ASP B O 1
ATOM 2572 N N . VAL B 1 8 ? 10.438 31.75 34.469 1 84.19 8 VAL B N 1
ATOM 2573 C CA . VAL B 1 8 ? 10.242 32.812 33.531 1 84.19 8 VAL B CA 1
ATOM 2574 C C . VAL B 1 8 ? 9.352 33.906 34.125 1 84.19 8 VAL B C 1
ATOM 2576 O O . VAL B 1 8 ? 9.625 35.094 34 1 84.19 8 VAL B O 1
ATOM 2579 N N . ALA B 1 9 ? 8.406 33.5 34.812 1 87.56 9 ALA B N 1
ATOM 2580 C CA . ALA B 1 9 ? 7.492 34.406 35.469 1 87.56 9 ALA B CA 1
ATOM 2581 C C . ALA B 1 9 ? 8.227 35.281 36.5 1 87.56 9 ALA B C 1
ATOM 2583 O O . ALA B 1 9 ? 8.023 36.469 36.562 1 87.56 9 ALA B O 1
ATOM 2584 N N . ARG B 1 10 ? 9.039 34.656 37.219 1 87.44 10 ARG B N 1
ATOM 2585 C CA . ARG B 1 10 ? 9.828 35.344 38.219 1 87.44 10 ARG B CA 1
ATOM 2586 C C . ARG B 1 10 ? 10.773 36.375 37.562 1 87.44 10 ARG B C 1
ATOM 2588 O O . ARG B 1 10 ? 10.891 37.5 38.031 1 87.44 10 ARG B O 1
ATOM 2595 N N . ALA B 1 11 ? 11.312 35.875 36.5 1 86.56 11 ALA B N 1
ATOM 2596 C CA . ALA B 1 11 ? 12.266 36.75 35.812 1 86.56 11 ALA B CA 1
ATO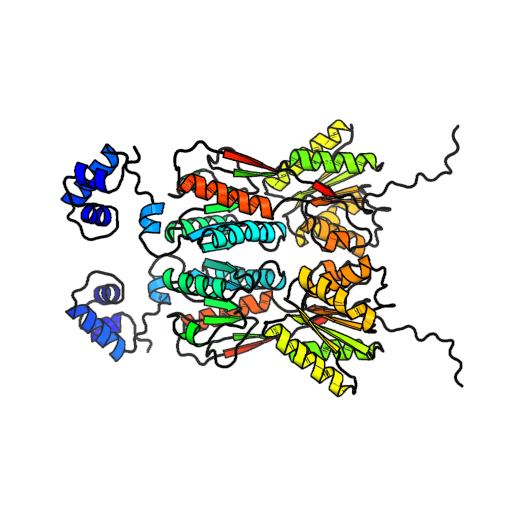M 2597 C C . ALA B 1 11 ? 11.562 37.938 35.156 1 86.56 11 ALA B C 1
ATOM 2599 O O . ALA B 1 11 ? 12.117 39.031 35.062 1 86.56 11 ALA B O 1
ATOM 2600 N N . ALA B 1 12 ? 10.383 37.719 34.656 1 84.75 12 ALA B N 1
ATOM 2601 C CA . ALA B 1 12 ? 9.609 38.719 33.969 1 84.75 12 ALA B CA 1
ATOM 2602 C C . ALA B 1 12 ? 8.812 39.594 34.938 1 84.75 12 ALA B C 1
ATOM 2604 O O . ALA B 1 12 ? 8.305 40.656 34.562 1 84.75 12 ALA B O 1
ATOM 2605 N N . GLY B 1 13 ? 8.781 39.156 36.188 1 88.56 13 GLY B N 1
ATOM 2606 C CA . GLY B 1 13 ? 8.039 39.875 37.219 1 88.56 13 GLY B CA 1
ATOM 2607 C C . GLY B 1 13 ? 6.531 39.781 37.031 1 88.56 13 GLY B C 1
ATOM 2608 O O . GLY B 1 13 ? 5.805 40.719 37.312 1 88.56 13 GLY B O 1
ATOM 2609 N N . VAL B 1 14 ? 6.121 38.75 36.375 1 85.5 14 VAL B N 1
ATOM 2610 C CA . VAL B 1 14 ? 4.695 38.531 36.125 1 85.5 14 VAL B CA 1
ATOM 2611 C C . VAL B 1 14 ? 4.27 37.156 36.688 1 85.5 14 VAL B C 1
ATOM 2613 O O . VAL B 1 14 ? 5.109 36.375 37.094 1 85.5 14 VAL B O 1
ATOM 2616 N N . ALA B 1 15 ? 2.99 36.906 36.781 1 81.81 15 ALA B N 1
ATOM 2617 C CA . ALA B 1 15 ? 2.471 35.625 37.219 1 81.81 15 ALA B CA 1
ATOM 2618 C C . ALA B 1 15 ? 2.734 34.531 36.156 1 81.81 15 ALA B C 1
ATOM 2620 O O . ALA B 1 15 ? 2.807 34.844 34.969 1 81.81 15 ALA B O 1
ATOM 2621 N N . PRO B 1 16 ? 2.863 33.25 36.5 1 82.5 16 PRO B N 1
ATOM 2622 C CA . PRO B 1 16 ? 3.059 32.156 35.531 1 82.5 16 PRO B CA 1
ATOM 2623 C C . PRO B 1 16 ? 1.943 32.094 34.5 1 82.5 16 PRO B C 1
ATOM 2625 O O . PRO B 1 16 ? 2.201 31.797 33.312 1 82.5 16 PRO B O 1
ATOM 2628 N N . SER B 1 17 ? 0.76 32.5 34.875 1 81.25 17 SER B N 1
ATOM 2629 C CA . SER B 1 17 ? -0.364 32.531 33.938 1 81.25 17 SER B CA 1
ATOM 2630 C C . SER B 1 17 ? -0.185 33.594 32.875 1 81.25 17 SER B C 1
ATOM 2632 O O . SER B 1 17 ? -0.594 33.438 31.734 1 81.25 17 SER B O 1
ATOM 2634 N N . THR B 1 18 ? 0.402 34.625 33.281 1 80.56 18 THR B N 1
ATOM 2635 C CA . THR B 1 18 ? 0.672 35.75 32.344 1 80.56 18 THR B CA 1
ATOM 2636 C C . THR B 1 18 ? 1.745 35.344 31.328 1 80.56 18 THR B C 1
ATOM 2638 O O . THR B 1 18 ? 1.658 35.688 30.156 1 80.56 18 THR B O 1
ATOM 2641 N N . VAL B 1 19 ? 2.723 34.5 31.766 1 79.5 19 VAL B N 1
ATOM 2642 C CA . VAL B 1 19 ? 3.758 34 30.875 1 79.5 19 VAL B CA 1
ATOM 2643 C C . VAL B 1 19 ? 3.135 33.062 29.844 1 79.5 19 VAL B C 1
ATOM 2645 O O . VAL B 1 19 ? 3.432 33.156 28.656 1 79.5 19 VAL B O 1
ATOM 2648 N N . SER B 1 20 ? 2.275 32.281 30.344 1 74.88 20 SER B N 1
ATOM 2649 C CA . SER B 1 20 ? 1.6 31.344 29.453 1 74.88 20 SER B CA 1
ATOM 2650 C C . SER B 1 20 ? 0.785 32.062 28.391 1 74.88 20 SER B C 1
ATOM 2652 O O . SER B 1 20 ? 0.835 31.719 27.203 1 74.88 20 SER B O 1
ATOM 2654 N N . ARG B 1 21 ? 0.189 33.125 28.828 1 75.56 21 ARG B N 1
ATOM 2655 C CA . ARG B 1 21 ? -0.617 33.906 27.891 1 75.56 21 ARG B CA 1
ATOM 2656 C C . ARG B 1 21 ? 0.266 34.625 26.906 1 75.56 21 ARG B C 1
ATOM 2658 O O . ARG B 1 21 ? -0.056 34.719 25.719 1 75.56 21 ARG B O 1
ATOM 2665 N N . ALA B 1 22 ? 1.332 35.062 27.391 1 76.81 22 ALA B N 1
ATOM 2666 C CA . ALA B 1 22 ? 2.244 35.844 26.578 1 76.81 22 ALA B CA 1
ATOM 2667 C C . ALA B 1 22 ? 2.939 34.969 25.531 1 76.81 22 ALA B C 1
ATOM 2669 O O . ALA B 1 22 ? 3.18 35.406 24.406 1 76.81 22 ALA B O 1
ATOM 2670 N N . LEU B 1 23 ? 3.246 33.75 26.062 1 73.19 23 LEU B N 1
ATOM 2671 C CA . LEU B 1 23 ? 3.957 32.844 25.172 1 73.19 23 LEU B CA 1
ATOM 2672 C C . LEU B 1 23 ? 2.99 32.156 24.219 1 73.19 23 LEU B C 1
ATOM 2674 O O . LEU B 1 23 ? 3.391 31.703 23.141 1 73.19 23 LEU B O 1
ATOM 2678 N N . GLY B 1 24 ? 1.828 32.219 24.75 1 63.12 24 GLY B N 1
ATOM 2679 C CA . GLY B 1 24 ? 0.743 31.828 23.859 1 63.12 24 GLY B CA 1
ATOM 2680 C C . GLY B 1 24 ? 0.085 33 23.172 1 63.12 24 GLY B C 1
ATOM 2681 O O . GLY B 1 24 ? 0.615 34.125 23.203 1 63.12 24 GLY B O 1
ATOM 2682 N N . LYS B 1 25 ? -0.977 32.875 22.344 1 58.66 25 LYS B N 1
ATOM 2683 C CA . LYS B 1 25 ? -1.681 33.938 21.656 1 58.66 25 LYS B CA 1
ATOM 2684 C C . LYS B 1 25 ? -2.762 34.531 22.562 1 58.66 25 LYS B C 1
ATOM 2686 O O . LYS B 1 25 ? -3.775 35.031 22.062 1 58.66 25 LYS B O 1
ATOM 2691 N N . GLY B 1 26 ? -2.434 34.5 23.891 1 62.16 26 GLY B N 1
ATOM 2692 C CA . GLY B 1 26 ? -3.432 35.094 24.766 1 62.16 26 GLY B CA 1
ATOM 2693 C C . GLY B 1 26 ? -3.297 36.594 24.891 1 62.16 26 GLY B C 1
ATOM 2694 O O . GLY B 1 26 ? -2.305 37.156 24.453 1 62.16 26 GLY B O 1
ATOM 2695 N N . PRO B 1 27 ? -4.301 37.25 25.266 1 74.12 27 PRO B N 1
ATOM 2696 C CA . PRO B 1 27 ? -4.273 38.719 25.391 1 74.12 27 PRO B CA 1
ATOM 2697 C C . PRO B 1 27 ? -3.332 39.188 26.5 1 74.12 27 PRO B C 1
ATOM 2699 O O . PRO B 1 27 ? -3.512 38.812 27.672 1 74.12 27 PRO B O 1
ATOM 2702 N N . VAL B 1 28 ? -2.186 39.844 26.141 1 78.56 28 VAL B N 1
ATOM 2703 C CA . VAL B 1 28 ? -1.29 40.531 27.047 1 78.56 28 VAL B CA 1
ATOM 2704 C C . VAL B 1 28 ? -0.839 41.844 26.406 1 78.56 28 VAL B C 1
ATOM 2706 O O . VAL B 1 28 ? -0.874 42 25.172 1 78.56 28 VAL B O 1
ATOM 2709 N N . SER B 1 29 ? -0.605 42.906 27.203 1 79.62 29 SER B N 1
ATOM 2710 C CA . SER B 1 29 ? -0.114 44.156 26.672 1 79.62 29 SER B CA 1
ATOM 2711 C C . SER B 1 29 ? 1.225 43.969 25.969 1 79.62 29 SER B C 1
ATOM 2713 O O . SER B 1 29 ? 1.951 43.031 26.234 1 79.62 29 SER B O 1
ATOM 2715 N N . ALA B 1 30 ? 1.475 44.781 25.047 1 81.88 30 ALA B N 1
ATOM 2716 C CA . ALA B 1 30 ? 2.732 44.75 24.297 1 81.88 30 ALA B CA 1
ATOM 2717 C C . ALA B 1 30 ? 3.928 44.812 25.25 1 81.88 30 ALA B C 1
ATOM 2719 O O . ALA B 1 30 ? 4.945 44.156 25.016 1 81.88 30 ALA B O 1
ATOM 2720 N N . GLU B 1 31 ? 3.777 45.562 26.281 1 81.31 31 GLU B N 1
ATOM 2721 C CA . GLU B 1 31 ? 4.848 45.75 27.266 1 81.31 31 GLU B CA 1
ATOM 2722 C C . GLU B 1 31 ? 5.129 44.438 28 1 81.31 31 GLU B C 1
ATOM 2724 O O . GLU B 1 31 ? 6.285 44.031 28.156 1 81.31 31 GLU B O 1
ATOM 2729 N N . VAL B 1 32 ? 4.094 43.75 28.359 1 83.19 32 VAL B N 1
ATOM 2730 C CA . VAL B 1 32 ? 4.223 42.5 29.094 1 83.19 32 VAL B CA 1
ATOM 2731 C C . VAL B 1 32 ? 4.777 41.406 28.172 1 83.19 32 VAL B C 1
ATOM 2733 O O . VAL B 1 32 ? 5.617 40.594 28.578 1 83.19 32 VAL B O 1
ATOM 2736 N N . ARG B 1 33 ? 4.348 41.375 26.953 1 83.06 33 ARG B N 1
ATOM 2737 C CA . ARG B 1 33 ? 4.852 40.438 25.969 1 83.06 33 ARG B CA 1
ATOM 2738 C C . ARG B 1 33 ? 6.355 40.594 25.766 1 83.06 33 ARG B C 1
ATOM 2740 O O . ARG B 1 33 ? 7.094 39.594 25.734 1 83.06 33 ARG B O 1
ATOM 2747 N N . ALA B 1 34 ? 6.691 41.812 25.641 1 83.88 34 ALA B N 1
ATOM 2748 C CA . ALA B 1 34 ? 8.109 42.125 25.484 1 83.88 34 ALA B CA 1
ATOM 2749 C C . ALA B 1 34 ? 8.906 41.688 26.719 1 83.88 34 ALA B C 1
ATOM 2751 O O . ALA B 1 34 ? 10.008 41.156 26.594 1 83.88 34 ALA B O 1
ATOM 2752 N N . GLN B 1 35 ? 8.406 41.938 27.875 1 85.44 35 GLN B N 1
ATOM 2753 C CA . GLN B 1 35 ? 9.039 41.562 29.141 1 85.44 35 GLN B CA 1
ATOM 2754 C C . GLN B 1 35 ? 9.188 40.062 29.25 1 85.44 35 GLN B C 1
ATOM 2756 O O . GLN B 1 35 ? 10.234 39.562 29.672 1 85.44 35 GLN B O 1
ATOM 2761 N N . VAL B 1 36 ? 8.102 39.344 28.797 1 83.56 36 VAL B N 1
ATOM 2762 C CA . VAL B 1 36 ? 8.117 37.906 28.859 1 83.56 36 VAL B CA 1
ATOM 2763 C C . VAL B 1 36 ? 9.109 37.344 27.844 1 83.56 36 VAL B C 1
ATOM 2765 O O . VAL B 1 36 ? 9.883 36.438 28.141 1 83.56 36 VAL B O 1
ATOM 2768 N N . GLU B 1 37 ? 9.078 37.906 26.703 1 81.56 37 GLU B N 1
ATOM 2769 C CA . GLU B 1 37 ? 10.016 37.469 25.672 1 81.56 37 GLU B CA 1
ATOM 2770 C C . GLU B 1 37 ? 11.461 37.719 26.109 1 81.56 37 GLU B C 1
ATOM 2772 O O . GLU B 1 37 ? 12.336 36.875 25.875 1 81.56 37 GLU B O 1
ATOM 2777 N N . ALA B 1 38 ? 11.719 38.844 26.703 1 81.31 38 ALA B N 1
ATOM 2778 C CA . ALA B 1 38 ? 13.039 39.156 27.234 1 81.31 38 ALA B CA 1
ATOM 2779 C C . ALA B 1 38 ? 13.438 38.188 28.328 1 81.31 38 ALA B C 1
ATOM 2781 O O . ALA B 1 38 ? 14.586 37.719 28.391 1 81.31 38 ALA B O 1
ATOM 2782 N N . ALA B 1 39 ? 12.539 37.781 29.203 1 84 39 ALA B N 1
ATOM 2783 C CA . ALA B 1 39 ? 12.781 36.844 30.281 1 84 39 ALA B CA 1
ATOM 2784 C C . ALA B 1 39 ? 13.055 35.438 29.734 1 84 39 ALA B C 1
ATOM 2786 O O . ALA B 1 39 ? 13.906 34.719 30.25 1 84 39 ALA B O 1
ATOM 2787 N N . VAL B 1 40 ? 12.289 35.094 28.641 1 78.62 40 VAL B N 1
ATOM 2788 C CA . VAL B 1 40 ? 12.492 33.781 27.984 1 78.62 40 VAL B CA 1
ATOM 2789 C C . VAL B 1 40 ? 13.914 33.719 27.422 1 78.62 40 VAL B C 1
ATOM 2791 O O . VAL B 1 40 ? 14.602 32.719 27.594 1 78.62 40 VAL B O 1
ATOM 2794 N N . ARG B 1 41 ? 14.258 34.719 26.828 1 78.19 41 ARG B N 1
ATOM 2795 C CA . ARG B 1 41 ? 15.609 34.781 26.281 1 78.19 41 ARG B CA 1
ATOM 2796 C C . ARG B 1 41 ? 16.656 34.75 27.391 1 78.19 41 ARG B C 1
ATOM 2798 O O . ARG B 1 41 ? 17.672 34.062 27.266 1 78.19 41 ARG B O 1
ATOM 2805 N N . ALA B 1 42 ? 16.438 35.469 28.469 1 80.31 42 ALA B N 1
ATOM 2806 C CA . ALA B 1 42 ? 17.391 35.594 29.578 1 80.31 42 ALA B CA 1
ATOM 2807 C C . ALA B 1 42 ? 17.516 34.281 30.359 1 80.31 42 ALA B C 1
ATOM 2809 O O . ALA B 1 42 ? 18.594 33.938 30.828 1 80.31 42 ALA B O 1
ATOM 2810 N N . THR B 1 43 ? 16.375 33.562 30.484 1 78.5 43 THR B N 1
ATOM 2811 C CA . THR B 1 43 ? 16.375 32.375 31.297 1 78.5 43 THR B CA 1
ATOM 2812 C C . THR B 1 43 ? 16.688 31.141 30.438 1 78.5 43 THR B C 1
ATOM 2814 O O . THR B 1 43 ? 17.047 30.078 30.969 1 78.5 43 THR B O 1
ATOM 2817 N N . GLY B 1 44 ? 16.562 31.344 29.172 1 69.5 44 GLY B N 1
ATOM 2818 C CA . GLY B 1 44 ? 16.734 30.234 28.234 1 69.5 44 GLY B CA 1
ATOM 2819 C C . GLY B 1 44 ? 15.562 29.281 28.234 1 69.5 44 GLY B C 1
ATOM 2820 O O . GLY B 1 44 ? 15.711 28.109 27.875 1 69.5 44 GLY B O 1
ATOM 2821 N N . TYR B 1 45 ? 14.57 29.859 28.781 1 64.06 45 TYR B N 1
ATOM 2822 C CA . TYR B 1 45 ? 13.367 29.047 28.828 1 64.06 45 TYR B CA 1
ATOM 2823 C C . TYR B 1 45 ? 12.898 28.656 27.438 1 64.06 45 TYR B C 1
ATOM 2825 O O . TYR B 1 45 ? 12.805 29.516 26.547 1 64.06 45 TYR B O 1
ATOM 2833 N N . GLN B 1 46 ? 12.922 27.516 27.172 1 58.34 46 GLN B N 1
ATOM 2834 C CA . GLN B 1 46 ? 12.281 27.016 25.953 1 58.34 46 GLN B CA 1
ATOM 2835 C C . GLN B 1 46 ? 10.883 26.484 26.266 1 58.34 46 GLN B C 1
ATOM 2837 O O . GLN B 1 46 ? 10.719 25.594 27.094 1 58.34 46 GLN B O 1
ATOM 2842 N N . PRO B 1 47 ? 9.969 27.359 25.922 1 49.56 47 PRO B N 1
ATOM 2843 C CA . PRO B 1 47 ? 8.641 26.781 26.156 1 49.56 47 PRO B CA 1
ATOM 2844 C C . PRO B 1 47 ? 8.547 25.312 25.719 1 49.56 47 PRO B C 1
ATOM 2846 O O . PRO B 1 47 ? 9.07 24.953 24.672 1 49.56 47 PRO B O 1
ATOM 2849 N N . ASN B 1 48 ? 8.75 24.5 26.688 1 42.88 48 ASN B N 1
ATOM 2850 C CA . ASN B 1 48 ? 8.586 23.094 26.312 1 42.88 48 ASN B CA 1
ATOM 2851 C C . ASN B 1 48 ? 7.328 22.875 25.469 1 42.88 48 ASN B C 1
ATOM 2853 O O . ASN B 1 48 ? 6.215 23.094 25.953 1 42.88 48 ASN B O 1
ATOM 2857 N N . LEU B 1 49 ? 7.445 23.094 24.312 1 41.41 49 LEU B N 1
ATOM 2858 C CA . LEU B 1 49 ? 6.316 22.75 23.453 1 41.41 49 LEU B CA 1
ATOM 2859 C C . LEU B 1 49 ? 5.605 21.5 23.969 1 41.41 49 LEU B C 1
ATOM 2861 O O . LEU B 1 49 ? 4.391 21.359 23.797 1 41.41 49 LEU B O 1
ATOM 2865 N N . SER B 1 50 ? 6.359 20.625 24.594 1 40.94 50 SER B N 1
ATOM 2866 C CA . SER B 1 50 ? 5.742 19.469 25.219 1 40.94 50 SER B CA 1
ATOM 2867 C C . SER B 1 50 ? 4.828 19.875 26.359 1 40.94 50 SER B C 1
ATOM 2869 O O . SER B 1 50 ? 3.756 19.297 26.547 1 40.94 50 SER B O 1
ATOM 2871 N N . ALA B 1 51 ? 5.242 20.812 27.203 1 41.56 51 ALA B N 1
ATOM 2872 C CA . ALA B 1 51 ? 4.473 21.297 28.344 1 41.56 51 ALA B CA 1
ATOM 2873 C C . ALA B 1 51 ? 3.248 22.078 27.891 1 41.56 51 ALA B C 1
ATOM 2875 O O . ALA B 1 51 ? 2.178 21.984 28.5 1 41.56 51 ALA B O 1
ATOM 2876 N N . ARG B 1 52 ? 3.42 22.969 26.969 1 41.44 52 ARG B N 1
ATOM 2877 C CA . ARG B 1 52 ? 2.221 23.625 26.453 1 41.44 52 ARG B CA 1
ATOM 2878 C C . ARG B 1 52 ? 1.287 22.609 25.797 1 41.44 52 ARG B C 1
ATOM 2880 O O . ARG B 1 52 ? 0.065 22.703 25.922 1 41.44 52 ARG B O 1
ATOM 2887 N N . ARG B 1 53 ? 1.88 21.734 25.016 1 40.66 53 ARG B N 1
ATOM 2888 C CA . ARG B 1 53 ? 1.095 20.656 24.422 1 40.66 53 ARG B CA 1
ATOM 2889 C C . ARG B 1 53 ? 0.556 19.703 25.484 1 40.66 53 ARG B C 1
ATOM 2891 O O . ARG B 1 53 ? -0.549 19.172 25.359 1 40.66 53 ARG B O 1
ATOM 2898 N N . LEU B 1 54 ? 1.324 19.438 26.516 1 39.19 54 LEU B N 1
ATOM 2899 C CA . LEU B 1 54 ? 0.834 18.703 27.688 1 39.19 54 LEU B CA 1
ATOM 2900 C C . LEU B 1 54 ? -0.278 19.469 28.391 1 39.19 54 LEU B C 1
ATOM 2902 O O . LEU B 1 54 ? -1.219 18.875 28.906 1 39.19 54 LEU B O 1
ATOM 2906 N N . ARG B 1 55 ? -0.11 20.688 28.547 1 40 55 ARG B N 1
ATOM 2907 C CA . ARG B 1 55 ? -1.216 21.391 29.172 1 40 55 ARG B CA 1
ATOM 2908 C C . ARG B 1 55 ? -2.398 21.531 28.219 1 40 55 ARG B C 1
ATOM 2910 O O . ARG B 1 55 ? -3.529 21.766 28.656 1 40 55 ARG B O 1
ATOM 2917 N N . SER B 1 56 ? -2.141 21.984 26.922 1 44.31 56 SER B N 1
ATOM 2918 C CA . SER B 1 56 ? -3.322 22.016 26.078 1 44.31 56 SER B CA 1
ATOM 2919 C C . SER B 1 56 ? -3.775 20.609 25.703 1 44.31 56 SER B C 1
ATOM 2921 O O . SER B 1 56 ? -2.949 19.703 25.547 1 44.31 56 SER B O 1
ATOM 2923 N N . GLN B 1 57 ? -4.727 20.031 26.266 1 50.75 57 GLN B N 1
ATOM 2924 C CA . GLN B 1 57 ? -5.5 18.797 26.188 1 50.75 57 GLN B CA 1
ATOM 2925 C C . GLN B 1 57 ? -5.52 18.25 24.766 1 50.75 57 GLN B C 1
ATOM 2927 O O . GLN B 1 57 ? -6.215 17.266 24.484 1 50.75 57 GLN B O 1
ATOM 2932 N N . VAL B 1 58 ? -4.93 18.984 23.828 1 56 58 VAL B N 1
ATOM 2933 C CA . VAL B 1 58 ? -5.137 18.422 22.5 1 56 58 VAL B CA 1
ATOM 2934 C C . VAL B 1 58 ? -3.912 17.609 22.078 1 56 58 VAL B C 1
ATOM 2936 O O . VAL B 1 58 ? -2.783 18.094 22.156 1 56 58 VAL B O 1
ATOM 2939 N N . PRO B 1 59 ? -3.988 16.359 21.781 1 62.94 59 PRO B N 1
ATOM 2940 C CA . PRO B 1 59 ? -2.861 15.531 21.344 1 62.94 59 PRO B CA 1
ATOM 2941 C C . PRO B 1 59 ? -2.068 16.172 20.203 1 62.94 59 PRO B C 1
ATOM 2943 O O . PRO B 1 59 ? -2.652 16.781 19.312 1 62.94 59 PRO B O 1
ATOM 2946 N N . ALA B 1 60 ? -0.741 16.234 20.359 1 81.69 60 ALA B N 1
ATOM 2947 C CA . ALA B 1 60 ? 0.169 16.781 19.344 1 81.69 60 ALA B CA 1
ATOM 2948 C C . ALA B 1 60 ? 0.107 15.969 18.062 1 81.69 60 ALA B C 1
ATOM 2950 O O . ALA B 1 60 ? -0.258 14.797 18.078 1 81.69 60 ALA B O 1
ATOM 2951 N N . THR B 1 61 ? 0.235 16.656 16.906 1 88.25 61 THR B N 1
ATOM 2952 C CA . THR B 1 61 ? 0.19 16.031 15.594 1 88.25 61 THR B CA 1
ATOM 2953 C C . THR B 1 61 ? 1.572 16.031 14.953 1 88.25 61 THR B C 1
ATOM 2955 O O . THR B 1 61 ? 2.279 17.031 14.984 1 88.25 61 THR B O 1
ATOM 2958 N N . VAL B 1 62 ? 1.938 14.867 14.531 1 93.19 62 VAL B N 1
ATOM 2959 C CA . VAL B 1 62 ? 3.176 14.719 13.773 1 93.19 62 VAL B CA 1
ATOM 2960 C C . VAL B 1 62 ? 2.857 14.594 12.281 1 93.19 62 VAL B C 1
ATOM 2962 O O . VAL B 1 62 ? 1.886 13.938 11.898 1 93.19 62 VAL B O 1
ATOM 2965 N N . GLY B 1 63 ? 3.676 15.312 11.445 1 94.31 63 GLY B N 1
ATOM 2966 C CA . GLY B 1 63 ? 3.555 15.164 10.008 1 94.31 63 GLY B CA 1
ATOM 2967 C C . GLY B 1 63 ? 4.402 14.031 9.445 1 94.31 63 GLY B C 1
ATOM 2968 O O . GLY B 1 63 ? 5.535 13.828 9.891 1 94.31 63 GLY B O 1
ATOM 2969 N N . LEU B 1 64 ? 3.814 13.289 8.594 1 96.38 64 LEU B N 1
ATOM 2970 C CA . LEU B 1 64 ? 4.5 12.242 7.848 1 96.38 64 LEU B CA 1
ATOM 2971 C C . LEU B 1 64 ? 4.34 12.453 6.344 1 96.38 64 LEU B C 1
ATOM 2973 O O . LEU B 1 64 ? 3.229 12.367 5.816 1 96.38 64 LEU B O 1
ATOM 2977 N N . VAL B 1 65 ? 5.457 12.75 5.645 1 95.56 65 VAL B N 1
ATOM 2978 C CA . VAL B 1 65 ? 5.434 12.969 4.199 1 95.56 65 VAL B CA 1
ATOM 2979 C C . VAL B 1 65 ? 6.242 11.883 3.5 1 95.56 65 VAL B C 1
ATOM 2981 O O . VAL B 1 65 ? 7.457 11.789 3.676 1 95.56 65 VAL B O 1
ATOM 2984 N N . LEU B 1 66 ? 5.535 11.133 2.73 1 94.19 66 LEU B N 1
ATOM 2985 C CA . LEU B 1 66 ? 6.156 9.969 2.105 1 94.19 66 LEU B CA 1
ATOM 2986 C C . LEU B 1 66 ? 6.199 10.125 0.588 1 94.19 66 LEU B C 1
ATOM 2988 O O . LEU B 1 66 ? 5.43 10.906 0.018 1 94.19 66 LEU B O 1
ATOM 2992 N N . ALA B 1 67 ? 7.016 9.328 0.008 1 89.06 67 ALA B N 1
ATOM 2993 C CA . ALA B 1 67 ? 7.324 9.453 -1.414 1 89.06 67 ALA B CA 1
ATOM 2994 C C . ALA B 1 67 ? 6.246 8.797 -2.27 1 89.06 67 ALA B C 1
ATOM 2996 O O . ALA B 1 67 ? 5.824 9.352 -3.283 1 89.06 67 ALA B O 1
ATOM 2997 N N . ASP B 1 68 ? 5.836 7.555 -1.925 1 90.12 68 ASP B N 1
ATOM 2998 C CA . ASP B 1 68 ? 4.848 6.828 -2.719 1 90.12 68 ASP B CA 1
ATOM 2999 C C . ASP B 1 68 ? 4.211 5.699 -1.909 1 90.12 68 ASP B C 1
ATOM 3001 O O . ASP B 1 68 ? 4.77 4.605 -1.822 1 90.12 68 ASP B O 1
ATOM 3005 N N . ILE B 1 69 ? 2.973 5.883 -1.562 1 91.12 69 ILE B N 1
ATOM 3006 C CA . ILE B 1 69 ? 2.352 4.906 -0.672 1 91.12 69 ILE B CA 1
ATOM 3007 C C . ILE B 1 69 ? 1.843 3.719 -1.484 1 91.12 69 ILE B C 1
ATOM 3009 O O . ILE B 1 69 ? 1.354 2.736 -0.921 1 91.12 69 ILE B O 1
ATOM 3013 N N . ARG B 1 70 ? 1.982 3.738 -2.82 1 91.25 70 ARG B N 1
ATOM 3014 C CA . ARG B 1 70 ? 1.688 2.557 -3.625 1 91.25 70 ARG B CA 1
ATOM 3015 C C . ARG B 1 70 ? 2.832 1.549 -3.557 1 91.25 70 ARG B C 1
ATOM 3017 O O . ARG B 1 70 ? 2.674 0.396 -3.963 1 91.25 70 ARG B O 1
ATOM 3024 N N . ASN B 1 71 ? 3.926 2.031 -3.17 1 93 71 ASN B N 1
ATOM 3025 C CA . ASN B 1 71 ? 5.031 1.153 -2.795 1 93 71 ASN B CA 1
ATOM 3026 C C . ASN B 1 71 ? 4.867 0.623 -1.374 1 93 71 ASN B C 1
ATOM 3028 O O . ASN B 1 71 ? 4.949 1.385 -0.409 1 93 71 ASN B O 1
ATOM 3032 N N . PRO B 1 72 ? 4.766 -0.717 -1.235 1 95.12 72 PRO B N 1
ATOM 3033 C CA . PRO B 1 72 ? 4.5 -1.29 0.086 1 95.12 72 PRO B CA 1
ATOM 3034 C C . PRO B 1 72 ? 5.586 -0.958 1.104 1 95.12 72 PRO B C 1
ATOM 3036 O O . PRO B 1 72 ? 5.328 -0.951 2.311 1 95.12 72 PRO B O 1
ATOM 3039 N N . PHE B 1 73 ? 6.73 -0.637 0.659 1 94.69 73 PHE B N 1
ATOM 3040 C CA . PHE B 1 73 ? 7.781 -0.215 1.575 1 94.69 73 PHE B CA 1
ATOM 3041 C C . PHE B 1 73 ? 7.32 0.964 2.424 1 94.69 73 PHE B C 1
ATOM 3043 O O . PHE B 1 73 ? 7.484 0.958 3.645 1 94.69 73 PHE B O 1
ATOM 3050 N N . PHE B 1 74 ? 6.664 1.898 1.815 1 95.56 74 PHE B N 1
ATOM 3051 C CA . PHE B 1 74 ? 6.301 3.131 2.506 1 95.56 74 PHE B CA 1
ATOM 3052 C C . PHE B 1 74 ? 5.07 2.918 3.381 1 95.56 74 PHE B C 1
ATOM 3054 O O . PHE B 1 74 ? 4.926 3.561 4.426 1 95.56 74 PHE B O 1
ATOM 3061 N N . THR B 1 75 ? 4.188 2.045 3.002 1 95.25 75 THR B N 1
ATOM 3062 C CA . THR B 1 75 ? 3.033 1.793 3.855 1 95.25 75 THR B CA 1
ATOM 3063 C C . THR B 1 75 ? 3.445 1.032 5.113 1 95.25 75 THR B C 1
ATOM 3065 O O . THR B 1 75 ? 2.877 1.239 6.184 1 95.25 75 THR B O 1
ATOM 3068 N N . ARG B 1 76 ? 4.426 0.143 4.953 1 95.25 76 ARG B N 1
ATOM 3069 C CA . ARG B 1 76 ? 4.969 -0.531 6.125 1 95.25 76 ARG B CA 1
ATOM 3070 C C . ARG B 1 76 ? 5.715 0.45 7.023 1 95.25 76 ARG B C 1
ATOM 3072 O O . ARG B 1 76 ? 5.609 0.381 8.25 1 95.25 76 ARG B O 1
ATOM 3079 N N . LEU B 1 77 ? 6.473 1.313 6.391 1 96.5 77 LEU B N 1
ATOM 3080 C CA . LEU B 1 77 ? 7.152 2.375 7.125 1 96.5 77 LEU B CA 1
ATOM 3081 C C . LEU B 1 77 ? 6.152 3.248 7.875 1 96.5 77 LEU B C 1
ATOM 3083 O O . LEU B 1 77 ? 6.336 3.537 9.055 1 96.5 77 LEU B O 1
ATOM 3087 N N . SER B 1 78 ? 5.109 3.643 7.184 1 96.06 78 SER B N 1
ATOM 3088 C CA . SER B 1 78 ? 4.055 4.457 7.777 1 96.06 78 SER B CA 1
ATOM 3089 C C . SER B 1 78 ? 3.422 3.758 8.977 1 96.06 78 SER B C 1
ATOM 3091 O O . SER B 1 78 ? 3.125 4.395 9.984 1 96.06 78 SER B O 1
ATOM 3093 N N . PHE B 1 79 ? 3.26 2.5 8.812 1 93.69 79 PHE B N 1
ATOM 3094 C CA . PHE B 1 79 ? 2.697 1.728 9.914 1 93.69 79 PHE B CA 1
ATOM 3095 C C . PHE B 1 79 ? 3.58 1.827 11.148 1 93.69 79 PHE B C 1
ATOM 3097 O O . PHE B 1 79 ? 3.08 2.002 12.266 1 93.69 79 PHE B O 1
ATOM 3104 N N . GLY B 1 80 ? 4.824 1.675 10.969 1 95.88 80 GLY B N 1
ATOM 3105 C CA . GLY B 1 80 ? 5.762 1.81 12.078 1 95.88 80 GLY B CA 1
ATOM 3106 C C . GLY B 1 80 ? 5.664 3.15 12.781 1 95.88 80 GLY B C 1
ATOM 3107 O O . GLY B 1 80 ? 5.676 3.211 14.016 1 95.88 80 GLY B O 1
ATOM 3108 N N . VAL B 1 81 ? 5.516 4.215 11.984 1 97 81 VAL B N 1
ATOM 3109 C CA . VAL B 1 81 ? 5.383 5.559 12.539 1 97 81 VAL B CA 1
ATOM 3110 C C . VAL B 1 81 ? 4.07 5.68 13.305 1 97 81 VAL B C 1
ATOM 3112 O O . VAL B 1 81 ? 4.051 6.133 14.445 1 97 81 VAL B O 1
ATOM 3115 N N . GLU B 1 82 ? 2.988 5.289 12.672 1 94.06 82 GLU B N 1
ATOM 3116 C CA . GLU B 1 82 ? 1.643 5.469 13.203 1 94.06 82 GLU B CA 1
ATOM 3117 C C . GLU B 1 82 ? 1.437 4.652 14.477 1 94.06 82 GLU B C 1
ATOM 3119 O O . GLU B 1 82 ? 0.849 5.141 15.445 1 94.06 82 GLU B O 1
ATOM 3124 N N . ASP B 1 83 ? 1.929 3.434 14.391 1 92.38 83 ASP B N 1
ATOM 3125 C CA . ASP B 1 83 ? 1.804 2.574 15.562 1 92.38 83 ASP B CA 1
ATOM 3126 C C . ASP B 1 83 ? 2.537 3.17 16.766 1 92.38 83 ASP B C 1
ATOM 3128 O O . ASP B 1 83 ? 1.99 3.223 17.859 1 92.38 83 ASP B O 1
ATOM 3132 N N . ALA B 1 84 ? 3.721 3.607 16.562 1 93.94 84 ALA B N 1
ATOM 3133 C CA . ALA B 1 84 ? 4.508 4.242 17.609 1 93.94 84 ALA B CA 1
ATOM 3134 C C . ALA B 1 84 ? 3.861 5.543 18.078 1 93.94 84 ALA B C 1
ATOM 3136 O O . ALA B 1 84 ? 3.818 5.832 19.266 1 93.94 84 ALA B O 1
ATOM 3137 N N . ALA B 1 85 ? 3.361 6.328 17.141 1 93.81 85 ALA B N 1
ATOM 3138 C CA . ALA B 1 85 ? 2.709 7.598 17.469 1 93.81 85 ALA B CA 1
ATOM 3139 C C . ALA B 1 85 ? 1.46 7.371 18.312 1 93.81 85 ALA B C 1
ATOM 3141 O O . ALA B 1 85 ? 1.239 8.07 19.312 1 93.81 85 ALA B O 1
ATOM 3142 N N . TYR B 1 86 ? 0.715 6.43 17.906 1 89.38 86 TYR B N 1
ATOM 3143 C CA . TYR B 1 86 ? -0.506 6.113 18.641 1 89.38 86 TYR B CA 1
ATOM 3144 C C . TYR B 1 86 ? -0.193 5.715 20.078 1 89.38 86 TYR B C 1
ATOM 3146 O O . TYR B 1 86 ? -0.866 6.156 21.016 1 89.38 86 TYR B O 1
ATOM 3154 N N . ARG B 1 87 ? 0.79 4.91 20.266 1 89.25 87 ARG B N 1
ATOM 3155 C CA . ARG B 1 87 ? 1.193 4.473 21.594 1 89.25 87 ARG B CA 1
ATOM 3156 C C . ARG B 1 87 ? 1.676 5.652 22.438 1 89.25 87 ARG B C 1
ATOM 3158 O O . ARG B 1 87 ? 1.555 5.637 23.656 1 89.25 87 ARG B O 1
ATOM 3165 N N . ALA B 1 88 ? 2.15 6.66 21.812 1 89.5 88 ALA B N 1
ATOM 3166 C CA . ALA B 1 88 ? 2.65 7.855 22.484 1 89.5 88 ALA B CA 1
ATOM 3167 C C . ALA B 1 88 ? 1.549 8.898 22.641 1 89.5 88 ALA B C 1
ATOM 3169 O O . ALA B 1 88 ? 1.798 10.008 23.125 1 89.5 88 ALA B O 1
ATOM 3170 N N . GLY B 1 89 ? 0.325 8.531 22.141 1 87.38 89 GLY B N 1
ATOM 3171 C CA . GLY B 1 89 ? -0.797 9.445 22.25 1 87.38 89 GLY B CA 1
ATOM 3172 C C . GLY B 1 89 ? -0.749 10.57 21.234 1 87.38 89 GLY B C 1
ATOM 3173 O O . GLY B 1 89 ? -1.303 11.648 21.453 1 87.38 89 GLY B O 1
ATOM 3174 N N . LEU B 1 90 ? -0.001 10.391 20.156 1 90.31 90 LEU B N 1
ATOM 3175 C CA . LEU B 1 90 ? 0.144 11.391 19.094 1 90.31 90 LEU B CA 1
ATOM 3176 C C . LEU B 1 90 ? -0.733 11.055 17.906 1 90.31 90 LEU B C 1
ATOM 3178 O O . LEU B 1 90 ? -1.129 9.898 17.719 1 90.31 90 LEU B O 1
ATOM 3182 N N . ARG B 1 91 ? -0.984 12.086 17.125 1 87.75 91 ARG B N 1
ATOM 3183 C CA . ARG B 1 91 ? -1.673 11.93 15.844 1 87.75 91 ARG B CA 1
ATOM 3184 C C . ARG B 1 91 ? -0.703 12.07 14.68 1 87.75 91 ARG B C 1
ATOM 3186 O O . ARG B 1 91 ? 0.352 12.688 14.812 1 87.75 91 ARG B O 1
ATOM 3193 N N . VAL B 1 92 ? -1.13 11.422 13.609 1 91.62 92 VAL B N 1
ATOM 3194 C CA . VAL B 1 92 ? -0.254 11.5 12.445 1 91.62 92 VAL B CA 1
ATOM 3195 C C . VAL B 1 92 ? -1.033 12.023 11.242 1 91.62 92 VAL B C 1
ATOM 3197 O O . VAL B 1 92 ? -2.109 11.523 10.922 1 91.62 92 VAL B O 1
ATOM 3200 N N . PHE B 1 93 ? -0.47 13.07 10.625 1 90 93 PHE B N 1
ATOM 3201 C CA . PHE B 1 93 ? -0.921 13.555 9.328 1 90 93 PHE B CA 1
ATOM 3202 C C . PHE B 1 93 ? -0.018 13.031 8.211 1 90 93 PHE B C 1
ATOM 3204 O O . PHE B 1 93 ? 1.165 13.375 8.156 1 90 93 PHE B O 1
ATOM 3211 N N . LEU B 1 94 ? -0.667 12.258 7.426 1 92.94 94 LEU B N 1
ATOM 3212 C CA . LEU B 1 94 ? 0.128 11.648 6.367 1 92.94 94 LEU B CA 1
ATOM 3213 C C . LEU B 1 94 ? -0.14 12.328 5.027 1 92.94 94 LEU B C 1
ATOM 3215 O O . LEU B 1 94 ? -1.293 12.602 4.684 1 92.94 94 LEU B O 1
ATOM 3219 N N . CYS B 1 95 ? 0.952 12.641 4.324 1 92.62 95 CYS B N 1
ATOM 3220 C CA . CYS B 1 95 ? 0.871 13.141 2.959 1 92.62 95 CYS B CA 1
ATOM 3221 C C . CYS B 1 95 ? 1.716 12.289 2.016 1 92.62 95 CYS B C 1
ATOM 3223 O O . CYS B 1 95 ? 2.793 11.82 2.393 1 92.62 95 CYS B O 1
ATOM 3225 N N . ASN B 1 96 ? 1.173 12.102 0.901 1 93.44 96 ASN B N 1
ATOM 3226 C CA . ASN B 1 96 ? 1.857 11.359 -0.151 1 93.44 96 ASN B CA 1
ATOM 3227 C C . ASN B 1 96 ? 2.254 12.266 -1.312 1 93.44 96 ASN B C 1
ATOM 3229 O O . ASN B 1 96 ? 1.402 12.938 -1.901 1 93.44 96 ASN B O 1
ATOM 3233 N N . THR B 1 97 ? 3.545 12.242 -1.69 1 90.94 97 THR B N 1
ATOM 3234 C CA . THR B 1 97 ? 4.02 13.195 -2.691 1 90.94 97 THR B CA 1
ATOM 3235 C C . THR B 1 97 ? 3.99 12.57 -4.086 1 90.94 97 THR B C 1
ATOM 3237 O O . THR B 1 97 ? 4.098 13.273 -5.09 1 90.94 97 THR B O 1
ATOM 3240 N N . ASP B 1 98 ? 3.922 11.211 -4.117 1 87.81 98 ASP B N 1
ATOM 3241 C CA . ASP B 1 98 ? 4 10.484 -5.383 1 87.81 98 ASP B CA 1
ATOM 3242 C C . ASP B 1 98 ? 5.281 10.836 -6.137 1 87.81 98 ASP B C 1
ATOM 3244 O O . ASP B 1 98 ? 5.262 10.992 -7.359 1 87.81 98 ASP B O 1
ATOM 3248 N N . GLU B 1 99 ? 6.344 11.023 -5.457 1 87.75 99 GLU B N 1
ATOM 3249 C CA . GLU B 1 99 ? 7.676 11.32 -5.973 1 87.75 99 GLU B CA 1
ATOM 3250 C C . GLU B 1 99 ? 7.691 12.641 -6.73 1 87.75 99 GLU B C 1
ATOM 3252 O O . GLU B 1 99 ? 8.578 12.875 -7.555 1 87.75 99 GLU B O 1
ATOM 3257 N N . ASP B 1 100 ? 6.793 13.469 -6.484 1 89.5 100 ASP B N 1
ATOM 3258 C CA . ASP B 1 100 ? 6.664 14.75 -7.184 1 89.5 100 ASP B CA 1
ATOM 3259 C C . ASP B 1 100 ? 7.172 15.898 -6.324 1 89.5 100 ASP B C 1
ATOM 3261 O O . ASP B 1 100 ? 6.574 16.219 -5.293 1 89.5 100 ASP B O 1
ATOM 3265 N N . PRO B 1 101 ? 8.188 16.594 -6.832 1 89.75 101 PRO B N 1
ATOM 3266 C CA . PRO B 1 101 ? 8.758 17.688 -6.039 1 89.75 101 PRO B CA 1
ATOM 3267 C C . PRO B 1 101 ? 7.758 18.812 -5.793 1 89.75 101 PRO B C 1
ATOM 3269 O O . PRO B 1 101 ? 7.809 19.484 -4.754 1 89.75 101 PRO B O 1
ATOM 3272 N N . ALA B 1 102 ? 6.91 19.062 -6.742 1 89.62 102 ALA B N 1
ATOM 3273 C CA . ALA B 1 102 ? 5.914 20.109 -6.574 1 89.62 102 ALA B CA 1
ATOM 3274 C C . ALA B 1 102 ? 4.922 19.766 -5.469 1 89.62 102 ALA B C 1
ATOM 3276 O O . ALA B 1 102 ? 4.547 20.609 -4.664 1 89.62 102 ALA B O 1
ATOM 3277 N N . ARG B 1 103 ? 4.543 18.547 -5.441 1 89.19 103 ARG B N 1
ATOM 3278 C CA . ARG B 1 103 ? 3.656 18.078 -4.375 1 89.19 103 ARG B CA 1
ATOM 3279 C C . ARG B 1 103 ? 4.355 18.141 -3.02 1 89.19 103 ARG B C 1
ATOM 3281 O O . ARG B 1 103 ? 3.742 18.5 -2.014 1 89.19 103 ARG B O 1
ATOM 3288 N N . GLU B 1 104 ? 5.605 17.75 -3.062 1 91.88 104 GLU B N 1
ATOM 3289 C CA . GLU B 1 104 ? 6.387 17.812 -1.83 1 91.88 104 GLU B CA 1
ATOM 3290 C C . GLU B 1 104 ? 6.414 19.219 -1.261 1 91.88 104 GLU B C 1
ATOM 3292 O O . GLU B 1 104 ? 6.164 19.422 -0.07 1 91.88 104 GLU B O 1
ATOM 3297 N N . ALA B 1 105 ? 6.73 20.141 -2.104 1 89.75 105 ALA B N 1
ATOM 3298 C CA . ALA B 1 105 ? 6.789 21.531 -1.676 1 89.75 105 ALA B CA 1
ATOM 3299 C C . ALA B 1 105 ? 5.445 22 -1.109 1 89.75 105 ALA B C 1
ATOM 3301 O O . ALA B 1 105 ? 5.398 22.688 -0.087 1 89.75 105 ALA B O 1
ATOM 3302 N N . MET B 1 106 ? 4.434 21.609 -1.777 1 87.12 106 MET B N 1
ATOM 3303 C CA . MET B 1 106 ? 3.086 21.953 -1.339 1 87.12 106 MET B CA 1
ATOM 3304 C C . MET B 1 106 ? 2.793 21.359 0.038 1 87.12 106 MET B C 1
ATOM 3306 O O . MET B 1 106 ? 2.264 22.062 0.912 1 87.12 106 MET B O 1
ATOM 3310 N N . HIS B 1 107 ? 3.137 20.172 0.224 1 88.94 107 HIS B N 1
ATOM 3311 C CA . HIS B 1 107 ? 2.863 19.5 1.489 1 88.94 107 HIS B CA 1
ATOM 3312 C C . HIS B 1 107 ? 3.707 20.078 2.617 1 88.94 107 HIS B C 1
ATOM 3314 O O . HIS B 1 107 ? 3.24 20.203 3.754 1 88.94 107 HIS B O 1
ATOM 3320 N N . LEU B 1 108 ? 4.926 20.375 2.309 1 89.5 108 LEU B N 1
ATOM 3321 C CA . LEU B 1 108 ? 5.785 20.984 3.322 1 89.5 108 LEU B CA 1
ATOM 3322 C C . LEU B 1 108 ? 5.23 22.328 3.771 1 89.5 108 LEU B C 1
ATOM 3324 O O . LEU B 1 108 ? 5.25 22.641 4.965 1 89.5 108 LEU B O 1
ATOM 3328 N N . GLU B 1 109 ? 4.77 23.047 2.865 1 84.44 109 GLU B N 1
ATOM 3329 C CA . GLU B 1 109 ? 4.137 24.312 3.195 1 84.44 109 GLU B CA 1
ATOM 3330 C C . GLU B 1 109 ? 2.891 24.109 4.055 1 84.44 109 GLU B C 1
ATOM 3332 O O . GLU B 1 109 ? 2.654 24.859 5.004 1 84.44 109 GLU B O 1
ATOM 3337 N N . MET B 1 110 ? 2.178 23.172 3.678 1 82.31 110 MET B N 1
ATOM 3338 C CA . MET B 1 110 ? 0.967 22.828 4.422 1 82.31 110 MET B CA 1
ATOM 3339 C C . MET B 1 110 ? 1.302 22.453 5.859 1 82.31 110 MET B C 1
ATOM 3341 O O . MET B 1 110 ? 0.625 22.875 6.797 1 82.31 110 MET B O 1
ATOM 3345 N N . MET B 1 111 ? 2.291 21.641 5.988 1 83.69 111 MET B N 1
ATOM 3346 C CA . MET B 1 111 ? 2.701 21.188 7.312 1 83.69 111 MET B CA 1
ATOM 3347 C C . MET B 1 111 ? 3.154 22.359 8.172 1 83.69 111 MET B C 1
ATOM 3349 O O . MET B 1 111 ? 2.891 22.391 9.375 1 83.69 111 MET B O 1
ATOM 3353 N N . ALA B 1 112 ? 3.773 23.25 7.535 1 80.19 112 ALA B N 1
ATOM 3354 C CA . ALA B 1 112 ? 4.23 24.438 8.242 1 80.19 112 ALA B CA 1
ATOM 3355 C C . ALA B 1 112 ? 3.051 25.281 8.719 1 80.19 112 ALA B C 1
ATOM 3357 O O . ALA B 1 112 ? 3.086 25.828 9.82 1 80.19 112 ALA B O 1
ATOM 3358 N N . GLY B 1 113 ? 2.031 25.344 7.922 1 73.75 113 GLY B N 1
ATOM 3359 C CA . GLY B 1 113 ? 0.847 26.109 8.25 1 73.75 113 GLY B CA 1
ATOM 3360 C C . GLY B 1 113 ? -0.015 25.469 9.32 1 73.75 113 GLY B C 1
ATOM 3361 O O . GLY B 1 113 ? -0.675 26.156 10.094 1 73.75 113 GLY B O 1
ATOM 3362 N N . GLU B 1 114 ? -0.078 24.156 9.312 1 70.81 114 GLU B N 1
ATOM 3363 C CA . GLU B 1 114 ? -0.94 23.422 10.234 1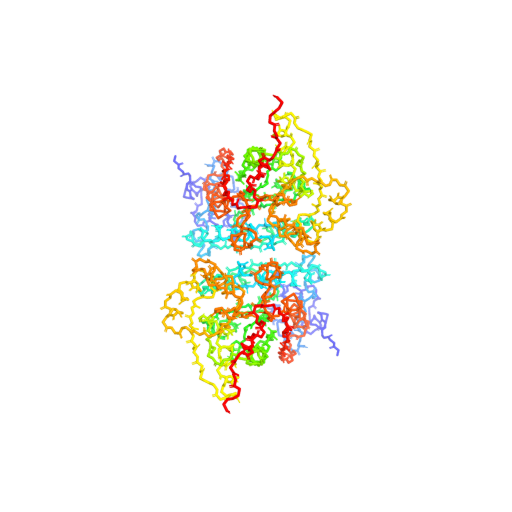 70.81 114 GLU B CA 1
ATOM 3364 C C . GLU B 1 114 ? -0.27 23.25 11.594 1 70.81 114 GLU B C 1
ATOM 3366 O O . GLU B 1 114 ? -0.887 22.734 12.531 1 70.81 114 GLU B O 1
ATOM 3371 N N . ARG B 1 115 ? 0.857 23.703 11.711 1 69.94 115 ARG B N 1
ATOM 3372 C CA . ARG B 1 115 ? 1.648 23.719 12.938 1 69.94 115 ARG B CA 1
ATOM 3373 C C . ARG B 1 115 ? 1.816 22.328 13.516 1 69.94 115 ARG B C 1
ATOM 3375 O O . ARG B 1 115 ? 1.531 22.094 14.688 1 69.94 115 ARG B O 1
ATOM 3382 N N . VAL B 1 116 ? 2.197 21.375 12.727 1 83.69 116 VAL B N 1
ATOM 3383 C CA . VAL B 1 116 ? 2.551 20.062 13.258 1 83.69 116 VAL B CA 1
ATOM 3384 C C . VAL B 1 116 ? 3.766 20.172 14.172 1 83.69 116 VAL B C 1
ATOM 3386 O O . VAL B 1 116 ? 4.574 21.094 14.023 1 83.69 116 VAL B O 1
ATOM 3389 N N . SER B 1 117 ? 3.826 19.297 15.156 1 87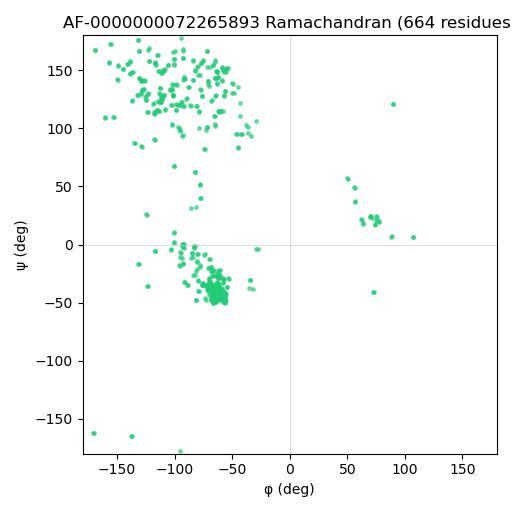.88 117 SER B N 1
ATOM 3390 C CA . SER B 1 117 ? 4.891 19.359 16.156 1 87.88 117 SER B CA 1
ATOM 3391 C C . SER B 1 117 ? 6.234 18.969 15.547 1 87.88 117 SER B C 1
ATOM 3393 O O . SER B 1 117 ? 7.289 19.375 16.047 1 87.88 117 SER B O 1
ATOM 3395 N N . GLY B 1 118 ? 6.242 18.203 14.641 1 93.75 118 GLY B N 1
ATOM 3396 C CA . GLY B 1 118 ? 7.422 17.703 13.953 1 93.75 118 GLY B CA 1
ATOM 3397 C C . GLY B 1 118 ? 7.094 16.938 12.68 1 93.75 118 GLY B C 1
ATOM 3398 O O . GLY B 1 118 ? 5.93 16.625 12.43 1 93.75 118 GLY B O 1
ATOM 3399 N N . LEU B 1 119 ? 8.203 16.719 11.898 1 95.25 119 LEU B N 1
ATOM 3400 C CA . LEU B 1 119 ? 7.984 16.156 10.57 1 95.25 119 LEU B CA 1
ATOM 3401 C C . LEU B 1 119 ? 8.93 14.984 10.32 1 95.25 119 LEU B C 1
ATOM 3403 O O . LEU B 1 119 ? 10.117 15.062 10.641 1 95.25 119 LEU B O 1
ATOM 3407 N N . ILE B 1 120 ? 8.344 13.93 9.922 1 96.88 120 ILE B N 1
ATOM 3408 C CA . ILE B 1 120 ? 9.109 12.844 9.32 1 96.88 120 ILE B CA 1
ATOM 3409 C C . ILE B 1 120 ? 8.961 12.883 7.805 1 96.88 120 ILE B C 1
ATOM 3411 O O . ILE B 1 120 ? 7.844 12.867 7.285 1 96.88 120 ILE B O 1
ATOM 3415 N N . LEU B 1 121 ? 10.133 12.859 7.074 1 95.94 121 LEU B N 1
ATOM 3416 C CA . LEU B 1 121 ? 10.086 13.156 5.648 1 95.94 121 LEU B CA 1
ATOM 3417 C C . LEU B 1 121 ? 10.953 12.18 4.859 1 95.94 121 LEU B C 1
ATOM 3419 O O . LEU B 1 121 ? 12.117 11.953 5.211 1 95.94 121 LEU B O 1
ATOM 3423 N N . ALA B 1 122 ? 10.336 11.523 3.918 1 94 122 ALA B N 1
ATOM 3424 C CA . ALA B 1 122 ? 11.078 10.867 2.846 1 94 122 ALA B CA 1
ATOM 3425 C C . ALA B 1 122 ? 11.172 11.758 1.612 1 94 122 ALA B C 1
ATOM 3427 O O . ALA B 1 122 ? 10.289 11.727 0.749 1 94 122 ALA B O 1
ATOM 3428 N N . PRO B 1 123 ? 12.242 12.414 1.45 1 90.94 123 PRO B N 1
ATOM 3429 C CA . PRO B 1 123 ? 12.281 13.516 0.482 1 90.94 123 PRO B CA 1
ATOM 3430 C C . PRO B 1 123 ? 12.469 13.031 -0.954 1 90.94 123 PRO B C 1
ATOM 3432 O O . PRO B 1 123 ? 13.008 11.945 -1.175 1 90.94 123 PRO B O 1
ATOM 3435 N N . THR B 1 124 ? 11.984 13.82 -1.83 1 87.06 124 THR B N 1
ATOM 3436 C CA . THR B 1 124 ? 12.336 13.648 -3.234 1 87.06 124 THR B CA 1
ATOM 3437 C C . THR B 1 124 ? 13.781 14.078 -3.486 1 87.06 124 THR B C 1
ATOM 3439 O O . THR B 1 124 ? 14.398 14.734 -2.643 1 87.06 124 THR B O 1
ATOM 3442 N N . ARG B 1 125 ? 14.242 13.719 -4.602 1 82.75 125 ARG B N 1
ATOM 3443 C CA . ARG B 1 125 ? 15.641 14.008 -4.93 1 82.75 125 ARG B CA 1
ATOM 3444 C C . ARG B 1 125 ? 15.859 15.508 -5.113 1 82.75 125 ARG B C 1
ATOM 3446 O O . ARG B 1 125 ? 16.969 16 -4.91 1 82.75 125 ARG B O 1
ATOM 3453 N N . GLU B 1 126 ? 14.852 16.234 -5.344 1 81.5 126 GLU B N 1
ATOM 3454 C CA . GLU B 1 126 ? 14.984 17.641 -5.672 1 81.5 126 GLU B CA 1
ATOM 3455 C C . GLU B 1 126 ? 14.898 18.516 -4.418 1 81.5 126 GLU B C 1
ATOM 3457 O O . GLU B 1 126 ? 15.102 19.734 -4.484 1 81.5 126 GLU B O 1
ATOM 3462 N N . LEU B 1 127 ? 14.688 17.797 -3.344 1 85.38 127 LEU B N 1
ATOM 3463 C CA . LEU B 1 127 ? 14.578 18.578 -2.119 1 85.38 127 LEU B CA 1
ATOM 3464 C C . LEU B 1 127 ? 15.898 19.281 -1.805 1 85.38 127 LEU B C 1
ATOM 3466 O O . LEU B 1 127 ? 16.953 18.656 -1.812 1 85.38 127 LEU B O 1
ATOM 3470 N N . ARG B 1 128 ? 15.766 20.578 -1.591 1 80.38 128 ARG B N 1
ATOM 3471 C CA . ARG B 1 128 ? 16.922 21.359 -1.184 1 80.38 128 ARG B CA 1
ATOM 3472 C C . ARG B 1 128 ? 16.938 21.578 0.327 1 80.38 128 ARG B C 1
ATOM 3474 O O . ARG B 1 128 ? 15.891 21.844 0.931 1 80.38 128 ARG B O 1
ATOM 3481 N N . PRO B 1 129 ? 18.078 21.453 0.892 1 82.56 129 PRO B N 1
ATOM 3482 C CA . PRO B 1 129 ? 18.188 21.609 2.344 1 82.56 129 PRO B CA 1
ATOM 3483 C C . PRO B 1 129 ? 17.594 22.922 2.846 1 82.56 129 PRO B C 1
ATOM 3485 O O . PRO B 1 129 ? 17.109 22.984 3.979 1 82.56 129 PRO B O 1
ATOM 3488 N N . GLU B 1 130 ? 17.609 23.906 2.033 1 81.62 130 GLU B N 1
ATOM 3489 C CA . GLU B 1 130 ? 17.094 25.203 2.42 1 81.62 130 GLU B CA 1
ATOM 3490 C C . GLU B 1 130 ? 15.594 25.141 2.73 1 81.62 130 GLU B C 1
ATOM 3492 O O . GLU B 1 130 ? 15.102 25.875 3.582 1 81.62 130 GLU B O 1
ATOM 3497 N N . ALA B 1 131 ? 14.945 24.297 2.023 1 84.06 131 ALA B N 1
ATOM 3498 C CA . ALA B 1 131 ? 13.516 24.141 2.25 1 84.06 131 ALA B CA 1
ATOM 3499 C C . ALA B 1 131 ? 13.234 23.609 3.654 1 84.06 131 ALA B C 1
ATOM 3501 O O . ALA B 1 131 ? 12.227 23.969 4.273 1 84.06 131 ALA B O 1
ATOM 3502 N N . LEU B 1 132 ? 14.141 22.797 4.125 1 86.12 132 LEU B N 1
ATOM 3503 C CA . LEU B 1 132 ? 13.977 22.203 5.449 1 86.12 132 LEU B CA 1
ATOM 3504 C C . LEU B 1 132 ? 14.273 23.234 6.539 1 86.12 132 LEU B C 1
ATOM 3506 O O . LEU B 1 132 ? 13.641 23.219 7.598 1 86.12 132 LEU B O 1
ATOM 3510 N N . ARG B 1 133 ? 15.172 24.109 6.277 1 80.75 133 ARG B N 1
ATOM 3511 C CA . ARG B 1 133 ? 15.57 25.125 7.246 1 80.75 133 ARG B CA 1
ATOM 3512 C C . ARG B 1 133 ? 14.445 26.125 7.48 1 80.75 133 ARG B C 1
ATOM 3514 O O . ARG B 1 133 ? 14.344 26.703 8.562 1 80.75 133 ARG B O 1
ATOM 3521 N N . ARG B 1 134 ? 13.641 26.172 6.52 1 79.88 134 ARG B N 1
ATOM 3522 C CA . ARG B 1 134 ? 12.547 27.141 6.609 1 79.88 134 ARG B CA 1
ATOM 3523 C C . ARG B 1 134 ? 11.414 26.594 7.484 1 79.88 134 ARG B C 1
ATOM 3525 O O . ARG B 1 134 ? 10.57 27.359 7.953 1 79.88 134 ARG B O 1
ATOM 3532 N N . LEU B 1 135 ? 11.57 25.312 7.664 1 83.75 135 LEU B N 1
ATOM 3533 C CA . LEU B 1 135 ? 10.531 24.719 8.492 1 83.75 135 LEU B CA 1
ATOM 3534 C C . LEU B 1 135 ? 10.781 25 9.969 1 83.75 135 LEU B C 1
ATOM 3536 O O . LEU B 1 135 ? 11.914 24.891 10.438 1 83.75 135 LEU B O 1
ATOM 3540 N N . GLN B 1 136 ? 10.078 25.688 10.703 1 80.5 136 GLN B N 1
ATOM 3541 C CA . GLN B 1 136 ? 10.211 26.016 12.117 1 80.5 136 GLN B CA 1
ATOM 3542 C C . GLN B 1 136 ? 9.781 24.844 13 1 80.5 136 GLN B C 1
ATOM 3544 O O . GLN B 1 136 ? 9.047 25.031 13.969 1 80.5 136 GLN B O 1
ATOM 3549 N N . MET B 1 137 ? 10.148 23.672 12.57 1 86.94 137 MET B N 1
ATOM 3550 C CA . MET B 1 137 ? 9.867 22.453 13.328 1 86.94 137 MET B CA 1
ATOM 3551 C C . MET B 1 137 ? 10.945 21.406 13.094 1 86.94 137 MET B C 1
ATOM 3553 O O . MET B 1 137 ? 11.617 21.422 12.062 1 86.94 137 MET B O 1
ATOM 3557 N N . PRO B 1 138 ? 11.125 20.5 14.086 1 92.62 138 PRO B N 1
ATOM 3558 C CA . PRO B 1 138 ? 12.094 19.422 13.867 1 92.62 138 PRO B CA 1
ATOM 3559 C C . PRO B 1 138 ? 11.695 18.5 12.711 1 92.62 138 PRO B C 1
ATOM 3561 O O . PRO B 1 138 ? 10.508 18.219 12.531 1 92.62 138 PRO B O 1
ATOM 3564 N N . VAL B 1 139 ? 12.711 18.156 11.93 1 94.12 139 VAL B N 1
ATOM 3565 C CA . VAL B 1 139 ? 12.516 17.234 10.805 1 94.12 139 VAL B CA 1
ATOM 3566 C C . VAL B 1 139 ? 13.438 16.031 10.953 1 94.12 139 VAL B C 1
ATOM 3568 O O . VAL B 1 139 ? 14.617 16.188 11.289 1 94.12 139 VAL B O 1
ATOM 3571 N N . VAL B 1 140 ? 12.891 14.891 10.828 1 96.38 140 VAL B N 1
ATOM 3572 C CA . VAL B 1 140 ? 13.672 13.664 10.719 1 96.38 140 VAL B CA 1
ATOM 3573 C C . VAL B 1 140 ? 13.516 13.07 9.32 1 96.38 140 VAL B C 1
ATOM 3575 O O . VAL B 1 140 ? 12.391 12.859 8.852 1 96.38 140 VAL B O 1
ATOM 3578 N N . LEU B 1 141 ? 14.641 12.891 8.648 1 94.88 141 LEU B N 1
ATOM 3579 C CA . LEU B 1 141 ? 14.617 12.273 7.324 1 94.88 141 LEU B CA 1
ATOM 3580 C C . LEU B 1 141 ? 14.602 10.75 7.434 1 94.88 141 LEU B C 1
ATOM 3582 O O . LEU B 1 141 ? 15.266 10.18 8.297 1 94.88 141 LEU B O 1
ATOM 3586 N N . VAL B 1 142 ? 13.836 10.156 6.531 1 93.5 142 VAL B N 1
ATOM 3587 C CA . VAL B 1 142 ? 13.773 8.695 6.539 1 93.5 142 VAL B CA 1
ATOM 3588 C C . VAL B 1 142 ? 14 8.164 5.125 1 93.5 142 VAL B C 1
ATOM 3590 O O . VAL B 1 142 ? 13.594 8.789 4.145 1 93.5 142 VAL B O 1
ATOM 3593 N N . ASP B 1 143 ? 14.719 6.992 5.016 1 84.75 143 ASP B N 1
ATOM 3594 C CA . ASP B 1 143 ? 15.008 6.281 3.771 1 84.75 143 ASP B CA 1
ATOM 3595 C C . ASP B 1 143 ? 16.047 7.027 2.941 1 84.75 143 ASP B C 1
ATOM 3597 O O . ASP B 1 143 ? 17.016 6.426 2.463 1 84.75 143 ASP B O 1
ATOM 3601 N N . ARG B 1 144 ? 15.898 8.375 2.908 1 79.88 144 ARG B N 1
ATOM 3602 C CA . ARG B 1 144 ? 16.719 9.227 2.051 1 79.88 144 ARG B CA 1
ATOM 3603 C C . ARG B 1 144 ? 17.344 10.367 2.85 1 79.88 144 ARG B C 1
ATOM 3605 O O . ARG B 1 144 ? 16.672 10.984 3.682 1 79.88 144 ARG B O 1
ATOM 3612 N N . ASP B 1 145 ? 18.578 10.516 2.615 1 75.94 145 ASP B N 1
ATOM 3613 C CA . ASP B 1 145 ? 19.297 11.547 3.354 1 75.94 145 ASP B CA 1
ATOM 3614 C C . ASP B 1 145 ? 20.188 12.375 2.424 1 75.94 145 ASP B C 1
ATOM 3616 O O . ASP B 1 145 ? 21.359 12.023 2.205 1 75.94 145 ASP B O 1
ATOM 3620 N N . PRO B 1 146 ? 19.531 13.391 1.897 1 74.38 146 PRO B N 1
ATOM 3621 C CA . PRO B 1 146 ? 20.406 14.242 1.089 1 74.38 146 PRO B CA 1
ATOM 3622 C C . PRO B 1 146 ? 21.578 14.812 1.886 1 74.38 146 PRO B C 1
ATOM 3624 O O . PRO B 1 146 ? 21.438 15.094 3.078 1 74.38 146 PRO B O 1
ATOM 3627 N N . GLU B 1 147 ? 22.625 14.867 1.306 1 73.44 147 GLU B N 1
ATOM 3628 C CA . GLU B 1 147 ? 23.828 15.398 1.94 1 73.44 147 GLU B CA 1
ATOM 3629 C C . GLU B 1 147 ? 23.609 16.828 2.424 1 73.44 147 GLU B C 1
ATOM 3631 O O . GLU B 1 147 ? 23.031 17.641 1.711 1 73.44 147 GLU B O 1
ATOM 3636 N N . GLY B 1 148 ? 23.922 17.062 3.686 1 72.62 148 GLY B N 1
ATOM 3637 C CA . GLY B 1 148 ? 23.922 18.422 4.188 1 72.62 148 GLY B CA 1
ATOM 3638 C C . GLY B 1 148 ? 22.578 18.859 4.723 1 72.62 148 GLY B C 1
ATOM 3639 O O . GLY B 1 148 ? 22.391 20.047 5.043 1 72.62 148 GLY B O 1
ATOM 3640 N N . ALA B 1 149 ? 21.641 18.031 4.836 1 76.69 149 ALA B N 1
ATOM 3641 C CA . ALA B 1 149 ? 20.297 18.438 5.273 1 76.69 149 ALA B CA 1
ATOM 3642 C C . ALA B 1 149 ? 20.328 18.938 6.715 1 76.69 149 ALA B C 1
ATOM 3644 O O . ALA B 1 149 ? 19.516 19.781 7.105 1 76.69 149 ALA B O 1
ATOM 3645 N N . GLY B 1 150 ? 21.234 18.516 7.496 1 82.62 150 GLY B N 1
ATOM 3646 C CA . GLY B 1 150 ? 21.359 18.953 8.875 1 82.62 150 GLY B CA 1
ATOM 3647 C C . GLY B 1 150 ? 20.25 18.438 9.766 1 82.62 150 GLY B C 1
ATOM 3648 O O . GLY B 1 150 ? 19.844 19.094 10.727 1 82.62 150 GLY B O 1
ATOM 3649 N N . CYS B 1 151 ? 19.625 17.359 9.406 1 91.81 151 CYS B N 1
ATOM 3650 C CA . CYS B 1 151 ? 18.531 16.734 10.156 1 91.81 151 CYS B CA 1
ATOM 3651 C C . CYS B 1 151 ? 18.922 15.352 10.641 1 91.81 151 CYS B C 1
ATOM 3653 O O . CYS B 1 151 ? 19.891 14.758 10.141 1 91.81 151 CYS B O 1
ATOM 3655 N N . ASP B 1 152 ? 18.266 14.898 11.758 1 94.62 152 ASP B N 1
ATOM 3656 C CA . ASP B 1 152 ? 18.328 13.477 12.062 1 94.62 152 ASP B CA 1
ATOM 3657 C C . ASP B 1 152 ? 17.844 12.633 10.883 1 94.62 152 ASP B C 1
ATOM 3659 O O . ASP B 1 152 ? 17.062 13.109 10.062 1 94.62 152 ASP B O 1
ATOM 3663 N N . ALA B 1 153 ? 18.391 11.453 10.82 1 95.5 153 ALA B N 1
ATOM 3664 C CA . ALA B 1 153 ? 18 10.625 9.68 1 95.5 153 ALA B CA 1
ATOM 3665 C C . ALA B 1 153 ? 18.047 9.148 10.039 1 95.5 153 ALA B C 1
ATOM 3667 O O . ALA B 1 153 ? 18.844 8.727 10.875 1 95.5 153 ALA B O 1
ATOM 3668 N N . VAL B 1 154 ? 17.094 8.406 9.523 1 96.44 154 VAL B N 1
ATOM 3669 C CA . VAL B 1 154 ? 17.078 6.949 9.523 1 96.44 154 VAL B CA 1
ATOM 3670 C C . VAL B 1 154 ? 17.203 6.426 8.094 1 96.44 154 VAL B C 1
ATOM 3672 O O . VAL B 1 154 ? 16.328 6.688 7.262 1 96.44 154 VAL B O 1
ATOM 3675 N N . THR B 1 155 ? 18.266 5.754 7.758 1 94.44 155 THR B N 1
ATOM 3676 C CA . THR B 1 155 ? 18.516 5.266 6.402 1 94.44 155 THR B CA 1
ATOM 3677 C C . THR B 1 155 ? 18.922 3.799 6.422 1 94.44 155 THR B C 1
ATOM 3679 O O . THR B 1 155 ? 18.969 3.176 7.484 1 94.44 155 THR B O 1
ATOM 3682 N N . LEU B 1 156 ? 19.078 3.254 5.254 1 95.25 156 LEU B N 1
ATOM 3683 C CA . LEU B 1 156 ? 19.562 1.89 5.078 1 95.25 156 LEU B CA 1
ATOM 3684 C C . LEU B 1 156 ? 20.969 1.887 4.488 1 95.25 156 LEU B C 1
ATOM 3686 O O . LEU B 1 156 ? 21.359 2.838 3.811 1 95.25 156 LEU B O 1
ATOM 3690 N N . ASP B 1 157 ? 21.703 0.882 4.836 1 95.5 157 ASP B N 1
ATOM 3691 C CA . ASP B 1 157 ? 22.969 0.66 4.152 1 95.5 157 ASP B CA 1
ATOM 3692 C C . ASP B 1 157 ? 22.75 0.108 2.744 1 95.5 157 ASP B C 1
ATOM 3694 O O . ASP B 1 157 ? 22.938 -1.088 2.506 1 95.5 157 ASP B O 1
ATOM 3698 N N . ASN B 1 158 ? 22.484 0.999 1.849 1 95.38 158 ASN B N 1
ATOM 3699 C CA . ASN B 1 158 ? 22.141 0.623 0.484 1 95.38 158 ASN B CA 1
ATOM 3700 C C . ASN B 1 158 ? 23.312 -0.004 -0.249 1 95.38 158 ASN B C 1
ATOM 3702 O O . ASN B 1 158 ? 23.156 -0.976 -0.988 1 95.38 158 ASN B O 1
ATOM 3706 N N . GLU B 1 159 ? 24.453 0.528 -0.054 1 95.12 159 GLU B N 1
ATOM 3707 C CA . GLU B 1 159 ? 25.625 -0.015 -0.718 1 95.12 159 GLU B CA 1
ATOM 3708 C C . GLU B 1 159 ? 25.953 -1.415 -0.208 1 95.12 159 GLU B C 1
ATOM 3710 O O . GLU B 1 159 ? 26.234 -2.32 -0.997 1 95.12 159 GLU B O 1
ATOM 3715 N N . GLY B 1 160 ? 25.875 -1.523 1.106 1 96.25 160 GLY B N 1
ATOM 3716 C CA . GLY B 1 160 ? 26.094 -2.842 1.682 1 96.25 160 GLY B CA 1
ATOM 3717 C C . GLY B 1 160 ? 25.047 -3.855 1.238 1 96.25 160 GLY B C 1
ATOM 3718 O O . GLY B 1 160 ? 25.375 -5.027 1.023 1 96.25 160 GLY B O 1
ATOM 3719 N N . ALA B 1 161 ? 23.906 -3.41 1.119 1 96.94 161 ALA B N 1
ATOM 3720 C CA . ALA B 1 161 ? 22.812 -4.266 0.659 1 96.94 161 ALA B CA 1
ATOM 3721 C C . ALA B 1 161 ? 23.094 -4.793 -0.748 1 96.94 161 ALA B C 1
ATOM 3723 O O . ALA B 1 161 ? 22.922 -5.984 -1.015 1 96.94 161 ALA B O 1
ATOM 3724 N N . MET B 1 162 ? 23.516 -3.91 -1.605 1 97.94 162 MET B N 1
ATOM 3725 C CA . MET B 1 162 ? 23.797 -4.312 -2.979 1 97.94 162 MET B CA 1
ATOM 3726 C C . MET B 1 162 ? 25 -5.254 -3.029 1 97.94 162 MET B C 1
ATOM 3728 O O . MET B 1 162 ? 25.016 -6.207 -3.812 1 97.94 162 MET B O 1
ATOM 3732 N N . ARG B 1 163 ? 25.969 -4.957 -2.186 1 98.06 163 ARG B N 1
ATOM 3733 C CA . ARG B 1 163 ? 27.109 -5.855 -2.104 1 98.06 163 ARG B CA 1
ATOM 3734 C C . ARG B 1 163 ? 26.672 -7.273 -1.759 1 98.06 163 ARG B C 1
ATOM 3736 O O . ARG B 1 163 ? 27.078 -8.234 -2.41 1 98.06 163 ARG B O 1
ATOM 3743 N N . THR B 1 164 ? 25.828 -7.355 -0.82 1 98.19 164 THR B N 1
ATOM 3744 C CA . THR B 1 164 ? 25.328 -8.648 -0.368 1 98.19 164 THR B CA 1
ATOM 3745 C C . THR B 1 164 ? 24.578 -9.359 -1.494 1 98.19 164 THR B C 1
ATOM 3747 O O . THR B 1 164 ? 24.812 -10.555 -1.732 1 98.19 164 THR B O 1
ATOM 3750 N N . LEU B 1 165 ? 23.766 -8.648 -2.217 1 98.06 165 LEU B N 1
ATOM 3751 C CA . LEU B 1 165 ? 22.969 -9.219 -3.291 1 98.06 165 LEU B CA 1
ATOM 3752 C C . LEU B 1 165 ? 23.844 -9.672 -4.449 1 98.06 165 LEU B C 1
ATOM 3754 O O . LEU B 1 165 ? 23.672 -10.766 -4.98 1 98.06 165 LEU B O 1
ATOM 3758 N N . VAL B 1 166 ? 24.734 -8.836 -4.82 1 98.56 166 VAL B N 1
ATOM 3759 C CA . VAL B 1 166 ? 25.641 -9.141 -5.934 1 98.56 166 VAL B CA 1
ATOM 3760 C C . VAL B 1 166 ? 26.5 -10.344 -5.586 1 98.56 166 VAL B C 1
ATOM 3762 O O . VAL B 1 166 ? 26.641 -11.273 -6.391 1 98.56 166 VAL B O 1
ATOM 3765 N N . ASP B 1 167 ? 27.062 -10.352 -4.367 1 98.56 167 ASP B N 1
ATOM 3766 C CA . ASP B 1 167 ? 27.891 -11.484 -3.928 1 98.56 167 ASP B CA 1
ATOM 3767 C C . ASP B 1 167 ? 27.109 -12.789 -4.016 1 98.56 167 ASP B C 1
ATOM 3769 O O . ASP B 1 167 ? 27.641 -13.805 -4.465 1 98.56 167 ASP B O 1
ATOM 3773 N N . HIS B 1 168 ? 25.891 -12.742 -3.615 1 98.44 168 HIS B N 1
ATOM 3774 C CA . HIS B 1 168 ? 25.031 -13.922 -3.643 1 98.44 168 HIS B CA 1
ATOM 3775 C C . HIS B 1 168 ? 24.812 -14.406 -5.07 1 98.44 168 HIS B C 1
ATOM 3777 O O . HIS B 1 168 ? 24.922 -15.602 -5.348 1 98.44 168 HIS B O 1
ATOM 3783 N N . VAL B 1 169 ? 24.5 -13.484 -5.945 1 98.12 169 VAL B N 1
ATOM 3784 C CA . VAL B 1 169 ? 24.188 -13.836 -7.324 1 98.12 169 VAL B CA 1
ATOM 3785 C C . VAL B 1 169 ? 25.438 -14.352 -8.023 1 98.12 169 VAL B C 1
ATOM 3787 O O . VAL B 1 169 ? 25.375 -15.328 -8.773 1 98.12 169 VAL B O 1
ATOM 3790 N N . VAL B 1 170 ? 26.578 -13.781 -7.758 1 97.62 170 VAL B N 1
ATOM 3791 C CA . VAL B 1 170 ? 27.844 -14.234 -8.328 1 97.62 170 VAL B CA 1
ATOM 3792 C C . VAL B 1 170 ? 28.172 -15.641 -7.82 1 97.62 170 VAL B C 1
ATOM 3794 O O . VAL B 1 170 ? 28.625 -16.5 -8.586 1 97.62 170 VAL B O 1
ATOM 3797 N N . ALA B 1 171 ? 27.891 -15.859 -6.562 1 96.94 171 ALA B N 1
ATOM 3798 C CA . ALA B 1 171 ? 28.156 -17.156 -5.953 1 96.94 171 ALA B CA 1
ATOM 3799 C C . ALA B 1 171 ? 27.297 -18.25 -6.598 1 96.94 171 ALA B C 1
ATOM 3801 O O . ALA B 1 171 ? 27.641 -19.422 -6.562 1 96.94 171 ALA B O 1
ATOM 3802 N N . SER B 1 172 ? 26.203 -17.844 -7.199 1 95.69 172 SER B N 1
ATOM 3803 C CA . SER B 1 172 ? 25.312 -18.781 -7.863 1 95.69 172 SER B CA 1
ATOM 3804 C C . SER B 1 172 ? 25.828 -19.156 -9.25 1 95.69 172 SER B C 1
ATOM 3806 O O . SER B 1 172 ? 25.25 -20 -9.938 1 95.69 172 SER B O 1
ATOM 3808 N N . GLY B 1 173 ? 26.875 -18.469 -9.695 1 94.88 173 GLY B N 1
ATOM 3809 C CA . GLY B 1 173 ? 27.547 -18.859 -10.93 1 94.88 173 GLY B CA 1
ATOM 3810 C C . GLY B 1 173 ? 27.266 -17.906 -12.078 1 94.88 173 GLY B C 1
ATOM 3811 O O . GLY B 1 173 ? 27.719 -18.125 -13.203 1 94.88 173 GLY B O 1
ATOM 3812 N N . ARG B 1 174 ? 26.594 -16.828 -11.773 1 95.88 174 ARG B N 1
ATOM 3813 C CA . ARG B 1 174 ? 26.281 -15.883 -12.828 1 95.88 174 ARG B CA 1
ATOM 3814 C C . ARG B 1 174 ? 27.359 -14.805 -12.945 1 95.88 174 ARG B C 1
ATOM 3816 O O . ARG B 1 174 ? 27.891 -14.344 -11.93 1 95.88 174 ARG B O 1
ATOM 3823 N N . GLN B 1 175 ? 27.578 -14.422 -14.18 1 95.25 175 GLN B N 1
ATOM 3824 C CA . GLN B 1 175 ? 28.656 -13.469 -14.398 1 95.25 175 GLN B CA 1
ATOM 3825 C C . GLN B 1 175 ? 28.156 -12.219 -15.117 1 95.25 175 GLN B C 1
ATOM 3827 O O . GLN B 1 175 ? 28.688 -11.125 -14.922 1 95.25 175 GLN B O 1
ATOM 3832 N N . ARG B 1 176 ? 27.219 -12.367 -16.016 1 97.56 176 ARG B N 1
ATOM 3833 C CA . ARG B 1 176 ? 26.641 -11.227 -16.703 1 97.56 176 ARG B CA 1
ATOM 3834 C C . ARG B 1 176 ? 25.375 -10.742 -15.992 1 97.56 176 ARG B C 1
ATOM 3836 O O . ARG B 1 176 ? 24.281 -11.203 -16.281 1 97.56 176 ARG B O 1
ATOM 3843 N N . ILE B 1 177 ? 25.609 -9.766 -15.117 1 98.25 177 ILE B N 1
ATOM 3844 C CA . ILE B 1 177 ? 24.547 -9.336 -14.219 1 98.25 177 ILE B CA 1
ATOM 3845 C C . ILE B 1 177 ? 24.125 -7.902 -14.555 1 98.25 177 ILE B C 1
ATOM 3847 O O . ILE B 1 177 ? 24.969 -7.008 -14.625 1 98.25 177 ILE B O 1
ATOM 3851 N N . ALA B 1 178 ? 22.891 -7.703 -14.844 1 98.69 178 ALA B N 1
ATOM 3852 C CA . ALA B 1 178 ? 22.328 -6.371 -15.078 1 98.69 178 ALA B CA 1
ATOM 3853 C C . ALA B 1 178 ? 21.578 -5.871 -13.836 1 98.69 178 ALA B C 1
ATOM 3855 O O . ALA B 1 178 ? 21.156 -6.664 -13 1 98.69 178 ALA B O 1
ATOM 3856 N N . GLY B 1 179 ? 21.5 -4.586 -13.742 1 98.62 179 GLY B N 1
ATOM 3857 C CA . GLY B 1 179 ? 20.766 -3.947 -12.672 1 98.62 179 GLY B CA 1
ATOM 3858 C C . GLY B 1 179 ? 19.781 -2.904 -13.164 1 98.62 179 GLY B C 1
ATOM 3859 O O . GLY B 1 179 ? 20.047 -2.209 -14.148 1 98.62 179 GLY B O 1
ATOM 3860 N N . LEU B 1 180 ? 18.672 -2.842 -12.57 1 98.56 180 LEU B N 1
ATOM 3861 C CA . LEU B 1 180 ? 17.672 -1.801 -12.805 1 98.56 180 LEU B CA 1
ATOM 3862 C C . LEU B 1 180 ? 17.406 -1.002 -11.531 1 98.56 180 LEU B C 1
ATOM 3864 O O . LEU B 1 180 ? 16.984 -1.562 -10.516 1 98.56 180 LEU B O 1
ATOM 3868 N N . PHE B 1 181 ? 17.625 0.292 -11.586 1 97.69 181 PHE B N 1
ATOM 3869 C CA . PHE B 1 181 ? 17.625 1.136 -10.398 1 97.69 181 PHE B CA 1
ATOM 3870 C C . PHE B 1 181 ? 16.703 2.336 -10.586 1 97.69 181 PHE B C 1
ATOM 3872 O O . PHE B 1 181 ? 16.578 2.861 -11.695 1 97.69 181 PHE B O 1
ATOM 3879 N N . GLY B 1 182 ? 15.977 2.68 -9.484 1 93.69 182 GLY B N 1
ATOM 3880 C CA . GLY B 1 182 ? 15.117 3.852 -9.523 1 93.69 182 GLY B CA 1
ATOM 3881 C C . GLY B 1 182 ? 15.859 5.121 -9.906 1 93.69 182 GLY B C 1
ATOM 3882 O O . GLY B 1 182 ? 16.859 5.48 -9.266 1 93.69 182 GLY B O 1
ATOM 3883 N N . ALA B 1 183 ? 15.164 5.742 -10.852 1 88.56 183 ALA B N 1
ATOM 3884 C CA . ALA B 1 183 ? 15.75 7.004 -11.289 1 88.56 183 ALA B CA 1
ATOM 3885 C C . ALA B 1 183 ? 15.383 8.141 -10.344 1 88.56 183 ALA B C 1
ATOM 3887 O O . ALA B 1 183 ? 14.391 8.055 -9.617 1 88.56 183 ALA B O 1
ATOM 3888 N N . ASN B 1 184 ? 16.047 9.133 -10.094 1 75.06 184 ASN B N 1
ATOM 3889 C CA . ASN B 1 184 ? 15.766 10.336 -9.32 1 75.06 184 ASN B CA 1
ATOM 3890 C C . ASN B 1 184 ? 15.539 10.016 -7.844 1 75.06 184 ASN B C 1
ATOM 3892 O O . ASN B 1 184 ? 14.734 10.664 -7.18 1 75.06 184 ASN B O 1
ATOM 3896 N N . SER B 1 185 ? 15.922 8.961 -7.43 1 77.88 185 SER B N 1
ATOM 3897 C CA . SER B 1 185 ? 15.828 8.586 -6.02 1 77.88 185 SER B CA 1
ATOM 3898 C C . SER B 1 185 ? 17.219 8.484 -5.387 1 77.88 185 SER B C 1
ATOM 3900 O O . SER B 1 185 ? 18.156 7.984 -6.012 1 77.88 185 SER B O 1
ATOM 3902 N N . PHE B 1 186 ? 17.359 9.016 -4.258 1 82.94 186 PHE B N 1
ATOM 3903 C CA . PHE B 1 186 ? 18.609 8.867 -3.516 1 82.94 186 PHE B CA 1
ATOM 3904 C C . PHE B 1 186 ? 18.922 7.395 -3.291 1 82.94 186 PHE B C 1
ATOM 3906 O O . PHE B 1 186 ? 20.062 6.965 -3.484 1 82.94 186 PHE B O 1
ATOM 3913 N N . THR B 1 187 ? 17.938 6.668 -2.965 1 89.12 187 THR B N 1
ATOM 3914 C CA . THR B 1 187 ? 18.094 5.242 -2.693 1 89.12 187 THR B CA 1
ATOM 3915 C C . THR B 1 187 ? 18.516 4.492 -3.951 1 89.12 187 THR B C 1
ATOM 3917 O O . THR B 1 187 ? 19.438 3.666 -3.908 1 89.12 187 THR B O 1
ATOM 3920 N N . GLY B 1 188 ? 17.844 4.797 -5.062 1 91.25 188 GLY B N 1
ATOM 3921 C CA . GLY B 1 188 ? 18.203 4.168 -6.324 1 91.25 188 GLY B CA 1
ATOM 3922 C C . GLY B 1 188 ? 19.656 4.418 -6.723 1 91.25 188 GLY B C 1
ATOM 3923 O O . GLY B 1 188 ? 20.344 3.508 -7.191 1 91.25 188 GLY B O 1
ATOM 3924 N N . GLU B 1 189 ? 20.094 5.586 -6.516 1 90.5 189 GLU B N 1
ATOM 3925 C CA . GLU B 1 189 ? 21.469 5.953 -6.859 1 90.5 189 GLU B CA 1
ATOM 3926 C C . GLU B 1 189 ? 22.469 5.234 -5.961 1 90.5 189 GLU B C 1
ATOM 3928 O O . GLU B 1 189 ? 23.5 4.738 -6.438 1 90.5 189 GLU B O 1
ATOM 3933 N N . ALA B 1 190 ? 22.219 5.27 -4.699 1 92.56 190 ALA B N 1
ATOM 3934 C CA . ALA B 1 190 ? 23.094 4.59 -3.758 1 92.56 190 ALA B CA 1
ATOM 3935 C C . ALA B 1 190 ? 23.188 3.098 -4.07 1 92.56 190 ALA B C 1
ATOM 3937 O O . ALA B 1 190 ? 24.266 2.51 -4.016 1 92.56 190 ALA B O 1
ATOM 3938 N N . ARG B 1 191 ? 22.078 2.508 -4.375 1 96.56 191 ARG B N 1
ATOM 3939 C CA . ARG B 1 191 ? 22.047 1.084 -4.695 1 96.56 191 ARG B CA 1
ATOM 3940 C C . ARG B 1 191 ? 22.781 0.805 -6.008 1 96.56 191 ARG B C 1
ATOM 3942 O O . ARG B 1 191 ? 23.484 -0.191 -6.129 1 96.56 191 ARG B O 1
ATOM 3949 N N . ALA B 1 192 ? 22.609 1.72 -6.969 1 97.5 192 ALA B N 1
ATOM 3950 C CA . ALA B 1 192 ? 23.328 1.571 -8.227 1 97.5 192 ALA B CA 1
ATOM 3951 C C . ALA B 1 192 ? 24.844 1.632 -8 1 97.5 192 ALA B C 1
ATOM 3953 O O . ALA B 1 192 ? 25.594 0.833 -8.57 1 97.5 192 ALA B O 1
ATOM 3954 N N . ARG B 1 193 ? 25.25 2.59 -7.18 1 96.25 193 ARG B N 1
ATOM 3955 C CA . ARG B 1 193 ? 26.672 2.711 -6.852 1 96.25 193 ARG B CA 1
ATOM 3956 C C . ARG B 1 193 ? 27.188 1.449 -6.164 1 96.25 193 ARG B C 1
ATOM 3958 O O . ARG B 1 193 ? 28.266 0.959 -6.488 1 96.25 193 ARG B O 1
ATOM 3965 N N . GLY B 1 194 ? 26.391 0.969 -5.23 1 97.75 194 GLY B N 1
ATOM 3966 C CA . GLY B 1 194 ? 26.766 -0.264 -4.555 1 97.75 194 GLY B CA 1
ATOM 3967 C C . GLY B 1 194 ? 26.859 -1.454 -5.488 1 97.75 194 GLY B C 1
ATOM 3968 O O . GLY B 1 194 ? 27.75 -2.291 -5.352 1 97.75 194 GLY B O 1
ATOM 3969 N N . PHE B 1 195 ? 25.984 -1.497 -6.457 1 98.62 195 PHE B N 1
ATOM 3970 C CA . PHE B 1 195 ? 25.953 -2.549 -7.465 1 98.62 195 PHE B CA 1
ATOM 3971 C C . PHE B 1 195 ? 27.219 -2.533 -8.312 1 98.62 195 PHE B C 1
ATOM 3973 O O . PHE B 1 195 ? 27.875 -3.562 -8.484 1 98.62 195 PHE B O 1
ATOM 3980 N N . VAL B 1 196 ? 27.531 -1.385 -8.781 1 98.69 196 VAL B N 1
ATOM 3981 C CA . VAL B 1 196 ? 28.703 -1.213 -9.633 1 98.69 196 VAL B CA 1
ATOM 3982 C C . VAL B 1 196 ? 29.969 -1.578 -8.852 1 98.69 196 VAL B C 1
ATOM 3984 O O . VAL B 1 196 ? 30.812 -2.33 -9.336 1 98.69 196 VAL B O 1
ATOM 3987 N N . ALA B 1 197 ? 30.078 -1.083 -7.66 1 98.5 197 ALA B N 1
ATOM 3988 C CA . ALA B 1 197 ? 31.25 -1.331 -6.828 1 98.5 197 ALA B CA 1
ATOM 3989 C C . ALA B 1 197 ? 31.406 -2.818 -6.52 1 98.5 197 ALA B C 1
ATOM 3991 O O . ALA B 1 197 ? 32.5 -3.352 -6.527 1 98.5 197 ALA B O 1
ATOM 3992 N N . ALA B 1 198 ? 30.312 -3.461 -6.223 1 98.56 198 ALA B N 1
ATOM 3993 C CA . ALA B 1 198 ? 30.344 -4.879 -5.879 1 98.56 198 ALA B CA 1
ATOM 3994 C C . ALA B 1 198 ? 30.781 -5.727 -7.07 1 98.56 198 ALA B C 1
ATOM 3996 O O . ALA B 1 198 ? 31.578 -6.652 -6.918 1 98.56 198 ALA B O 1
ATOM 3997 N N . LEU B 1 199 ? 30.266 -5.434 -8.234 1 98.62 199 LEU B N 1
ATOM 3998 C CA . LEU B 1 199 ? 30.656 -6.18 -9.422 1 98.62 199 LEU B CA 1
ATOM 3999 C C . LEU B 1 199 ? 32.125 -5.969 -9.75 1 98.62 199 LEU B C 1
ATOM 4001 O O . LEU B 1 199 ? 32.812 -6.91 -10.133 1 98.62 199 LEU B O 1
ATOM 4005 N N . ALA B 1 200 ? 32.562 -4.734 -9.57 1 98.38 200 ALA B N 1
ATOM 4006 C CA . ALA B 1 200 ? 33.969 -4.426 -9.805 1 98.38 200 ALA B CA 1
ATOM 4007 C C . ALA B 1 200 ? 34.875 -5.27 -8.906 1 98.38 200 ALA B C 1
ATOM 4009 O O . ALA B 1 200 ? 35.938 -5.723 -9.336 1 98.38 200 ALA B O 1
ATOM 4010 N N . ARG B 1 201 ? 34.469 -5.492 -7.73 1 97.88 201 ARG B N 1
ATOM 4011 C CA . ARG B 1 201 ? 35.25 -6.305 -6.785 1 97.88 201 ARG B CA 1
ATOM 4012 C C . ARG B 1 201 ? 35.375 -7.738 -7.285 1 97.88 201 ARG B C 1
ATOM 4014 O O . ARG B 1 201 ? 36.375 -8.414 -6.977 1 97.88 201 ARG B O 1
ATOM 4021 N N . HIS B 1 202 ? 34.438 -8.195 -8.055 1 98 202 HIS B N 1
ATOM 4022 C CA . HIS B 1 202 ? 34.469 -9.547 -8.609 1 98 202 HIS B CA 1
ATOM 4023 C C . HIS B 1 202 ? 35.094 -9.562 -9.992 1 98 202 HIS B C 1
ATOM 4025 O O . HIS B 1 202 ? 35.125 -10.602 -10.648 1 98 202 HIS B O 1
ATOM 4031 N N . GLY B 1 203 ? 35.5 -8.422 -10.469 1 97.94 203 GLY B N 1
ATOM 4032 C CA . GLY B 1 203 ? 36.094 -8.312 -11.797 1 97.94 203 GLY B CA 1
ATOM 4033 C C . GLY B 1 203 ? 35.062 -8.406 -12.914 1 97.94 203 GLY B C 1
ATOM 4034 O O . GLY B 1 203 ? 35.406 -8.828 -14.023 1 97.94 203 GLY B O 1
ATOM 4035 N N . LEU B 1 204 ? 33.875 -8.086 -12.625 1 98 204 LEU B N 1
ATOM 4036 C CA . LEU B 1 204 ? 32.812 -8.188 -13.609 1 98 204 LEU B CA 1
ATOM 4037 C C . LEU B 1 204 ? 32.344 -6.805 -14.062 1 98 204 LEU B C 1
ATOM 4039 O O . LEU B 1 204 ? 32.406 -5.844 -13.289 1 98 204 LEU B O 1
ATOM 4043 N N . ALA B 1 205 ? 31.891 -6.664 -15.281 1 96.88 205 ALA B N 1
ATOM 4044 C CA . ALA B 1 205 ? 31.328 -5.422 -15.812 1 96.88 205 ALA B CA 1
ATOM 4045 C C . ALA B 1 205 ? 29.906 -5.203 -15.328 1 96.88 205 ALA B C 1
ATOM 4047 O O . ALA B 1 205 ? 29.125 -6.156 -15.211 1 96.88 205 ALA B O 1
ATOM 4048 N N . ALA B 1 206 ? 29.609 -3.965 -15.141 1 96.44 206 ALA B N 1
ATOM 4049 C CA . ALA B 1 206 ? 28.266 -3.633 -14.656 1 96.44 206 ALA B CA 1
ATOM 4050 C C . ALA B 1 206 ? 27.375 -3.139 -15.789 1 96.44 206 ALA B C 1
ATOM 4052 O O . ALA B 1 206 ? 27.766 -2.256 -16.562 1 96.44 206 ALA B O 1
ATOM 4053 N N . LEU B 1 207 ? 26.219 -3.709 -15.938 1 97.5 207 LEU B N 1
ATOM 4054 C CA . LEU B 1 207 ? 25.156 -3.217 -16.797 1 97.5 207 LEU B CA 1
ATOM 4055 C C . LEU B 1 207 ? 24.078 -2.512 -15.977 1 97.5 207 LEU B C 1
ATOM 4057 O O . LEU B 1 207 ? 23.219 -3.166 -15.367 1 97.5 207 LEU B O 1
ATOM 4061 N N . VAL B 1 208 ? 24.125 -1.171 -16.031 1 98.06 208 VAL B N 1
ATOM 4062 C CA . VAL B 1 208 ? 23.25 -0.4 -15.148 1 98.06 208 VAL B CA 1
ATOM 4063 C C . VAL B 1 208 ? 22.172 0.302 -15.969 1 98.06 208 VAL B C 1
ATOM 4065 O O . VAL B 1 208 ? 22.484 1.032 -16.922 1 98.06 208 VAL B O 1
ATOM 4068 N N . HIS B 1 209 ? 20.969 0.089 -15.594 1 98 209 HIS B N 1
ATOM 4069 C CA . HIS B 1 209 ? 19.812 0.776 -16.188 1 98 209 HIS B CA 1
ATOM 4070 C C . HIS B 1 209 ? 19.016 1.517 -15.117 1 98 209 HIS B C 1
ATOM 4072 O O . HIS B 1 209 ? 19.109 1.198 -13.93 1 98 209 HIS B O 1
ATOM 4078 N N . ARG B 1 210 ? 18.281 2.494 -15.586 1 97 210 ARG B N 1
ATOM 4079 C CA . ARG B 1 210 ? 17.5 3.316 -14.672 1 97 210 ARG B CA 1
ATOM 4080 C C . ARG B 1 210 ? 16.094 3.553 -15.211 1 97 210 ARG B C 1
ATOM 4082 O O . ARG B 1 210 ? 15.867 3.523 -16.422 1 97 210 ARG B O 1
ATOM 4089 N N . ALA B 1 211 ? 15.148 3.686 -14.336 1 96.5 211 ALA B N 1
ATOM 4090 C CA . ALA B 1 211 ? 13.766 4.027 -14.656 1 96.5 211 ALA B CA 1
ATOM 4091 C C . ALA B 1 211 ? 13.062 4.652 -13.453 1 96.5 211 ALA B C 1
ATOM 4093 O O . ALA B 1 211 ? 13.523 4.512 -12.32 1 96.5 211 ALA B O 1
ATOM 4094 N N . PRO B 1 212 ? 11.977 5.461 -13.695 1 93.62 212 PRO B N 1
ATOM 4095 C CA . PRO B 1 212 ? 11.156 5.84 -12.539 1 93.62 212 PRO B CA 1
ATOM 4096 C C . PRO B 1 212 ? 10.766 4.645 -11.672 1 93.62 212 PRO B C 1
ATOM 4098 O O . PRO B 1 212 ? 10.469 3.568 -12.203 1 93.62 212 PRO B O 1
ATOM 4101 N N . PRO B 1 213 ? 10.805 4.75 -10.383 1 92.75 213 PRO B N 1
ATOM 4102 C CA . PRO B 1 213 ? 10.75 3.602 -9.477 1 92.75 213 PRO B CA 1
ATOM 4103 C C . PRO B 1 213 ? 9.344 3.045 -9.312 1 92.75 213 PRO B C 1
ATOM 4105 O O . PRO B 1 213 ? 8.891 2.83 -8.188 1 92.75 213 PRO B O 1
ATOM 4108 N N . ASN B 1 214 ? 8.68 2.781 -10.352 1 93 214 ASN B N 1
ATOM 4109 C CA . ASN B 1 214 ? 7.371 2.139 -10.344 1 93 214 ASN B CA 1
ATOM 4110 C C . ASN B 1 214 ? 7.312 0.969 -11.32 1 93 214 ASN B C 1
ATOM 4112 O O . ASN B 1 214 ? 8.203 0.811 -12.156 1 93 214 ASN B O 1
ATOM 4116 N N . ALA B 1 215 ? 6.32 0.2 -11.188 1 95.12 215 ALA B N 1
ATOM 4117 C CA . ALA B 1 215 ? 6.246 -1.065 -11.914 1 95.12 215 ALA B CA 1
ATOM 4118 C C . ALA B 1 215 ? 6.09 -0.829 -13.414 1 95.12 215 ALA B C 1
ATOM 4120 O O . ALA B 1 215 ? 6.684 -1.539 -14.227 1 95.12 215 ALA B O 1
ATOM 4121 N N . VAL B 1 216 ? 5.301 0.176 -13.773 1 95 216 VAL B N 1
ATOM 4122 C CA . VAL B 1 216 ? 5.031 0.453 -15.18 1 95 216 VAL B CA 1
ATOM 4123 C C . VAL B 1 216 ? 6.32 0.859 -15.883 1 95 216 VAL B C 1
ATOM 4125 O O . VAL B 1 216 ? 6.656 0.316 -16.938 1 95 216 VAL B O 1
ATOM 4128 N N . ALA B 1 217 ? 7.031 1.72 -15.297 1 96.19 217 ALA B N 1
ATOM 4129 C CA . ALA B 1 217 ? 8.297 2.182 -15.859 1 96.19 217 ALA B CA 1
ATOM 4130 C C . ALA B 1 217 ? 9.344 1.07 -15.844 1 96.19 217 ALA B C 1
ATOM 4132 O O . ALA B 1 217 ? 10.164 0.968 -16.766 1 96.19 217 ALA B O 1
ATOM 4133 N N . GLY B 1 218 ? 9.344 0.271 -14.82 1 97.62 218 GLY B N 1
ATOM 4134 C CA . GLY B 1 218 ? 10.258 -0.862 -14.75 1 97.62 218 GLY B CA 1
ATOM 4135 C C . GLY B 1 218 ? 10.055 -1.858 -15.875 1 97.62 218 GLY B C 1
ATOM 4136 O O . GLY B 1 218 ? 11.016 -2.305 -16.5 1 97.62 218 GLY B O 1
ATOM 4137 N N . TYR B 1 219 ? 8.82 -2.146 -16.125 1 98 219 TYR B N 1
ATOM 4138 C CA . TYR B 1 219 ? 8.492 -3.07 -17.203 1 98 219 TYR B CA 1
ATOM 4139 C C . TYR B 1 219 ? 8.953 -2.518 -18.547 1 98 219 TYR B C 1
ATOM 4141 O O . TYR B 1 219 ? 9.555 -3.236 -19.344 1 98 219 TYR B O 1
ATOM 4149 N N . ALA B 1 220 ? 8.617 -1.259 -18.75 1 98.06 220 ALA B N 1
ATOM 4150 C CA . ALA B 1 220 ? 9 -0.61 -20 1 98.06 220 ALA B CA 1
ATOM 4151 C C . ALA B 1 220 ? 10.516 -0.605 -20.172 1 98.06 220 ALA B C 1
ATOM 4153 O O . ALA B 1 220 ? 11.016 -0.823 -21.281 1 98.06 220 ALA B O 1
ATOM 4154 N N . ALA B 1 221 ? 11.203 -0.332 -19.156 1 97.75 221 ALA B N 1
ATOM 4155 C CA . ALA B 1 221 ? 12.664 -0.313 -19.203 1 97.75 221 ALA B CA 1
ATOM 4156 C C . ALA B 1 221 ? 13.219 -1.686 -19.562 1 97.75 221 ALA B C 1
ATOM 4158 O O . ALA B 1 221 ? 14.109 -1.795 -20.406 1 97.75 221 ALA B O 1
ATOM 4159 N N . LEU B 1 222 ? 12.727 -2.727 -18.953 1 97.94 222 LEU B N 1
ATOM 4160 C CA . LEU B 1 222 ? 13.18 -4.082 -19.25 1 97.94 222 LEU B CA 1
ATOM 4161 C C . LEU B 1 222 ? 12.922 -4.438 -20.719 1 97.94 222 LEU B C 1
ATOM 4163 O O . LEU B 1 222 ? 13.758 -5.07 -21.359 1 97.94 222 LEU B O 1
ATOM 4167 N N . ALA B 1 223 ? 11.789 -4.047 -21.188 1 97.31 223 ALA B N 1
ATOM 4168 C CA . ALA B 1 223 ? 11.414 -4.328 -22.562 1 97.31 223 ALA B CA 1
ATOM 4169 C C . ALA B 1 223 ? 12.375 -3.654 -23.547 1 97.31 223 ALA B C 1
ATOM 4171 O O . ALA B 1 223 ? 12.594 -4.148 -24.656 1 97.31 223 ALA B O 1
ATOM 4172 N N . ASP B 1 224 ? 12.914 -2.588 -23.109 1 96.75 224 ASP B N 1
ATOM 4173 C CA . ASP B 1 224 ? 13.773 -1.774 -23.969 1 96.75 224 ASP B CA 1
ATOM 4174 C C . ASP B 1 224 ? 15.141 -2.424 -24.156 1 96.75 224 ASP B C 1
ATOM 4176 O O . ASP B 1 224 ? 15.719 -2.359 -25.25 1 96.75 224 ASP B O 1
ATOM 4180 N N . TRP B 1 225 ? 15.641 -3.092 -23.109 1 95.06 225 TRP B N 1
ATOM 4181 C CA . TRP B 1 225 ? 17.062 -3.408 -23.219 1 95.06 225 TRP B CA 1
ATOM 4182 C C . TRP B 1 225 ? 17.328 -4.875 -22.906 1 95.06 225 TRP B C 1
ATOM 4184 O O . TRP B 1 225 ? 18.375 -5.418 -23.25 1 95.06 225 TRP B O 1
ATOM 4194 N N . LEU B 1 226 ? 16.5 -5.625 -22.297 1 95 226 LEU B N 1
ATOM 4195 C CA . LEU B 1 226 ? 16.828 -6.926 -21.719 1 95 226 LEU B CA 1
ATOM 4196 C C . LEU B 1 226 ? 17.094 -7.949 -22.812 1 95 226 LEU B C 1
ATOM 4198 O O . LEU B 1 226 ? 18.016 -8.758 -22.703 1 95 226 LEU B O 1
ATOM 4202 N N . GLU B 1 227 ? 16.297 -7.887 -23.844 1 90.69 227 GLU B N 1
ATOM 4203 C CA . GLU B 1 227 ? 16.438 -8.852 -24.938 1 90.69 227 GLU B CA 1
ATOM 4204 C C . GLU B 1 227 ? 17.75 -8.656 -25.688 1 90.69 227 GLU B C 1
ATOM 4206 O O . GLU B 1 227 ? 18.375 -9.625 -26.125 1 90.69 227 GLU B O 1
ATOM 4211 N N . ALA B 1 228 ? 18.156 -7.449 -25.781 1 92.69 228 ALA B N 1
ATOM 4212 C CA . ALA B 1 228 ? 19.391 -7.141 -26.484 1 92.69 228 ALA B CA 1
ATOM 4213 C C . ALA B 1 228 ? 20.609 -7.492 -25.641 1 92.69 228 ALA B C 1
ATOM 4215 O O . ALA B 1 228 ? 21.609 -8.016 -26.156 1 92.69 228 ALA B O 1
ATOM 4216 N N . GLU B 1 229 ? 20.531 -7.324 -24.375 1 94.12 229 GLU B N 1
ATOM 4217 C CA . GLU B 1 229 ? 21.688 -7.48 -23.484 1 94.12 229 GLU B CA 1
ATOM 4218 C C . GLU B 1 229 ? 21.797 -8.914 -22.969 1 94.12 229 GLU B C 1
ATOM 4220 O O . GLU B 1 229 ? 22.891 -9.383 -22.672 1 94.12 229 GLU B O 1
ATOM 4225 N N . ARG B 1 230 ? 20.719 -9.578 -22.781 1 93.5 230 ARG B N 1
ATOM 4226 C CA . ARG B 1 230 ? 20.578 -10.977 -22.391 1 93.5 230 ARG B CA 1
ATOM 4227 C C . ARG B 1 230 ? 21.438 -11.289 -21.172 1 93.5 230 ARG B C 1
ATOM 4229 O O . ARG B 1 230 ? 22.281 -12.188 -21.203 1 93.5 230 ARG B O 1
ATOM 4236 N N . PRO B 1 231 ? 21.234 -10.594 -20.109 1 97.5 231 PRO B N 1
ATOM 4237 C CA . PRO B 1 231 ? 21.953 -10.938 -18.875 1 97.5 231 PRO B CA 1
ATOM 4238 C C . PRO B 1 231 ? 21.562 -12.305 -18.328 1 97.5 231 PRO B C 1
ATOM 4240 O O . PRO B 1 231 ? 20.531 -12.859 -18.719 1 97.5 231 PRO B O 1
ATOM 4243 N N . GLU B 1 232 ? 22.453 -12.844 -17.562 1 97.25 232 GLU B N 1
ATOM 4244 C CA . GLU B 1 232 ? 22.172 -14.109 -16.875 1 97.25 232 GLU B CA 1
ATOM 4245 C C . GLU B 1 232 ? 21.375 -13.875 -15.594 1 97.25 232 GLU B C 1
ATOM 4247 O O . GLU B 1 232 ? 20.719 -14.797 -15.094 1 97.25 232 GLU B O 1
ATOM 4252 N N . ALA B 1 233 ? 21.562 -12.672 -15.078 1 98.31 233 ALA B N 1
ATOM 4253 C CA . ALA B 1 233 ? 20.859 -12.32 -13.844 1 98.31 233 ALA B CA 1
ATOM 4254 C C . ALA B 1 233 ? 20.469 -10.844 -13.844 1 98.31 233 ALA B C 1
ATOM 4256 O O . ALA B 1 233 ? 21.094 -10.023 -14.508 1 98.31 233 ALA B O 1
ATOM 4257 N N . LEU B 1 234 ? 19.406 -10.578 -13.164 1 98.75 234 LEU B N 1
ATOM 4258 C CA . LEU B 1 234 ? 18.875 -9.234 -12.992 1 98.75 234 LEU B CA 1
ATOM 4259 C C . LEU B 1 234 ? 18.719 -8.891 -11.508 1 98.75 234 LEU B C 1
ATOM 4261 O O . LEU B 1 234 ? 18.125 -9.656 -10.758 1 98.75 234 LEU B O 1
ATOM 4265 N N . ILE B 1 235 ? 19.312 -7.836 -11.109 1 98.75 235 ILE B N 1
ATOM 4266 C CA . ILE B 1 235 ? 19.125 -7.289 -9.773 1 98.75 235 ILE B CA 1
ATOM 4267 C C . ILE B 1 235 ? 18.359 -5.973 -9.852 1 98.75 235 ILE B C 1
ATOM 4269 O O . ILE B 1 235 ? 18.734 -5.07 -10.602 1 98.75 235 ILE B O 1
ATOM 4273 N N . VAL B 1 236 ? 17.281 -5.922 -9.117 1 98.62 236 VAL B N 1
ATOM 4274 C CA . VAL B 1 236 ? 16.438 -4.723 -9.195 1 98.62 236 VAL B CA 1
ATOM 4275 C C . VAL B 1 236 ? 16.406 -4.031 -7.832 1 98.62 236 VAL B C 1
ATOM 4277 O O . VAL B 1 236 ? 16.516 -4.688 -6.793 1 98.62 236 VAL B O 1
ATOM 4280 N N . SER B 1 237 ? 16.109 -2.738 -7.785 1 97.25 237 SER B N 1
ATOM 4281 C CA . SER B 1 237 ? 16.406 -1.914 -6.617 1 97.25 237 SER B CA 1
ATOM 4282 C C . SER B 1 237 ? 15.195 -1.82 -5.691 1 97.25 237 SER B C 1
ATOM 4284 O O . SER B 1 237 ? 15.297 -1.281 -4.586 1 97.25 237 SER B O 1
ATOM 4286 N N . ASN B 1 238 ? 14.031 -2.248 -6.086 1 95.94 238 ASN B N 1
ATOM 4287 C CA . ASN B 1 238 ? 12.852 -2.152 -5.227 1 95.94 238 ASN B CA 1
ATOM 4288 C C . ASN B 1 238 ? 11.797 -3.191 -5.602 1 95.94 238 ASN B C 1
ATOM 4290 O O . ASN B 1 238 ? 11.945 -3.893 -6.602 1 95.94 238 ASN B O 1
ATOM 4294 N N . GLY B 1 239 ? 10.828 -3.248 -4.805 1 96.88 239 GLY B N 1
ATOM 4295 C CA . GLY B 1 239 ? 9.828 -4.289 -4.961 1 96.88 239 GLY B CA 1
ATOM 4296 C C . GLY B 1 239 ? 8.961 -4.102 -6.191 1 96.88 239 GLY B C 1
ATOM 4297 O O . GLY B 1 239 ? 8.492 -5.078 -6.777 1 96.88 239 GLY B O 1
ATOM 4298 N N . LEU B 1 240 ? 8.711 -2.92 -6.609 1 96.38 240 LEU B N 1
ATOM 4299 C CA . LEU B 1 240 ? 7.906 -2.656 -7.797 1 96.38 240 LEU B CA 1
ATOM 4300 C C . LEU B 1 240 ? 8.641 -3.102 -9.055 1 96.38 240 LEU B C 1
ATOM 4302 O O . LEU B 1 240 ? 8.023 -3.629 -9.984 1 96.38 240 LEU B O 1
ATOM 4306 N N . PHE B 1 241 ? 9.914 -2.873 -9.062 1 97.62 241 PHE B N 1
ATOM 4307 C CA . PHE B 1 241 ? 10.719 -3.387 -10.164 1 97.62 241 PHE B CA 1
ATOM 4308 C C . PHE B 1 241 ? 10.758 -4.91 -10.141 1 97.62 241 PHE B C 1
ATOM 4310 O O . PHE B 1 241 ? 10.805 -5.551 -11.195 1 97.62 241 PHE B O 1
ATOM 4317 N N . LEU B 1 242 ? 10.789 -5.484 -8.93 1 97.75 242 LEU B N 1
ATOM 4318 C CA . LEU B 1 242 ? 10.727 -6.941 -8.836 1 97.75 242 LEU B CA 1
ATOM 4319 C C . LEU B 1 242 ? 9.453 -7.48 -9.477 1 97.75 242 LEU B C 1
ATOM 4321 O O . LEU B 1 242 ? 9.5 -8.453 -10.234 1 97.75 242 LEU B O 1
ATOM 4325 N N . GLU B 1 243 ? 8.391 -6.852 -9.148 1 97 243 GLU B N 1
ATOM 4326 C CA . GLU B 1 243 ? 7.109 -7.211 -9.758 1 97 243 GLU B CA 1
ATOM 4327 C C . GLU B 1 243 ? 7.164 -7.078 -11.281 1 97 243 GLU B C 1
ATOM 4329 O O . GLU B 1 243 ? 6.699 -7.961 -12 1 97 243 GLU B O 1
ATOM 4334 N N . ALA B 1 244 ? 7.719 -6.016 -11.766 1 97.62 244 ALA B N 1
ATOM 4335 C CA . ALA B 1 244 ? 7.871 -5.781 -13.203 1 97.62 244 ALA B CA 1
ATOM 4336 C C . ALA B 1 244 ? 8.727 -6.867 -13.844 1 97.62 244 ALA B C 1
ATOM 4338 O O . ALA B 1 244 ? 8.414 -7.344 -14.938 1 97.62 244 ALA B O 1
ATOM 4339 N N . ALA B 1 245 ? 9.758 -7.23 -13.18 1 98.31 245 ALA B N 1
ATOM 4340 C CA . ALA B 1 245 ? 10.68 -8.234 -13.703 1 98.31 245 ALA B CA 1
ATOM 4341 C C . ALA B 1 245 ? 9.992 -9.586 -13.852 1 98.31 245 ALA B C 1
ATOM 4343 O O . ALA B 1 245 ? 10.125 -10.25 -14.883 1 98.31 245 ALA B O 1
ATOM 4344 N N . VAL B 1 246 ? 9.289 -9.977 -12.82 1 97.75 246 VAL B N 1
ATOM 4345 C CA . VAL B 1 246 ? 8.594 -11.258 -12.852 1 97.75 246 VAL B CA 1
ATOM 4346 C C . VAL B 1 246 ? 7.516 -11.234 -13.93 1 97.75 246 VAL B C 1
ATOM 4348 O O . VAL B 1 246 ? 7.359 -12.203 -14.68 1 97.75 246 VAL B O 1
ATOM 4351 N N . ARG B 1 247 ? 6.82 -10.133 -13.992 1 97.19 247 ARG B N 1
ATOM 4352 C CA . ARG B 1 247 ? 5.797 -9.992 -15.023 1 97.19 247 ARG B CA 1
ATOM 4353 C C . ARG B 1 247 ? 6.41 -10.07 -16.422 1 97.19 247 ARG B C 1
ATOM 4355 O O . ARG B 1 247 ? 5.855 -10.719 -17.312 1 97.19 247 ARG B O 1
ATOM 4362 N N . PHE B 1 248 ? 7.488 -9.367 -16.578 1 97.75 248 PHE B N 1
ATOM 4363 C CA . PHE B 1 248 ? 8.195 -9.367 -17.844 1 97.75 248 PHE B CA 1
ATOM 4364 C C . PHE B 1 248 ? 8.57 -10.789 -18.266 1 97.75 248 PHE B C 1
ATOM 4366 O O . PHE B 1 248 ? 8.312 -11.195 -19.391 1 97.75 248 PHE B O 1
ATOM 4373 N N . CYS B 1 249 ? 9.141 -11.594 -17.359 1 97 249 CYS B N 1
ATOM 4374 C CA . CYS B 1 249 ? 9.516 -12.977 -17.625 1 97 249 CYS B CA 1
ATOM 4375 C C . CYS B 1 249 ? 8.289 -13.82 -17.938 1 97 249 CYS B C 1
ATOM 4377 O O . CYS B 1 249 ? 8.305 -14.625 -18.891 1 97 249 CYS B O 1
ATOM 4379 N N . HIS B 1 250 ? 7.297 -13.555 -17.141 1 95.38 250 HIS B N 1
ATOM 4380 C CA . HIS B 1 250 ? 6.043 -14.273 -17.344 1 95.38 250 HIS B CA 1
ATOM 4381 C C . HIS B 1 250 ? 5.488 -14.031 -18.734 1 95.38 250 HIS B C 1
ATOM 4383 O O . HIS B 1 250 ? 5.16 -14.977 -19.453 1 95.38 250 HIS B O 1
ATOM 4389 N N . ASP B 1 251 ? 5.449 -12.797 -19.141 1 95.12 251 ASP B N 1
ATOM 4390 C CA . ASP B 1 251 ? 4.863 -12.391 -20.422 1 95.12 251 ASP B CA 1
ATOM 4391 C C . ASP B 1 251 ? 5.688 -12.922 -21.594 1 95.12 251 ASP B C 1
ATOM 4393 O O . ASP B 1 251 ? 5.141 -13.195 -22.672 1 95.12 251 ASP B O 1
ATOM 4397 N N . ARG B 1 252 ? 6.934 -13.117 -21.375 1 95.5 252 ARG B N 1
ATOM 4398 C CA . ARG B 1 252 ? 7.828 -13.484 -22.453 1 95.5 252 ARG B C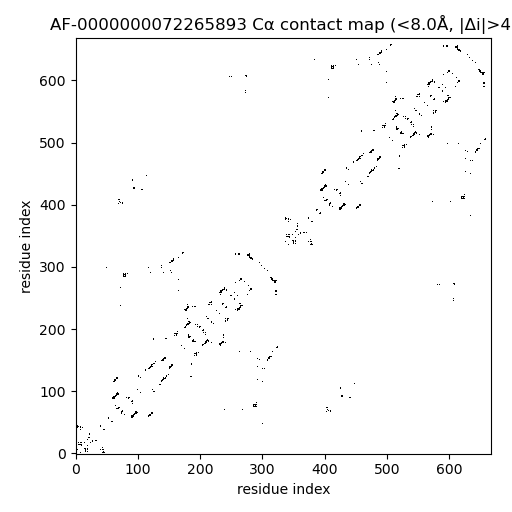A 1
ATOM 4399 C C . ARG B 1 252 ? 8.164 -14.977 -22.406 1 95.5 252 ARG B C 1
ATOM 4401 O O . ARG B 1 252 ? 8.906 -15.477 -23.25 1 95.5 252 ARG B O 1
ATOM 4408 N N . GLY B 1 253 ? 7.691 -15.641 -21.406 1 94.38 253 GLY B N 1
ATOM 4409 C CA . GLY B 1 253 ? 7.934 -17.062 -21.266 1 94.38 253 GLY B CA 1
ATOM 4410 C C . GLY B 1 253 ? 9.344 -17.391 -20.797 1 94.38 253 GLY B C 1
ATOM 4411 O O . GLY B 1 253 ? 9.867 -18.469 -21.109 1 94.38 253 GLY B O 1
ATOM 4412 N N . LEU B 1 254 ? 10.023 -16.453 -20.203 1 95.81 254 LEU B N 1
ATOM 4413 C CA . LEU B 1 254 ? 11.344 -16.688 -19.641 1 95.81 254 LEU B CA 1
ATOM 4414 C C . LEU B 1 254 ? 11.234 -17.422 -18.297 1 95.81 254 LEU B C 1
ATOM 4416 O O . LEU B 1 254 ? 10.422 -17.062 -17.453 1 95.81 254 LEU B O 1
ATOM 4420 N N . VAL B 1 255 ? 12.062 -18.438 -18.156 1 96 255 VAL B N 1
ATOM 4421 C CA . VAL B 1 255 ? 12.016 -19.25 -16.938 1 96 255 VAL B CA 1
ATOM 4422 C C . VAL B 1 255 ? 13.039 -18.719 -15.93 1 96 255 VAL B C 1
ATOM 4424 O O . VAL B 1 255 ? 14.227 -18.594 -16.25 1 96 255 VAL B O 1
ATOM 4427 N N . ILE B 1 256 ? 12.602 -18.375 -14.789 1 97.25 256 ILE B N 1
ATOM 4428 C CA . ILE B 1 256 ? 13.461 -17.984 -13.672 1 97.25 256 ILE B CA 1
ATOM 4429 C C . ILE B 1 256 ? 13.812 -19.219 -12.852 1 97.25 256 ILE B C 1
ATOM 4431 O O . ILE B 1 256 ? 12.93 -19.969 -12.422 1 97.25 256 ILE B O 1
ATOM 4435 N N . PRO B 1 257 ? 14.992 -19.516 -12.617 1 97 257 PRO B N 1
ATOM 4436 C CA . PRO B 1 257 ? 16.203 -18.75 -12.906 1 97 257 PRO B CA 1
ATOM 4437 C C . PRO B 1 257 ? 16.922 -19.25 -14.164 1 97 257 PRO B C 1
ATOM 4439 O O . PRO B 1 257 ? 18.016 -18.766 -14.492 1 97 257 PRO B O 1
ATOM 4442 N N . ARG B 1 258 ? 16.406 -20.203 -14.797 1 95.5 258 ARG B N 1
ATOM 4443 C CA . ARG B 1 258 ? 17.109 -20.875 -15.891 1 95.5 258 ARG B CA 1
ATOM 4444 C C . ARG B 1 258 ? 17.516 -19.875 -16.969 1 95.5 258 ARG B C 1
ATOM 4446 O O . ARG B 1 258 ? 18.688 -19.844 -17.391 1 95.5 258 ARG B O 1
ATOM 4453 N N . ASP B 1 259 ? 16.562 -19.062 -17.391 1 96 259 ASP B N 1
ATOM 4454 C CA . ASP B 1 259 ? 16.844 -18.094 -18.453 1 96 259 ASP B CA 1
ATOM 4455 C C . ASP B 1 259 ? 17.359 -16.781 -17.875 1 96 259 ASP B C 1
ATOM 4457 O O . ASP B 1 259 ? 18.156 -16.078 -18.516 1 96 259 ASP B O 1
ATOM 4461 N N . LEU B 1 260 ? 16.844 -16.438 -16.734 1 97.56 260 LEU B N 1
ATOM 4462 C CA . LEU B 1 260 ? 17.188 -15.188 -16.047 1 97.56 260 LEU B CA 1
ATOM 4463 C C . LEU B 1 260 ? 17.016 -15.312 -14.547 1 97.56 260 LEU B C 1
ATOM 4465 O O . LEU B 1 260 ? 15.883 -15.43 -14.055 1 97.56 260 LEU B O 1
ATOM 4469 N N . ALA B 1 261 ? 18.109 -15.328 -13.859 1 98.44 261 ALA B N 1
ATOM 4470 C CA . ALA B 1 261 ? 18 -15.25 -12.406 1 98.44 261 ALA B CA 1
ATOM 4471 C C . ALA B 1 261 ? 17.562 -13.852 -11.969 1 98.44 261 ALA B C 1
ATOM 4473 O O . ALA B 1 261 ? 17.984 -12.852 -12.555 1 98.44 261 ALA B O 1
ATOM 4474 N N . VAL B 1 262 ? 16.703 -13.773 -10.969 1 98.62 262 VAL B N 1
ATOM 4475 C CA . VAL B 1 262 ? 16.141 -12.492 -10.547 1 98.62 262 VAL B CA 1
ATOM 4476 C C . VAL B 1 262 ? 16.312 -12.336 -9.031 1 98.62 262 VAL B C 1
ATOM 4478 O O . VAL B 1 262 ? 16.016 -13.258 -8.273 1 98.62 262 VAL B O 1
ATOM 4481 N N . ALA B 1 263 ? 16.828 -11.25 -8.633 1 98.75 263 ALA B N 1
ATOM 4482 C CA . ALA B 1 263 ? 16.938 -10.852 -7.227 1 98.75 263 ALA B CA 1
ATOM 4483 C C . ALA B 1 263 ? 16.656 -9.367 -7.055 1 98.75 263 ALA B C 1
ATOM 4485 O O . ALA B 1 263 ? 16.766 -8.594 -8.008 1 98.75 263 ALA B O 1
ATOM 4486 N N . GLY B 1 264 ? 16.25 -9.031 -5.898 1 98.38 264 GLY B N 1
ATOM 4487 C CA . GLY B 1 264 ? 15.984 -7.613 -5.715 1 98.38 264 GLY B CA 1
ATOM 4488 C C . GLY B 1 264 ? 15.734 -7.238 -4.27 1 98.38 264 GLY B C 1
ATOM 4489 O O . GLY B 1 264 ? 16.203 -7.914 -3.352 1 98.38 264 GLY B O 1
ATOM 4490 N N . VAL B 1 265 ? 15.125 -6.055 -4.09 1 97.56 265 VAL B N 1
ATOM 4491 C CA . VAL B 1 265 ? 14.898 -5.492 -2.764 1 97.56 265 VAL B CA 1
ATOM 4492 C C . VAL B 1 265 ? 13.406 -5.484 -2.457 1 97.56 265 VAL B C 1
ATOM 4494 O O . VAL B 1 265 ? 12.578 -5.34 -3.361 1 97.56 265 VAL B O 1
ATOM 4497 N N . ASP B 1 266 ? 13.094 -5.668 -1.108 1 97.31 266 ASP B N 1
ATOM 4498 C CA . ASP B 1 266 ? 11.75 -5.676 -0.542 1 97.31 266 ASP B CA 1
ATOM 4499 C C . ASP B 1 266 ? 11.156 -7.086 -0.552 1 97.31 266 ASP B C 1
ATOM 4501 O O . ASP B 1 266 ? 10.969 -7.676 -1.617 1 97.31 266 ASP B O 1
ATOM 4505 N N . ASP B 1 267 ? 10.852 -7.512 0.542 1 97.5 267 ASP B N 1
ATOM 4506 C CA . ASP B 1 267 ? 10.273 -8.844 0.727 1 97.5 267 ASP B CA 1
ATOM 4507 C C . ASP B 1 267 ? 8.766 -8.758 0.91 1 97.5 267 ASP B C 1
ATOM 4509 O O . ASP B 1 267 ? 8.234 -9.164 1.948 1 97.5 267 ASP B O 1
ATOM 4513 N N . ASP B 1 268 ? 8.109 -8.367 -0.159 1 95.25 268 ASP B N 1
ATOM 4514 C CA . ASP B 1 268 ? 6.652 -8.406 -0.127 1 95.25 268 ASP B CA 1
ATOM 4515 C C . ASP B 1 268 ? 6.137 -9.844 -0.057 1 95.25 268 ASP B C 1
ATOM 4517 O O . ASP B 1 268 ? 6.766 -10.758 -0.593 1 95.25 268 ASP B O 1
ATOM 4521 N N . PRO B 1 269 ? 4.941 -10.031 0.481 1 92.5 269 PRO B N 1
ATOM 4522 C CA . PRO B 1 269 ? 4.457 -11.391 0.724 1 92.5 269 PRO B CA 1
ATOM 4523 C C . PRO B 1 269 ? 4.402 -12.234 -0.549 1 92.5 269 PRO B C 1
ATOM 4525 O O . PRO B 1 269 ? 4.707 -13.43 -0.516 1 92.5 269 PRO B O 1
ATOM 4528 N N . TRP B 1 270 ? 4.129 -11.633 -1.655 1 94.12 270 TRP B N 1
ATOM 4529 C CA . TRP B 1 270 ? 3.961 -12.375 -2.9 1 94.12 270 TRP B CA 1
ATOM 4530 C C . TRP B 1 270 ? 5.297 -12.93 -3.387 1 94.12 270 TRP B C 1
ATOM 4532 O O . TRP B 1 270 ? 5.332 -13.891 -4.16 1 94.12 270 TRP B O 1
ATOM 4542 N N . THR B 1 271 ? 6.414 -12.398 -2.951 1 97.06 271 THR B N 1
ATOM 4543 C CA . THR B 1 271 ? 7.727 -12.805 -3.439 1 97.06 271 THR B CA 1
ATOM 4544 C C . THR B 1 271 ? 8.031 -14.242 -3.025 1 97.06 271 THR B C 1
ATOM 4546 O O . THR B 1 271 ? 8.844 -14.922 -3.662 1 97.06 271 THR B O 1
ATOM 4549 N N . GLY B 1 272 ? 7.367 -14.688 -1.997 1 95.25 272 GLY B N 1
ATOM 4550 C CA . GLY B 1 272 ? 7.598 -16.031 -1.508 1 95.25 272 GLY B CA 1
ATOM 4551 C C . GLY B 1 272 ? 6.617 -17.047 -2.07 1 95.25 272 GLY B C 1
ATOM 4552 O O . GLY B 1 272 ? 6.809 -18.266 -1.914 1 95.25 272 GLY B O 1
ATOM 4553 N N . ILE B 1 273 ? 5.641 -16.562 -2.785 1 92.81 273 ILE B N 1
ATOM 4554 C CA . ILE B 1 273 ? 4.602 -17.516 -3.186 1 92.81 273 ILE B CA 1
ATOM 4555 C C . ILE B 1 273 ? 4.57 -17.625 -4.707 1 92.81 273 ILE B C 1
ATOM 4557 O O . ILE B 1 273 ? 3.836 -18.453 -5.258 1 92.81 273 ILE B O 1
ATOM 4561 N N . VAL B 1 274 ? 5.324 -16.828 -5.344 1 93.5 274 VAL B N 1
ATOM 4562 C CA . VAL B 1 274 ? 5.535 -17.047 -6.773 1 93.5 274 VAL B CA 1
ATOM 4563 C C . VAL B 1 274 ? 6.477 -18.219 -6.988 1 93.5 274 VAL B C 1
ATOM 4565 O O . VAL B 1 274 ? 7.168 -18.656 -6.059 1 93.5 274 VAL B O 1
ATOM 4568 N N . ASN B 1 275 ? 6.391 -18.797 -8.195 1 90.31 275 ASN B N 1
ATOM 4569 C CA . ASN B 1 275 ? 7.254 -19.922 -8.531 1 90.31 275 ASN B CA 1
ATOM 4570 C C . ASN B 1 275 ? 8.188 -19.594 -9.688 1 90.31 275 ASN B C 1
ATOM 4572 O O . ASN B 1 275 ? 7.738 -19.438 -10.828 1 90.31 275 ASN B O 1
ATOM 4576 N N . PRO B 1 276 ? 9.492 -19.547 -9.375 1 94.31 276 PRO B N 1
ATOM 4577 C CA . PRO B 1 276 ? 10.148 -19.781 -8.086 1 94.31 276 PRO B CA 1
ATOM 4578 C C . PRO B 1 276 ? 10.016 -18.609 -7.129 1 94.31 276 PRO B C 1
ATOM 4580 O O . PRO B 1 276 ? 9.742 -17.484 -7.562 1 94.31 276 PRO B O 1
ATOM 4583 N N . GLY B 1 277 ? 10.133 -18.922 -5.805 1 96.69 277 GLY B N 1
ATOM 4584 C CA . GLY B 1 277 ? 10.312 -17.828 -4.879 1 96.69 277 GLY B CA 1
ATOM 4585 C C . GLY B 1 277 ? 11.477 -16.922 -5.238 1 96.69 277 GLY B C 1
ATOM 4586 O O . GLY B 1 277 ? 12.477 -17.375 -5.781 1 96.69 277 GLY B O 1
ATOM 4587 N N . LEU B 1 278 ? 11.391 -15.664 -4.859 1 98.31 278 LEU B N 1
ATOM 4588 C CA . LEU B 1 278 ? 12.375 -14.68 -5.301 1 98.31 278 LEU B CA 1
ATOM 4589 C C . LEU B 1 278 ? 13.375 -14.383 -4.195 1 98.31 278 LEU B C 1
ATOM 4591 O O . LEU B 1 278 ? 12.992 -14.203 -3.035 1 98.31 278 LEU B O 1
ATOM 4595 N N . THR B 1 279 ? 14.648 -14.375 -4.547 1 98.75 279 THR B N 1
ATOM 4596 C CA . THR B 1 279 ? 15.695 -13.898 -3.65 1 98.75 279 THR B CA 1
ATOM 4597 C C . THR B 1 279 ? 15.578 -12.391 -3.438 1 98.75 279 THR B C 1
ATOM 4599 O O . THR B 1 279 ? 15.547 -11.625 -4.402 1 98.75 279 THR B O 1
ATOM 4602 N N . VAL B 1 280 ? 15.469 -12.016 -2.168 1 98.75 280 VAL B N 1
ATOM 4603 C CA . VAL B 1 280 ? 15.234 -10.602 -1.908 1 98.75 280 VAL B CA 1
ATOM 4604 C C . VAL B 1 280 ? 16.078 -10.148 -0.716 1 98.75 280 VAL B C 1
ATOM 4606 O O . VAL B 1 280 ? 16.562 -10.977 0.055 1 98.75 280 VAL B O 1
ATOM 4609 N N . LEU B 1 281 ? 16.312 -8.852 -0.676 1 98.5 281 LEU B N 1
ATOM 4610 C CA . LEU B 1 281 ? 16.719 -8.195 0.56 1 98.5 281 LEU B CA 1
ATOM 4611 C C . LEU B 1 281 ? 15.508 -7.672 1.322 1 98.5 281 LEU B C 1
ATOM 4613 O O . LEU B 1 281 ? 14.727 -6.883 0.787 1 98.5 281 LEU B O 1
ATOM 4617 N N . ARG B 1 282 ? 15.32 -8.148 2.508 1 98.12 282 ARG B N 1
ATOM 4618 C CA . ARG B 1 282 ? 14.242 -7.676 3.365 1 98.12 282 ARG B CA 1
ATOM 4619 C C . ARG B 1 282 ? 14.664 -6.441 4.152 1 98.12 282 ARG B C 1
ATOM 4621 O O . ARG B 1 282 ? 15.641 -6.477 4.898 1 98.12 282 ARG B O 1
ATOM 4628 N N . GLN B 1 283 ? 13.961 -5.359 3.924 1 97.12 283 GLN B N 1
ATOM 4629 C CA . GLN B 1 283 ? 14.242 -4.113 4.629 1 97.12 283 GLN B CA 1
ATOM 4630 C C . GLN B 1 283 ? 13.414 -4.004 5.902 1 97.12 283 GLN B C 1
ATOM 4632 O O . GLN B 1 283 ? 12.25 -4.414 5.934 1 97.12 283 GLN B O 1
ATOM 4637 N N . PRO B 1 284 ? 13.945 -3.494 6.922 1 97.25 284 PRO B N 1
ATOM 4638 C CA . PRO B 1 284 ? 13.195 -3.289 8.164 1 97.25 284 PRO B CA 1
ATOM 4639 C C . PRO B 1 284 ? 12.367 -2.01 8.148 1 97.25 284 PRO B C 1
ATOM 4641 O O . PRO B 1 284 ? 12.547 -1.138 9 1 97.25 284 PRO B O 1
ATOM 4644 N N . ALA B 1 285 ? 11.422 -1.925 7.254 1 96.69 285 ALA B N 1
ATOM 4645 C CA . ALA B 1 285 ? 10.664 -0.706 6.984 1 96.69 285 ALA B CA 1
ATOM 4646 C C . ALA B 1 285 ? 9.898 -0.253 8.227 1 96.69 285 ALA B C 1
ATOM 4648 O O . ALA B 1 285 ? 9.914 0.929 8.578 1 96.69 285 ALA B O 1
ATOM 4649 N N . GLU B 1 286 ? 9.227 -1.176 8.93 1 96.56 286 GLU B N 1
ATOM 4650 C CA . GLU B 1 286 ? 8.477 -0.833 10.133 1 96.56 286 GLU B CA 1
ATOM 4651 C C . GLU B 1 286 ? 9.398 -0.289 11.219 1 96.56 286 GLU B C 1
ATOM 4653 O O . GLU B 1 286 ? 9.07 0.698 11.883 1 96.56 286 GLU B O 1
ATOM 4658 N N . THR B 1 287 ? 10.516 -0.934 11.328 1 97.56 287 THR B N 1
ATOM 4659 C CA . THR B 1 287 ? 11.508 -0.492 12.305 1 97.56 287 THR B CA 1
ATOM 4660 C C . THR B 1 287 ? 12.016 0.904 11.969 1 97.56 287 THR B C 1
ATOM 4662 O O . THR B 1 287 ? 12.219 1.732 12.859 1 97.56 287 THR B O 1
ATOM 4665 N N . MET B 1 288 ? 12.25 1.117 10.727 1 97.44 288 MET B N 1
ATOM 4666 C CA . MET B 1 288 ? 12.688 2.438 10.289 1 97.44 288 MET B CA 1
ATOM 4667 C C . MET B 1 288 ? 11.688 3.51 10.711 1 97.44 288 MET B C 1
ATOM 4669 O O . MET B 1 288 ? 12.086 4.578 11.188 1 97.44 288 MET B O 1
ATOM 4673 N N . GLY B 1 289 ? 10.391 3.232 10.508 1 97.75 289 GLY B N 1
ATOM 4674 C CA . GLY B 1 289 ? 9.352 4.168 10.914 1 97.75 289 GLY B CA 1
ATOM 4675 C C . GLY B 1 289 ? 9.352 4.441 12.406 1 97.75 289 GLY B C 1
ATOM 4676 O O . GLY B 1 289 ? 9.289 5.594 12.836 1 97.75 289 GLY B O 1
ATOM 4677 N N . ARG B 1 290 ? 9.461 3.373 13.18 1 97.69 290 ARG B N 1
ATOM 4678 C CA . ARG B 1 290 ? 9.477 3.5 14.633 1 97.69 290 ARG B CA 1
ATOM 4679 C C . ARG B 1 290 ? 10.68 4.309 15.102 1 97.69 290 ARG B C 1
ATOM 4681 O O . ARG B 1 290 ? 10.555 5.164 15.984 1 97.69 290 ARG B O 1
ATOM 4688 N N . GLU B 1 291 ? 11.805 4.02 14.477 1 97.69 291 GLU B N 1
ATOM 4689 C CA . GLU B 1 291 ? 13.031 4.723 14.844 1 97.69 291 GLU B CA 1
ATOM 4690 C C . GLU B 1 291 ? 12.953 6.199 14.461 1 97.69 291 GLU B C 1
ATOM 4692 O O . GLU B 1 291 ? 13.469 7.059 15.18 1 97.69 291 GLU B O 1
ATOM 4697 N N . ALA B 1 292 ? 12.375 6.48 13.32 1 97.69 292 ALA B N 1
ATOM 4698 C CA . ALA B 1 292 ? 12.219 7.867 12.891 1 97.69 292 ALA B CA 1
ATOM 4699 C C . ALA B 1 292 ? 11.391 8.664 13.891 1 97.69 292 ALA B C 1
ATOM 4701 O O . ALA B 1 292 ? 11.742 9.789 14.242 1 97.69 292 ALA B O 1
ATOM 4702 N N . LEU B 1 293 ? 10.305 8.062 14.344 1 97.25 293 LEU B N 1
ATOM 4703 C CA . LEU B 1 293 ? 9.469 8.734 15.328 1 97.25 293 LEU B CA 1
ATOM 4704 C C . LEU B 1 293 ? 10.227 8.914 16.641 1 97.25 293 LEU B C 1
ATOM 4706 O O . LEU B 1 293 ? 10.117 9.953 17.297 1 97.25 293 LEU B O 1
ATOM 4710 N N . THR B 1 294 ? 10.953 7.875 17.031 1 96.62 294 THR B N 1
ATOM 4711 C CA . THR B 1 294 ? 11.734 7.941 18.25 1 96.62 294 THR B CA 1
ATOM 4712 C C . THR B 1 294 ? 12.719 9.109 18.219 1 96.62 294 THR B C 1
ATOM 4714 O O . THR B 1 294 ? 12.836 9.867 19.172 1 96.62 294 THR B O 1
ATOM 4717 N N . LEU B 1 295 ? 13.398 9.266 17.109 1 96.75 295 LEU B N 1
ATOM 4718 C CA . LEU B 1 295 ? 14.336 10.367 16.938 1 96.75 295 LEU B CA 1
ATOM 4719 C C . LEU B 1 295 ? 13.609 11.711 16.984 1 96.75 295 LEU B C 1
ATOM 4721 O O . LEU B 1 295 ? 14.102 12.672 17.578 1 96.75 295 LEU B O 1
ATOM 4725 N N . LEU B 1 296 ? 12.445 11.758 16.328 1 96.38 296 LEU B N 1
ATOM 4726 C CA . LEU B 1 296 ? 11.672 12.992 16.297 1 96.38 296 LEU B CA 1
ATOM 4727 C C . LEU B 1 296 ? 11.25 13.406 17.703 1 96.38 296 LEU B C 1
ATOM 4729 O O . LEU B 1 296 ? 11.391 14.57 18.078 1 96.38 296 LEU B O 1
ATOM 4733 N N . LEU B 1 297 ? 10.789 12.469 18.484 1 94.31 297 LEU B N 1
ATOM 4734 C CA . LEU B 1 297 ? 10.352 12.742 19.859 1 94.31 297 LEU B CA 1
ATOM 4735 C C . LEU B 1 297 ? 11.523 13.188 20.719 1 94.31 297 LEU B C 1
ATOM 4737 O O . LEU B 1 297 ? 11.383 14.102 21.547 1 94.31 297 LEU B O 1
ATOM 4741 N N . ALA B 1 298 ? 12.68 12.539 20.531 1 94.44 298 ALA B N 1
ATOM 4742 C CA . ALA B 1 298 ? 13.875 12.938 21.266 1 94.44 298 ALA B CA 1
ATOM 4743 C C . ALA B 1 298 ? 14.258 14.383 20.969 1 94.44 298 ALA B C 1
ATOM 4745 O O . ALA B 1 298 ? 14.648 15.141 21.859 1 94.44 298 ALA B O 1
ATOM 4746 N N . ARG B 1 299 ? 14.125 14.711 19.688 1 93.38 299 ARG B N 1
ATOM 4747 C CA . ARG B 1 299 ? 14.453 16.062 19.266 1 93.38 299 ARG B CA 1
ATOM 4748 C C . ARG B 1 299 ? 13.461 17.078 19.844 1 93.38 299 ARG B C 1
ATOM 4750 O O . ARG B 1 299 ? 13.836 18.203 20.172 1 93.38 299 ARG B O 1
ATOM 4757 N N . LEU B 1 300 ? 12.211 16.719 19.875 1 89.44 300 LEU B N 1
ATOM 4758 C CA . LEU B 1 300 ? 11.188 17.578 20.469 1 89.44 300 LEU B CA 1
ATOM 4759 C C . LEU B 1 300 ? 11.453 17.812 21.938 1 89.44 300 LEU B C 1
ATOM 4761 O O . LEU B 1 300 ? 11.211 18.906 22.453 1 89.44 300 LEU B O 1
ATOM 4765 N N . GLU B 1 301 ? 11.992 16.828 22.578 1 89.62 301 GLU B N 1
ATOM 4766 C CA . GLU B 1 301 ? 12.312 16.922 24 1 89.62 301 GLU B CA 1
ATOM 4767 C C . GLU B 1 301 ? 13.609 17.703 24.219 1 89.62 301 GLU B C 1
ATOM 4769 O O . GLU B 1 301 ? 13.734 18.453 25.172 1 89.62 301 GLU B O 1
ATOM 4774 N N . MET B 1 302 ? 14.539 17.438 23.344 1 93 302 MET B N 1
ATOM 4775 C CA . MET B 1 302 ? 15.844 18.078 23.422 1 93 302 MET B CA 1
ATOM 4776 C C . MET B 1 302 ? 16.219 18.703 22.078 1 93 302 MET B C 1
ATOM 4778 O O . MET B 1 302 ? 17.047 18.156 21.344 1 93 302 MET B O 1
ATOM 4782 N N . PRO B 1 303 ? 15.781 19.875 21.781 1 88.19 303 PRO B N 1
ATOM 4783 C CA . PRO B 1 303 ? 15.93 20.5 20.469 1 88.19 303 PRO B CA 1
ATOM 4784 C C . PRO B 1 303 ? 17.391 20.688 20.062 1 88.19 303 PRO B C 1
ATOM 4786 O O . PRO B 1 303 ? 17.719 20.656 18.875 1 88.19 303 PRO B O 1
ATOM 4789 N N . ASP B 1 304 ? 18.281 20.797 21.062 1 89.62 304 ASP B N 1
ATOM 4790 C CA . ASP B 1 304 ? 19.672 21.141 20.75 1 89.62 304 ASP B CA 1
ATOM 4791 C C . ASP B 1 304 ? 20.547 19.891 20.766 1 89.62 304 ASP B C 1
ATOM 4793 O O . ASP B 1 304 ? 21.781 20 20.688 1 89.62 304 ASP B O 1
ATOM 4797 N N . ARG B 1 305 ? 19.953 18.766 20.844 1 91.56 305 ARG B N 1
ATOM 4798 C CA . ARG B 1 305 ? 20.75 17.547 20.844 1 91.56 305 ARG B CA 1
ATOM 4799 C C . ARG B 1 305 ? 21.516 17.391 19.531 1 91.56 305 ARG B C 1
ATOM 4801 O O . ARG B 1 305 ? 21.078 17.875 18.484 1 91.56 305 ARG B O 1
ATOM 4808 N N . PRO B 1 306 ? 22.641 16.797 19.609 1 92.75 306 PRO B N 1
ATOM 4809 C CA . PRO B 1 306 ? 23.391 16.562 18.359 1 92.75 306 PRO B CA 1
ATOM 4810 C C . PRO B 1 306 ? 22.594 15.75 17.344 1 92.75 306 PRO B C 1
ATOM 4812 O O . PRO B 1 306 ? 21.797 14.883 17.734 1 92.75 306 PRO B O 1
ATOM 4815 N N . ARG B 1 307 ? 22.891 16.016 16.188 1 91.56 307 ARG B N 1
ATOM 4816 C CA . ARG B 1 307 ? 22.25 15.289 15.109 1 91.56 307 ARG B CA 1
ATOM 4817 C C . ARG B 1 307 ? 22.641 13.812 15.141 1 91.56 307 ARG B C 1
ATOM 4819 O O . ARG B 1 307 ? 23.781 13.477 15.43 1 91.56 307 ARG B O 1
ATOM 4826 N N . ARG B 1 308 ? 21.641 12.977 14.797 1 93.38 308 ARG B N 1
ATOM 4827 C CA . ARG B 1 308 ? 21.859 11.531 14.781 1 93.38 308 ARG B CA 1
ATOM 4828 C C . ARG B 1 308 ? 21.438 10.922 13.445 1 93.38 308 ARG B C 1
ATOM 4830 O O . ARG B 1 308 ? 20.422 11.312 12.867 1 93.38 308 ARG B O 1
ATOM 4837 N N . LYS B 1 309 ? 22.266 10.117 12.969 1 93.88 309 LYS B N 1
ATOM 4838 C CA . LYS B 1 309 ? 21.953 9.312 11.789 1 93.88 309 LYS B CA 1
ATOM 4839 C C . LYS B 1 309 ? 21.984 7.82 12.117 1 93.88 309 LYS B C 1
ATOM 4841 O O . LYS B 1 309 ? 23.031 7.289 12.516 1 93.88 309 LYS B O 1
ATOM 4846 N N . LEU B 1 310 ? 20.891 7.188 12.055 1 95 310 LEU B N 1
ATOM 4847 C CA . LEU B 1 310 ? 20.781 5.742 12.242 1 95 310 LEU B CA 1
ATOM 4848 C C . LEU B 1 310 ? 20.781 5.02 10.898 1 95 310 LEU B C 1
ATOM 4850 O O . LEU B 1 310 ? 19.953 5.32 10.031 1 95 310 LEU B O 1
ATOM 4854 N N . VAL B 1 311 ? 21.703 4.176 10.664 1 95.38 311 VAL B N 1
ATOM 4855 C CA . VAL B 1 311 ? 21.781 3.371 9.445 1 95.38 311 VAL B CA 1
ATOM 4856 C C . VAL B 1 311 ? 21.453 1.916 9.773 1 95.38 311 VAL B C 1
ATOM 4858 O O . VAL B 1 311 ? 22.172 1.264 10.531 1 95.38 311 VAL B O 1
ATOM 4861 N N . LEU B 1 312 ? 20.375 1.384 9.203 1 96.19 312 LEU B N 1
ATOM 4862 C CA . LEU B 1 312 ? 19.953 0.009 9.445 1 96.19 312 LEU B CA 1
ATOM 4863 C C . LEU B 1 312 ? 20.359 -0.899 8.289 1 96.19 312 LEU B C 1
ATOM 4865 O O . LEU B 1 312 ? 20.812 -0.42 7.25 1 96.19 312 LEU B O 1
ATOM 4869 N N . GLU B 1 313 ? 20.266 -2.182 8.594 1 95.88 313 GLU B N 1
ATOM 4870 C CA . GLU B 1 313 ? 20.703 -3.164 7.598 1 95.88 313 GLU B CA 1
ATOM 4871 C C . GLU B 1 313 ? 19.516 -3.988 7.094 1 95.88 313 GLU B C 1
ATOM 4873 O O . GLU B 1 313 ? 18.531 -4.16 7.809 1 95.88 313 GLU B O 1
ATOM 4878 N N . SER B 1 314 ? 19.672 -4.379 5.859 1 96.31 314 SER B N 1
ATOM 4879 C CA . SER B 1 314 ? 18.719 -5.309 5.273 1 96.31 314 SER B CA 1
ATOM 4880 C C . SER B 1 314 ? 19.172 -6.754 5.438 1 96.31 314 SER B C 1
ATOM 4882 O O . SER B 1 314 ? 20.344 -7.012 5.699 1 96.31 314 SER B O 1
ATOM 4884 N N . GLU B 1 315 ? 18.234 -7.621 5.316 1 97.88 315 GLU B N 1
ATOM 4885 C CA . GLU B 1 315 ? 18.516 -9.047 5.465 1 97.88 315 GLU B CA 1
ATOM 4886 C C . GLU B 1 315 ? 18.312 -9.781 4.141 1 97.88 315 GLU B C 1
ATOM 4888 O O . GLU B 1 315 ? 17.281 -9.656 3.498 1 97.88 315 GLU B O 1
ATOM 4893 N N . LEU B 1 316 ? 19.312 -10.578 3.771 1 98.56 316 LEU B N 1
ATOM 4894 C CA . LEU B 1 316 ? 19.203 -11.391 2.564 1 98.56 316 LEU B CA 1
ATOM 4895 C C . LEU B 1 316 ? 18.312 -12.602 2.812 1 98.56 316 LEU B C 1
ATOM 4897 O O . LEU B 1 316 ? 18.484 -13.32 3.795 1 98.56 316 LEU B O 1
ATOM 4901 N N . VAL B 1 317 ? 17.328 -12.82 1.998 1 98.56 317 VAL B N 1
ATOM 4902 C CA . VAL B 1 317 ? 16.453 -13.984 2.006 1 98.56 317 VAL B CA 1
ATOM 4903 C C . VAL B 1 317 ? 16.594 -14.742 0.689 1 98.56 317 VAL B C 1
ATOM 4905 O O . VAL B 1 317 ? 15.867 -14.477 -0.272 1 98.56 317 VAL B O 1
ATOM 4908 N N . PRO B 1 318 ? 17.469 -15.664 0.634 1 98.25 318 PRO B N 1
ATOM 4909 C CA . PRO B 1 318 ? 17.656 -16.422 -0.601 1 98.25 318 PRO B CA 1
ATOM 4910 C C . PRO B 1 318 ? 16.5 -17.359 -0.908 1 98.25 318 PRO B C 1
ATOM 4912 O O . PRO B 1 318 ? 15.922 -17.969 0.005 1 98.25 318 PRO B O 1
ATOM 4915 N N . ARG B 1 319 ? 16.109 -17.406 -2.129 1 97.81 319 ARG B N 1
ATOM 4916 C CA . ARG B 1 319 ? 15.109 -18.344 -2.617 1 97.81 319 ARG B CA 1
ATOM 4917 C C . ARG B 1 319 ? 15.523 -18.922 -3.967 1 97.81 319 ARG B C 1
ATOM 4919 O O . ARG B 1 319 ? 16.672 -18.781 -4.387 1 97.81 319 ARG B O 1
ATOM 4926 N N . ASP B 1 320 ? 14.648 -19.531 -4.68 1 97.25 320 ASP B N 1
ATOM 4927 C CA . ASP B 1 320 ? 15.008 -20.375 -5.812 1 97.25 320 ASP B CA 1
ATOM 4928 C C . ASP B 1 320 ? 15.195 -19.547 -7.082 1 97.25 320 ASP B C 1
ATOM 4930 O O . ASP B 1 320 ? 15.711 -20.047 -8.086 1 97.25 320 ASP B O 1
ATOM 4934 N N . SER B 1 321 ? 14.867 -18.25 -7.023 1 98.31 321 SER B N 1
ATOM 4935 C CA . SER B 1 321 ? 15 -17.406 -8.203 1 98.31 321 SER B CA 1
ATOM 4936 C C . SER B 1 321 ? 16.469 -17.172 -8.547 1 98.31 321 SER B C 1
ATOM 4938 O O . SER B 1 321 ? 16.781 -16.656 -9.625 1 98.31 321 SER B O 1
ATOM 4940 N N . THR B 1 322 ? 17.344 -17.516 -7.641 1 97.94 322 THR B N 1
ATOM 4941 C CA . THR B 1 322 ? 18.781 -17.422 -7.875 1 97.94 322 THR B CA 1
ATOM 4942 C C . THR B 1 322 ? 19.469 -18.766 -7.645 1 97.94 322 THR B C 1
ATOM 4944 O O . THR B 1 322 ? 20.625 -18.828 -7.246 1 97.94 322 THR B O 1
ATOM 4947 N N . ALA B 1 323 ? 18.766 -19.859 -7.789 1 95.06 323 ALA B N 1
ATOM 4948 C CA . ALA B 1 323 ? 19.344 -21.188 -7.641 1 95.06 323 ALA B CA 1
ATOM 4949 C C . ALA B 1 323 ? 20.516 -21.391 -8.586 1 95.06 323 ALA B C 1
ATOM 4951 O O . ALA B 1 323 ? 20.531 -20.844 -9.695 1 95.06 323 ALA B O 1
ATOM 4952 N N . PRO B 1 324 ? 21.484 -22.203 -8.141 1 91.12 324 PRO B N 1
ATOM 4953 C CA . PRO B 1 324 ? 22.688 -22.391 -8.945 1 91.12 324 PRO B CA 1
ATOM 4954 C C . PRO B 1 324 ? 22.406 -23.047 -10.289 1 91.12 324 PRO B C 1
ATOM 4956 O O . PRO B 1 324 ? 21.469 -23.828 -10.414 1 91.12 324 PRO B O 1
ATOM 4959 N N . ARG B 1 325 ? 23.109 -22.641 -11.281 1 81 325 ARG B N 1
ATOM 4960 C CA . ARG B 1 325 ? 23.031 -23.25 -12.602 1 81 325 ARG B CA 1
ATOM 4961 C C . ARG B 1 325 ? 23.516 -24.688 -12.562 1 81 325 ARG B C 1
ATOM 4963 O O . ARG B 1 325 ? 24.469 -25.016 -11.859 1 81 325 ARG B O 1
ATOM 4970 N N . LEU B 1 326 ? 22.688 -25.734 -12.586 1 61.03 326 LEU B N 1
ATOM 4971 C CA . LEU B 1 326 ? 23.172 -27.094 -12.648 1 61.03 326 LEU B CA 1
ATOM 4972 C C . LEU B 1 326 ? 24.25 -27.25 -13.719 1 61.03 326 LEU B C 1
ATOM 4974 O O . LEU B 1 326 ? 24.078 -26.766 -14.844 1 61.03 326 LEU B O 1
ATOM 4978 N N . LEU B 1 327 ? 25.484 -27.156 -13.367 1 49.94 327 LEU B N 1
ATOM 4979 C CA . LEU B 1 327 ? 26.547 -27.5 -14.305 1 49.94 327 LEU B CA 1
ATOM 4980 C C . LEU B 1 327 ? 26.156 -28.688 -15.18 1 49.94 327 LEU B C 1
ATOM 4982 O O . LEU B 1 327 ? 25.562 -29.656 -14.688 1 49.94 327 LEU B O 1
ATOM 4986 N N . SER B 1 328 ? 25.766 -28.469 -16.359 1 45.66 328 SER B N 1
ATOM 4987 C CA . SER B 1 328 ? 25.672 -29.625 -17.234 1 45.66 328 SER B CA 1
ATOM 4988 C C . SER B 1 328 ? 26.812 -30.609 -16.984 1 45.66 328 SER B C 1
ATOM 4990 O O . SER B 1 328 ? 27.969 -30.203 -16.891 1 45.66 328 SER B O 1
ATOM 4992 N N . ARG B 1 329 ? 26.75 -31.719 -16.328 1 41.78 329 ARG B N 1
ATOM 4993 C CA . ARG B 1 329 ? 27.703 -32.812 -16.141 1 41.78 329 ARG B CA 1
ATOM 4994 C C . ARG B 1 329 ? 28.516 -33.031 -17.422 1 41.78 329 ARG B C 1
ATOM 4996 O O . ARG B 1 329 ? 29.484 -33.812 -17.406 1 41.78 329 ARG B O 1
ATOM 5003 N N . ASP B 1 330 ? 28.047 -32.938 -18.625 1 40.12 330 ASP B N 1
ATOM 5004 C CA . ASP B 1 330 ? 28.734 -33.594 -19.719 1 40.12 330 ASP B CA 1
ATOM 5005 C C . ASP B 1 330 ? 30.031 -32.875 -20.094 1 40.12 330 ASP B C 1
ATOM 5007 O O . ASP B 1 330 ? 30.609 -33.125 -21.141 1 40.12 330 ASP B O 1
ATOM 5011 N N . GLU B 1 331 ? 30.453 -31.797 -19.688 1 40.12 331 GLU B N 1
ATOM 5012 C CA . GLU B 1 331 ? 31.719 -31.453 -20.328 1 40.12 331 GLU B CA 1
ATOM 5013 C C . GLU B 1 331 ? 32.875 -32.219 -19.703 1 40.12 331 GLU B C 1
ATOM 5015 O O . GLU B 1 331 ? 33.094 -32.156 -18.5 1 40.12 331 GLU B O 1
ATOM 5020 N N . PRO B 1 332 ? 33.344 -33.375 -20.422 1 42.34 332 PRO B N 1
ATOM 5021 C CA . PRO B 1 332 ? 34.531 -34.156 -20.094 1 42.34 332 PRO B CA 1
ATOM 5022 C C . PRO B 1 332 ? 35.75 -33.281 -19.734 1 42.34 332 PRO B C 1
ATOM 5024 O O . PRO B 1 332 ? 35.844 -32.156 -20.188 1 42.34 332 PRO B O 1
ATOM 5027 N N . ALA B 1 333 ? 36.188 -33.5 -18.625 1 34.88 333 ALA B N 1
ATOM 5028 C CA . ALA B 1 333 ? 37.531 -32.969 -18.422 1 34.88 333 ALA B CA 1
ATOM 5029 C C . ALA B 1 333 ? 38.438 -33.281 -19.609 1 34.88 333 ALA B C 1
ATOM 5031 O O . ALA B 1 333 ? 38.531 -34.438 -20.031 1 34.88 333 ALA B O 1
ATOM 5032 N N . ALA B 1 334 ? 39.281 -32.531 -20.25 1 27.75 334 ALA B N 1
ATOM 5033 C CA . ALA B 1 334 ? 40.5 -32.812 -21.016 1 27.75 334 ALA B CA 1
ATOM 5034 C C . ALA B 1 334 ? 41.562 -33.406 -20.125 1 27.75 334 ALA B C 1
ATOM 5036 O O . ALA B 1 334 ? 41.781 -32.906 -19.016 1 27.75 334 ALA B O 1
#

Sequence (668 aa):
MTVSIKDVARAAGVAPSTVSRALGKGPVSAEVRAQVEAAVRATGYQPNLSARRLRSQVPATVGLVLADIRNPFFTRLSFGVEDAAYRAGLRVFLCNTDEDPAREAMHLEMMAGERVSGLILAPTRELRPEALRRLQMPVVLVDRDPEGAGCDAVTLDNEGAMRTLVDHVVASGRQRIAGLFGANSFTGEARARGFVAALARHGLAALVHRAPPNAVAGYAALADWLEAERPEALIVSNGLFLEAAVRFCHDRGLVIPRDLAVAGVDDDPWTGIVNPGLTVLRQPAETMGREALTLLLARLEMPDRPRRKLVLESELVPRDSTAPRLLSRDEPAAMTVSIKDVARAAGVAPSTVSRALGKGPVSAEVRAQVEAAVRATGYQPNLSARRLRSQVPATVGLVLADIRNPFFTRLSFGVEDAAYRAGLRVFLCNTDEDPAREAMHLEMMAGERVSGLILAPTRELRPEALRRLQMPVVLVDRDPEGAGCDAVTLDNEGAMRTLVDHVVASGRQRIAGLFGANSFTGEARARGFVAALARHGLAALVHRAPPNAVAGYAALADWLEAERPEALIVSNGLFLEAAVRFCHDRGLVIPRDLAVAGVDDDPWTGIVNPGLTVLRQPAETMGREALTLLLARLEMPDRPRRKLVLESELVPRDSTAPRLLSRDEPAA

pLDDT: mean 87.82, std 14.35, range [27.75, 98.75]

InterPro domains:
  IPR000843 LacI-type HTH domain [PF00356] (4-48)
  IPR000843 LacI-type HTH domain [PS50932] (3-56)
  IPR000843 LacI-type HTH domain [SM00354] (2-71)
  IPR000843 LacI-type HTH domain [cd01392] (6-56)
  IPR010982 Lambda repressor-like, DNA-binding domain superfamily [G3DSA:1.10.260.40] (1-57)
  IPR010982 Lambda repressor-like, DNA-binding domain superfamily [SSF47413] (3-56)
  IPR028082 Periplasmic binding protein-like I [SSF53822] (61-316)
  IPR046335 Transcriptional regulator LacI/GalR-like, sensor domain [PF13377] (166-322)

Foldseek 3Di:
DQQDLCNLCVQLVHHSVLLVQLVPVHDDDPSSNVSSVVSCVVRVHDPLPVVVCVVPPDAAEEEEEEAAVVAVLVVLLVLLQQVLQVVVRHHYDYHYQVLPQVSVLVVLVVCQVVVHQEYEDADFLPDDLVSVVPRPHAYEYEQDDPPPNQHAYEHAQLLVQLLVVLVLLVVLPFAFEEEEFEDRHRSRVSNQVSNQVNSVVVVGHYHYHYFHPAQVGLLVRCVVPCVPSQGLEYEYEGDRNVVSVVVNCVVVVNDFNQRYQYEYEDDDPVQVVDVFRHWYWHDPSSVSSNVSNVRSVVCSNPVPDHHHYHYDYTDIDDTCSSHHDPPPVPPPDD/DQQDLCNLCVQLVHHSVLLLQLVPVHDDDPSSNVSSVVSCVVRVHDPLPVVVCVVPPDAAEEEEEEAAVVAVLVVLLVCLQQVLQVVVRHHYDYHYQVLPQVSVLVVLVVCQVVVHQEYEDADFLPDDLVSVVPRPHAYEYEQDDPPPNQHAYEHAQLLVQLLVVLVLLVVLVFAFEEEEFEDRHRSRVSNQVSNQVNSVVVVGHYHYHYFHPAQVGLLVRCVVPCVPSQGLEYEYEGDRNVVSVVVNCVVVVNDFNQRYQYEYEDDDPVQVVDVFRHWYWHDPSSVRSNVSNVRSVVCSNPVPDHHHYHYHYTDIDDTCSSHHDPPPPPPDDD

Organism: Cereibacter sphaeroides (strain ATCC 17023 / DSM 158 / JCM 6121 / CCUG 31486 / LMG 2827 / NBRC 12203 / NCIMB 8253 / ATH 2.4.1.) (NCBI:txid272943)

Solvent-accessible surface area (backbone atoms only — not comparable to full-atom values): 34295 Å² total; per-residue (Å²): 129,82,59,45,66,60,52,35,9,60,66,40,72,46,53,49,67,54,40,52,25,46,78,39,97,41,93,60,56,70,68,54,35,51,38,39,51,51,20,28,65,74,62,60,40,58,81,46,60,59,54,55,42,62,65,43,86,55,65,54,36,33,34,36,39,37,35,39,54,80,40,64,62,47,31,40,16,47,46,20,30,47,55,50,31,48,74,70,57,34,42,64,43,33,38,70,27,66,66,32,61,70,46,41,53,52,50,53,51,47,45,59,72,69,60,39,65,28,34,39,34,31,63,48,62,76,65,51,47,68,65,57,68,69,41,94,46,58,51,22,27,34,67,33,76,67,86,81,52,87,48,31,34,30,34,60,44,40,36,59,46,27,30,54,51,48,53,52,47,41,72,28,69,47,65,47,44,31,35,43,21,29,42,78,33,61,56,22,48,41,28,46,52,15,39,43,54,39,31,49,75,71,73,36,72,70,44,82,45,68,28,55,77,37,34,68,43,30,34,53,46,45,70,72,42,43,81,82,65,59,43,46,25,39,40,26,61,32,46,40,33,41,52,18,50,53,43,49,26,58,77,67,68,49,45,56,28,83,59,35,17,41,35,28,24,48,66,53,78,63,41,68,62,26,84,47,22,43,19,22,30,33,61,56,36,36,57,47,19,33,49,37,48,51,52,43,53,49,36,67,74,36,73,81,56,78,80,46,74,48,72,44,71,61,42,83,43,84,38,49,9,50,50,58,68,75,70,73,77,73,70,69,83,125,128,84,59,43,64,60,52,34,8,60,65,39,71,45,53,48,68,54,40,52,23,44,76,40,95,41,94,60,56,71,68,55,34,50,39,39,50,51,19,27,65,74,62,60,38,57,80,46,61,58,53,54,42,61,66,44,85,56,67,53,36,33,34,35,39,37,37,40,54,80,41,63,61,46,32,39,17,47,45,19,30,47,55,50,32,48,77,70,56,34,42,64,42,33,36,72,28,66,64,32,60,68,46,41,53,52,49,53,51,48,46,60,71,69,59,42,66,29,35,40,34,31,63,46,61,78,64,50,49,67,66,56,69,67,40,93,45,57,51,22,26,33,65,33,76,68,85,80,51,85,50,29,32,30,34,60,44,39,36,61,46,27,31,53,51,47,52,52,48,41,72,28,70,45,67,46,44,32,35,43,20,29,43,80,33,60,54,21,48,41,28,46,51,16,40,43,54,39,31,48,74,71,73,34,71,69,44,81,44,68,27,54,76,36,35,70,42,30,34,54,47,46,72,71,43,44,81,82,66,58,41,45,27,40,40,26,63,30,45,39,36,41,53,18,51,53,42,50,27,60,76,68,68,50,46,55,29,83,58,34,18,39,34,30,23,47,67,53,77,63,42,67,62,25,84,48,22,43,19,22,30,33,60,56,36,36,56,46,19,35,50,38,48,51,52,43,52,50,36,69,74,37,75,81,56,79,77,48,76,48,73,43,70,59,42,80,43,84,39,49,9,50,50,58,67,76,71,75,78,74,72,73,82,132

Secondary structure (DSSP, 8-state):
----HHHHHHHHTS-HHHHHHHHTTS---HHHHHHHHHHHHHHT----HHHHHHHSSSPPEEEEEES-TTSHHHHHHHHHHHHHHHHTT-EEEEEE-TT-HHHHHHHHHHHHHHT-SEEEE---TT--HHHHHT-SS-EEEES---TT--SEEEEE-HHHHHHHHHHHHHHTT---EEEEEETT-HHHHHHHHHHHHHHHHTT---EEEEE-SSHHHHHHHHHHHHHHH--SEEEESSHHHHHHHHHHHHHHTPPTTTT-EEEEE---GGGGTSSSPPEEEEP-HHHHHHHHHHHHHHHHH-TTSPP-EEEE--EEE--GGG------TTS---/----HHHHHHHHTS-HHHHHHHHTTS---HHHHHHHHHHHHHHT----HHHHHHHSSSPPEEEEEES-TTSHHHHHHHHHHHHHHHHTT-EEEEEE-TT-HHHHHHHHHHHHHHT-SEEEE---TT--HHHHHT-SS-EEEEE---TT--SEEEEE-HHHHHHHHHHHHHHTT---EEEEEETT-HHHHHHHHHHHHHHHHTT---EEEEE-SSHHHHHHHHHHHHHHH--SEEEESSHHHHHHHHHHHHHHTPPTTTT-EEEEE---GGGGTSSSPPEEEEP-HHHHHHHHHHHHHHHHH-TTSPP-EEEE--EEE--GGG------TT----